Protein AF-A0A813LLU4-F1 (afdb_monomer)

Sequence (404 aa):
MSSPSQPTCCSSHRGSSRLTTRGVAWLICASLPFSVRSWSQNGHERIAQIAEELLVGKHKDQIRKLLDGDLLSLANWEQTTKAKYPETEALHWHRQDPEWTCAGINTKVDAPEVMKALGLEHIGDKAGQIKCDGHAAEGGSIFCALASFFDHFAHDSLLKEYKAPKEPIEVPASLAALGKVPKSEQTPAHYLRWLVTLLGDLHQPLHWLRERDYGREAKLVYQGQEYDLLSFWEEYIPKHLPARPTGEALDRQYKDRRPAWWDKAPTELFRDWAKETAKVVCAEVYGVMENGTGSLQAPFKLEEEVFQRWLKLAQDFTTLGGERMAFVLDDILEHRRHKAAHAHGRGLFTRATHRQNKSRSRPAWATNGPIAVIVVPGLLLALRWHEQVGGGNVFRLAKTHLKV

Organism: Polarella glacialis (NCBI:txid89957)

Structure (mmCIF, N/CA/C/O backbone):
data_AF-A0A813LLU4-F1
#
_entry.id   AF-A0A813LLU4-F1
#
loop_
_atom_site.group_PDB
_atom_site.id
_atom_site.type_symbol
_atom_site.label_atom_id
_atom_site.label_alt_id
_atom_site.label_comp_id
_atom_site.label_asym_id
_atom_site.label_entity_id
_atom_site.label_seq_id
_atom_site.pdbx_PDB_ins_code
_atom_site.Cartn_x
_atom_site.Cartn_y
_atom_site.Cartn_z
_atom_site.occupancy
_atom_site.B_iso_or_equiv
_atom_site.auth_seq_id
_atom_site.auth_comp_id
_atom_site.auth_asym_id
_atom_site.auth_atom_id
_atom_site.pdbx_PDB_model_num
ATOM 1 N N . MET A 1 1 ? -21.829 47.812 95.209 1.00 37.03 1 MET A N 1
ATOM 2 C CA . MET A 1 1 ? -20.477 47.387 95.619 1.00 37.03 1 MET A CA 1
ATOM 3 C C . MET A 1 1 ? -19.590 47.386 94.382 1.00 37.03 1 MET A C 1
ATOM 5 O O . MET A 1 1 ? -19.833 46.601 93.481 1.00 37.03 1 MET A O 1
ATOM 9 N N . SER A 1 2 ? -18.663 48.346 94.354 1.00 35.12 2 SER A N 1
ATOM 10 C CA . SER A 1 2 ? -17.344 48.309 93.697 1.00 35.12 2 SER A CA 1
ATOM 11 C C . SER A 1 2 ? -17.238 48.121 92.168 1.00 35.12 2 SER A C 1
ATOM 13 O O . SER A 1 2 ? -17.116 47.009 91.669 1.00 35.12 2 SER A O 1
ATOM 15 N N . SER A 1 3 ? -17.124 49.246 91.449 1.00 29.78 3 SER A N 1
ATOM 16 C CA . SER A 1 3 ? -16.168 49.430 90.329 1.00 29.78 3 SER A CA 1
ATOM 17 C C . SER A 1 3 ? -14.707 49.327 90.840 1.00 29.78 3 SER A C 1
ATOM 19 O O . SER A 1 3 ? -14.516 49.250 92.055 1.00 29.78 3 SER A O 1
ATOM 21 N N . PRO A 1 4 ? -13.663 49.622 90.039 1.00 51.59 4 PRO A N 1
ATOM 22 C CA . PRO A 1 4 ? -13.243 49.145 88.709 1.00 51.59 4 PRO A CA 1
A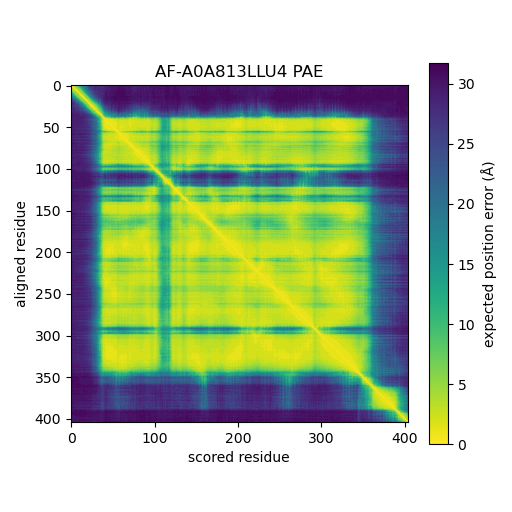TOM 23 C C . PRO A 1 4 ? -11.772 48.633 88.747 1.00 51.59 4 PRO A C 1
ATOM 25 O O . PRO A 1 4 ? -11.103 48.754 89.769 1.00 51.59 4 PRO A O 1
ATOM 28 N N . SER A 1 5 ? -11.214 48.124 87.639 1.00 33.91 5 SER A N 1
ATOM 29 C CA . SER A 1 5 ? -9.772 48.284 87.314 1.00 33.91 5 SER A CA 1
ATOM 30 C C . SER A 1 5 ? -9.389 47.690 85.948 1.00 33.91 5 SER A C 1
ATOM 32 O O . SER A 1 5 ? -9.609 46.516 85.674 1.00 33.91 5 SER A O 1
ATOM 34 N N . GLN A 1 6 ? -8.756 48.512 85.107 1.00 34.28 6 GLN A N 1
ATOM 35 C CA . GLN A 1 6 ? -7.584 48.100 84.316 1.00 34.28 6 GLN A CA 1
ATOM 36 C C . GLN A 1 6 ? -6.325 48.500 85.120 1.00 34.28 6 GLN A C 1
ATOM 38 O O . GLN A 1 6 ? -6.453 49.391 85.969 1.00 34.28 6 GLN A O 1
ATOM 43 N N . PRO A 1 7 ? -5.132 47.895 84.901 1.00 42.06 7 PRO A N 1
ATOM 44 C CA . PRO A 1 7 ? -4.206 48.434 83.887 1.00 42.06 7 PRO A CA 1
ATOM 45 C C . PRO A 1 7 ? -3.250 47.429 83.175 1.00 42.06 7 PRO A C 1
ATOM 47 O O . PRO A 1 7 ? -2.953 46.341 83.653 1.00 42.06 7 PRO A O 1
ATOM 50 N N . THR A 1 8 ? -2.786 47.874 81.998 1.00 34.44 8 THR A N 1
ATOM 51 C CA . THR A 1 8 ? -1.524 47.658 81.232 1.00 34.44 8 THR A CA 1
ATOM 52 C C . THR A 1 8 ? -0.434 46.669 81.717 1.00 34.44 8 THR A C 1
ATOM 54 O O . THR A 1 8 ? 0.015 46.789 82.851 1.00 34.44 8 THR A O 1
ATOM 57 N N . CYS A 1 9 ? 0.192 45.880 80.814 1.00 29.12 9 CYS A N 1
ATOM 58 C CA . CYS A 1 9 ? 1.437 46.227 80.069 1.00 29.12 9 CYS A CA 1
ATOM 59 C C . CYS A 1 9 ? 2.166 45.007 79.409 1.00 29.12 9 CYS A C 1
ATOM 61 O O . CYS A 1 9 ? 2.266 43.945 80.008 1.00 29.12 9 CYS A O 1
ATOM 63 N N . CYS A 1 10 ? 2.700 45.226 78.192 1.00 32.38 10 CYS A N 1
ATOM 64 C CA . CYS A 1 10 ? 3.816 44.595 77.440 1.00 32.38 10 CYS A CA 1
ATOM 65 C C . CYS A 1 10 ? 4.162 43.084 77.530 1.00 32.38 10 CYS A C 1
ATOM 67 O O . CYS A 1 10 ? 4.688 42.614 78.529 1.00 32.38 10 CYS A O 1
ATOM 69 N N . SER A 1 11 ? 4.181 42.389 76.380 1.00 32.25 11 SER A N 1
ATOM 70 C CA . SER A 1 11 ? 5.430 42.106 75.632 1.00 32.25 11 SER A CA 1
ATOM 71 C C . SER A 1 11 ? 5.164 41.370 74.304 1.00 32.25 11 SER A C 1
ATOM 73 O O . SER A 1 11 ? 4.124 40.757 74.085 1.00 32.25 11 SER A O 1
ATOM 75 N N . SER A 1 12 ? 6.107 41.524 73.382 1.00 36.53 12 SER A N 1
ATOM 76 C CA . SER A 1 12 ? 6.089 41.123 71.978 1.00 36.53 12 SER A CA 1
ATOM 77 C C . SER A 1 12 ? 6.255 39.620 71.731 1.00 36.53 12 SER A C 1
ATOM 79 O O . SER A 1 12 ? 7.202 39.036 72.243 1.00 36.53 12 SER A O 1
ATOM 81 N N . HIS A 1 13 ? 5.510 39.060 70.773 1.00 37.47 13 HIS A N 1
ATOM 82 C CA . HIS A 1 13 ? 6.059 38.056 69.852 1.00 37.47 13 HIS A CA 1
ATOM 83 C C . HIS A 1 13 ? 5.336 38.075 68.498 1.00 37.47 13 HIS A C 1
ATOM 85 O O . HIS A 1 13 ? 4.123 37.909 68.405 1.00 37.47 13 HIS A O 1
ATOM 91 N N . ARG A 1 14 ? 6.114 38.287 67.427 1.00 39.00 14 ARG A N 1
ATOM 92 C CA . ARG A 1 14 ? 5.691 38.130 66.030 1.00 39.00 14 ARG A CA 1
ATOM 93 C C . ARG A 1 14 ? 5.474 36.642 65.742 1.00 39.00 14 ARG A C 1
ATOM 95 O O . ARG A 1 14 ? 6.443 35.897 65.641 1.00 39.00 14 ARG A O 1
ATOM 102 N N . GLY A 1 15 ? 4.221 36.231 65.572 1.00 34.28 15 GLY A N 1
ATOM 103 C CA . GLY A 1 15 ? 3.854 34.956 64.958 1.00 34.28 15 GLY A CA 1
ATOM 104 C C . GLY A 1 15 ? 3.583 35.161 63.470 1.00 34.28 15 GLY A C 1
ATOM 105 O O . GLY A 1 15 ? 2.584 35.767 63.103 1.00 34.28 15 GLY A O 1
ATOM 106 N N . SER A 1 16 ? 4.493 34.691 62.617 1.00 39.22 16 SER A N 1
ATOM 107 C CA . SER A 1 16 ? 4.292 34.605 61.167 1.00 39.22 16 SER A CA 1
ATOM 108 C C . SER A 1 16 ? 3.320 33.462 60.861 1.00 39.22 16 SER A C 1
ATOM 110 O O . SER A 1 16 ? 3.621 32.296 61.124 1.00 39.22 16 SER A O 1
ATOM 112 N N . SER A 1 17 ? 2.143 33.794 60.334 1.00 38.66 17 SER A N 1
ATOM 113 C CA . SER A 1 17 ? 1.175 32.842 59.797 1.00 38.66 17 SER A CA 1
ATOM 114 C C . SER A 1 17 ? 1.677 32.307 58.453 1.00 38.66 17 SER A C 1
ATOM 116 O O . SER A 1 17 ? 1.703 33.007 57.443 1.00 38.66 17 SER A O 1
ATOM 118 N N . ARG A 1 18 ? 2.087 31.035 58.423 1.00 39.25 18 ARG A N 1
ATOM 119 C CA . ARG A 1 18 ? 2.345 30.323 57.166 1.00 39.25 18 ARG A CA 1
ATOM 120 C C . ARG A 1 18 ? 1.002 29.976 56.523 1.00 39.25 18 ARG A C 1
ATOM 122 O O . ARG A 1 18 ? 0.301 29.094 57.011 1.00 39.25 18 ARG A O 1
ATOM 129 N N . LEU A 1 19 ? 0.660 30.657 55.428 1.00 42.44 19 LEU A N 1
ATOM 130 C CA . LEU A 1 19 ? -0.357 30.183 54.491 1.00 42.44 19 LEU A CA 1
ATOM 131 C C . LEU A 1 19 ? 0.138 28.874 53.866 1.00 42.44 19 LEU A C 1
ATOM 133 O O . LEU A 1 19 ? 1.121 28.857 53.129 1.00 42.44 19 LEU A O 1
ATOM 137 N N . THR A 1 20 ? -0.540 27.772 54.161 1.00 38.44 20 THR A N 1
ATOM 138 C CA . THR A 1 20 ? -0.366 26.501 53.460 1.00 38.44 20 THR A CA 1
ATOM 139 C C . THR A 1 20 ? -1.195 26.530 52.179 1.00 38.44 20 THR A C 1
ATOM 141 O O . THR A 1 20 ? -2.364 26.153 52.147 1.00 38.44 20 THR A O 1
ATOM 144 N N . THR A 1 21 ? -0.588 26.987 51.086 1.00 40.47 21 THR A N 1
ATOM 145 C CA . THR A 1 21 ? -1.109 26.759 49.737 1.00 40.47 21 THR A CA 1
ATOM 146 C C . THR A 1 21 ? -1.014 25.266 49.425 1.00 40.47 21 THR A C 1
ATOM 148 O O . THR A 1 21 ? 0.048 24.732 49.113 1.00 40.47 21 THR A O 1
ATOM 151 N N . ARG A 1 22 ? -2.145 24.559 49.524 1.00 41.03 22 ARG A N 1
ATOM 152 C CA . ARG A 1 22 ? -2.314 23.228 48.930 1.00 41.03 22 ARG A CA 1
ATOM 153 C C . ARG A 1 22 ? -2.295 23.383 47.408 1.00 41.03 22 ARG A C 1
ATOM 155 O O . ARG A 1 22 ? -3.328 23.614 46.790 1.00 41.03 22 ARG A O 1
ATOM 162 N N . GLY A 1 23 ? -1.106 23.299 46.817 1.00 38.78 23 GLY A N 1
ATOM 163 C CA . GLY A 1 23 ? -0.945 23.137 45.378 1.00 38.78 23 GLY A CA 1
ATOM 164 C C . GLY A 1 23 ? -1.498 21.778 44.964 1.00 38.78 23 GLY A C 1
ATOM 165 O O . GLY A 1 23 ? -0.946 20.743 45.331 1.00 38.78 23 GLY A O 1
ATOM 166 N N . VAL A 1 24 ? -2.610 21.781 44.233 1.00 45.97 24 VAL A N 1
ATOM 167 C CA . VAL A 1 24 ? -3.097 20.611 43.502 1.00 45.97 24 VAL A CA 1
ATOM 168 C C . VAL A 1 24 ? -2.088 20.354 42.387 1.00 45.97 24 VAL A C 1
ATOM 170 O O . VAL A 1 24 ? -2.017 21.107 41.416 1.00 45.97 24 VAL A O 1
ATOM 173 N N . ALA A 1 25 ? -1.253 19.333 42.565 1.00 37.25 25 ALA A N 1
ATOM 174 C CA . ALA A 1 25 ? -0.365 18.853 41.522 1.00 37.25 25 ALA A CA 1
ATOM 175 C C . ALA A 1 25 ? -1.225 18.205 40.431 1.00 37.25 25 ALA A C 1
ATOM 177 O O . ALA A 1 25 ? -1.701 17.081 40.582 1.00 37.25 25 ALA A O 1
ATOM 178 N N . TRP A 1 26 ? -1.452 18.936 39.341 1.00 39.31 26 TRP A N 1
ATOM 179 C CA . TRP A 1 26 ? -1.928 18.350 38.099 1.00 39.31 26 TRP A CA 1
ATOM 180 C C . TRP A 1 26 ? -0.832 17.417 37.588 1.00 39.31 26 TRP A C 1
ATOM 182 O O . TRP A 1 26 ? 0.195 17.864 37.078 1.00 39.31 26 TRP A O 1
ATOM 192 N N . LEU A 1 27 ? -1.035 16.111 37.765 1.00 38.69 27 LEU A N 1
ATOM 193 C CA . LEU A 1 27 ? -0.314 15.092 37.015 1.00 38.69 27 LEU A CA 1
ATOM 194 C C . LEU A 1 27 ? -0.705 15.268 35.547 1.00 38.69 27 LEU A C 1
ATOM 196 O O . LEU A 1 27 ? -1.700 14.721 35.080 1.00 38.69 27 LEU A O 1
ATOM 200 N N . ILE A 1 28 ? 0.069 16.080 34.829 1.00 41.94 28 ILE A N 1
ATOM 201 C CA . ILE A 1 28 ? 0.085 16.071 33.373 1.00 41.94 28 ILE A CA 1
ATOM 202 C C . ILE A 1 28 ? 0.621 14.690 33.003 1.00 41.94 28 ILE A C 1
ATOM 204 O O . ILE A 1 28 ? 1.823 14.433 33.065 1.00 41.94 28 ILE A O 1
ATOM 208 N N . CYS A 1 29 ? -0.294 13.772 32.701 1.00 36.78 29 CYS A N 1
ATOM 209 C CA . CYS A 1 29 ? 0.034 12.521 32.047 1.00 36.78 29 CYS A CA 1
ATOM 210 C C . CYS A 1 29 ? 0.574 12.920 30.673 1.00 36.78 29 CYS A C 1
ATOM 212 O O . CYS A 1 29 ? -0.191 13.255 29.771 1.00 36.78 29 CYS A O 1
ATOM 214 N N . ALA A 1 30 ? 1.898 13.018 30.555 1.00 35.03 30 ALA A N 1
ATOM 215 C CA . ALA A 1 30 ? 2.556 13.231 29.284 1.00 35.03 30 ALA A CA 1
ATOM 216 C C . ALA A 1 30 ? 2.260 11.999 28.426 1.00 35.03 30 ALA A C 1
ATOM 218 O O . ALA A 1 30 ? 2.931 10.974 28.532 1.00 35.03 30 ALA A O 1
ATOM 219 N N . SER A 1 31 ? 1.207 12.086 27.617 1.00 35.97 31 SER A N 1
ATOM 220 C CA . SER A 1 31 ? 0.970 11.176 26.512 1.00 35.97 31 SER A CA 1
ATOM 221 C C . SER A 1 31 ? 2.175 11.308 25.591 1.00 35.97 31 SER A C 1
ATOM 223 O O . SER A 1 31 ? 2.270 12.258 24.810 1.00 35.97 31 SER A O 1
ATOM 225 N N . LEU A 1 32 ? 3.139 10.397 25.734 1.00 33.00 32 LEU A N 1
ATOM 226 C CA . LEU A 1 32 ? 4.148 10.189 24.708 1.00 33.00 32 LEU A CA 1
ATOM 227 C C . LEU A 1 32 ? 3.386 10.050 23.385 1.00 33.00 32 LEU A C 1
ATOM 229 O O . LEU A 1 32 ? 2.411 9.291 23.350 1.00 33.00 32 LEU A O 1
ATOM 233 N N . PRO A 1 33 ? 3.760 10.778 22.321 1.00 33.47 33 PRO A N 1
ATOM 234 C CA . PRO A 1 33 ? 3.191 10.526 21.013 1.00 33.47 33 PRO A CA 1
ATOM 235 C C . PRO A 1 33 ? 3.535 9.081 20.661 1.00 33.47 33 PRO A C 1
ATOM 237 O O . PRO A 1 33 ? 4.671 8.766 20.303 1.00 33.47 33 PRO A O 1
ATOM 240 N N . PHE A 1 34 ? 2.560 8.185 20.820 1.00 38.22 34 PHE A N 1
ATOM 241 C CA . PHE A 1 34 ? 2.624 6.859 20.242 1.00 38.22 34 PHE A CA 1
ATOM 242 C C . PHE A 1 34 ? 2.785 7.097 18.743 1.00 38.22 34 PHE A C 1
ATOM 244 O O . PHE A 1 34 ? 1.877 7.585 18.058 1.00 38.22 34 PHE A O 1
ATOM 251 N N . SER A 1 35 ? 4.007 6.867 18.266 1.00 40.53 35 SER A N 1
ATOM 252 C CA . SER A 1 35 ? 4.298 6.770 16.847 1.00 40.53 35 SER A CA 1
ATOM 253 C C . SER A 1 35 ? 3.618 5.496 16.402 1.00 40.53 35 SER A C 1
ATOM 255 O O . SER A 1 35 ? 4.145 4.408 16.605 1.00 40.53 35 SER A O 1
ATOM 257 N N . VAL A 1 36 ? 2.396 5.653 15.922 1.00 43.50 36 VAL A N 1
ATOM 258 C CA . VAL A 1 36 ? 1.606 4.543 15.419 1.00 43.50 36 VAL A CA 1
ATOM 259 C C . VAL A 1 36 ? 2.189 4.172 14.054 1.00 43.50 36 VAL A C 1
ATOM 261 O O . VAL A 1 36 ? 2.797 5.016 13.381 1.00 43.50 36 VAL A O 1
ATOM 264 N N . ARG A 1 37 ? 2.234 2.866 13.820 1.00 61.44 37 ARG A N 1
ATOM 265 C CA . ARG A 1 37 ? 3.179 2.152 12.969 1.00 61.44 37 ARG A CA 1
ATOM 266 C C . ARG A 1 37 ? 2.405 1.487 11.851 1.00 61.44 37 ARG A C 1
ATOM 268 O O . ARG A 1 37 ? 1.797 0.447 12.083 1.00 61.44 37 ARG A O 1
ATOM 275 N N . SER A 1 38 ? 2.511 1.994 10.644 1.00 55.84 38 SER A N 1
ATOM 276 C CA . SER A 1 38 ? 1.896 1.398 9.469 1.00 55.84 38 SER A CA 1
ATOM 277 C C . SER A 1 38 ? 2.139 -0.119 9.422 1.00 55.84 38 SER A C 1
ATOM 279 O O . SER A 1 38 ? 3.274 -0.580 9.422 1.00 55.84 38 SER A O 1
ATOM 281 N N . TRP A 1 39 ? 1.077 -0.920 9.600 1.00 71.62 39 TRP A N 1
ATOM 282 C CA . TRP A 1 39 ? 1.127 -2.389 9.770 1.00 71.62 39 TRP A CA 1
ATOM 283 C C . TRP A 1 39 ? 2.060 -2.985 10.853 1.00 71.62 39 TRP A C 1
ATOM 285 O O . TRP A 1 39 ? 2.197 -4.210 10.925 1.00 71.62 39 TRP A O 1
ATOM 295 N N . SER A 1 40 ? 2.685 -2.179 11.712 1.00 83.31 40 SER A N 1
ATOM 296 C CA . SER A 1 40 ? 3.918 -2.505 12.443 1.00 83.31 40 SER A CA 1
ATOM 297 C C . SER A 1 40 ? 4.961 -3.259 11.596 1.00 83.31 40 SER A C 1
ATOM 299 O O . SER A 1 40 ? 4.774 -3.602 10.428 1.00 83.31 40 SER A O 1
ATOM 301 N N . GLN A 1 41 ? 6.112 -3.567 12.194 1.00 90.75 41 GLN A N 1
ATOM 302 C CA . GLN A 1 41 ? 7.122 -4.379 11.515 1.00 90.75 41 GLN A CA 1
ATOM 303 C C . GLN A 1 41 ? 6.546 -5.734 11.053 1.00 90.75 41 GLN A C 1
ATOM 305 O O . GLN A 1 41 ? 6.828 -6.180 9.946 1.00 90.75 41 GLN A O 1
ATOM 310 N N . ASN A 1 42 ? 5.675 -6.363 11.849 1.00 93.31 42 ASN A N 1
ATOM 311 C CA . ASN A 1 42 ? 5.154 -7.702 11.553 1.00 93.31 42 ASN A CA 1
ATOM 312 C C . ASN A 1 42 ? 4.273 -7.745 10.295 1.00 93.31 42 ASN A C 1
ATOM 314 O O . ASN A 1 42 ? 4.358 -8.697 9.515 1.00 93.31 42 ASN A O 1
ATOM 318 N N . GLY A 1 43 ? 3.411 -6.745 10.085 1.00 94.75 43 GLY A N 1
ATOM 319 C CA . GLY A 1 43 ? 2.543 -6.711 8.911 1.00 94.75 43 GLY A CA 1
ATOM 320 C C . GLY A 1 43 ? 3.337 -6.433 7.635 1.00 94.75 43 GLY A C 1
ATOM 321 O O . GLY A 1 43 ? 3.154 -7.145 6.644 1.00 94.75 43 GLY A O 1
ATOM 322 N N . HIS A 1 44 ? 4.294 -5.500 7.677 1.00 95.44 44 HIS A N 1
ATOM 323 C CA . HIS A 1 44 ? 5.198 -5.266 6.549 1.00 95.44 44 HIS A CA 1
ATOM 324 C C . HIS A 1 44 ? 6.078 -6.479 6.232 1.00 95.44 44 HIS A C 1
ATOM 326 O O . HIS A 1 44 ? 6.209 -6.833 5.061 1.00 95.44 44 HIS A O 1
ATOM 332 N N . GLU A 1 45 ? 6.639 -7.156 7.242 1.00 95.81 45 GLU A N 1
ATOM 333 C CA . GLU A 1 45 ? 7.411 -8.390 7.040 1.00 95.81 45 GLU A CA 1
ATOM 334 C C . GLU A 1 45 ? 6.563 -9.453 6.347 1.00 95.81 45 GLU A C 1
ATOM 336 O O . GLU A 1 45 ? 7.014 -10.083 5.390 1.00 95.81 45 GLU A O 1
ATOM 341 N N . ARG A 1 46 ? 5.315 -9.631 6.788 1.00 97.12 46 ARG A N 1
ATOM 342 C CA . ARG A 1 46 ? 4.393 -10.599 6.193 1.00 97.12 46 ARG A CA 1
ATOM 343 C C . ARG A 1 46 ? 4.096 -10.278 4.729 1.00 97.12 46 ARG A C 1
ATOM 345 O O . ARG A 1 46 ? 4.170 -11.177 3.893 1.00 97.12 46 ARG A O 1
ATOM 352 N N . ILE A 1 47 ? 3.785 -9.021 4.413 1.00 97.75 47 ILE A N 1
ATOM 353 C CA . ILE A 1 47 ? 3.533 -8.561 3.039 1.00 97.75 47 ILE A CA 1
ATOM 354 C C . ILE A 1 47 ? 4.778 -8.783 2.165 1.00 97.75 47 ILE A C 1
ATOM 356 O O . ILE A 1 47 ? 4.676 -9.359 1.079 1.00 97.75 47 ILE A O 1
ATOM 360 N N . ALA A 1 48 ? 5.958 -8.402 2.663 1.00 97.00 48 ALA A N 1
ATOM 361 C CA . ALA A 1 48 ? 7.234 -8.574 1.973 1.00 97.00 48 ALA A CA 1
ATOM 362 C C . ALA A 1 48 ? 7.559 -10.051 1.705 1.00 97.00 48 ALA A C 1
ATOM 364 O O . ALA A 1 48 ? 7.990 -10.390 0.606 1.00 97.00 48 ALA A O 1
ATOM 365 N N . GLN A 1 49 ? 7.310 -10.944 2.668 1.00 97.19 49 GLN A N 1
ATOM 366 C CA . GLN A 1 49 ? 7.507 -12.386 2.498 1.00 97.19 49 GLN A CA 1
ATOM 367 C C . GLN A 1 49 ? 6.623 -12.971 1.394 1.00 97.19 49 GLN A C 1
ATOM 369 O O . GLN A 1 49 ? 7.095 -13.782 0.601 1.00 97.19 49 GLN A O 1
ATOM 374 N N . ILE A 1 50 ? 5.351 -12.565 1.339 1.00 98.06 50 ILE A N 1
ATOM 375 C CA . ILE A 1 50 ? 4.413 -13.014 0.303 1.00 98.06 50 ILE A CA 1
ATOM 376 C C . ILE A 1 50 ? 4.878 -12.520 -1.069 1.00 98.06 50 ILE A C 1
ATOM 378 O O . ILE A 1 50 ? 4.966 -13.310 -2.008 1.00 98.06 50 ILE A O 1
ATOM 382 N N . ALA A 1 51 ? 5.238 -11.239 -1.175 1.00 97.81 51 ALA A N 1
ATOM 383 C CA . ALA A 1 51 ? 5.731 -10.670 -2.424 1.00 97.81 51 ALA A CA 1
ATOM 384 C C . ALA A 1 51 ? 7.026 -11.352 -2.896 1.00 97.81 51 ALA A C 1
ATOM 386 O O . ALA A 1 51 ? 7.164 -11.701 -4.066 1.00 97.81 51 ALA A O 1
ATOM 387 N N . GLU A 1 52 ? 7.969 -11.585 -1.983 1.00 95.19 52 GLU A N 1
ATOM 388 C CA . GLU A 1 52 ? 9.261 -12.196 -2.287 1.00 95.19 52 GLU A CA 1
ATOM 389 C C . GLU A 1 52 ? 9.152 -13.669 -2.713 1.00 95.19 52 GLU A C 1
ATOM 391 O O . GLU A 1 52 ? 9.977 -14.140 -3.498 1.00 95.19 52 GLU A O 1
ATOM 396 N N . GLU A 1 53 ? 8.152 -14.397 -2.216 1.00 95.94 53 GLU A N 1
ATOM 397 C CA . GLU A 1 53 ? 7.866 -15.773 -2.632 1.00 95.94 53 GLU A CA 1
ATOM 398 C C . GLU A 1 53 ? 7.261 -15.837 -4.042 1.00 95.94 53 GLU A C 1
ATOM 400 O O . GLU A 1 53 ? 7.585 -16.738 -4.814 1.00 95.94 53 GLU A O 1
ATOM 405 N N . LEU A 1 54 ? 6.444 -14.843 -4.404 1.00 96.88 54 LEU A N 1
ATOM 406 C CA . LEU A 1 54 ? 5.832 -14.722 -5.730 1.00 96.88 54 LEU A CA 1
ATOM 407 C C . LEU A 1 54 ? 6.804 -14.216 -6.811 1.00 96.88 54 LEU A C 1
ATOM 409 O O . LEU A 1 54 ? 6.585 -14.455 -8.002 1.00 96.88 54 LEU A O 1
ATOM 413 N N . LEU A 1 55 ? 7.885 -13.534 -6.423 1.00 94.88 55 LEU A N 1
ATOM 414 C CA . LEU A 1 55 ? 8.963 -13.147 -7.333 1.00 94.88 55 LEU A CA 1
ATOM 415 C C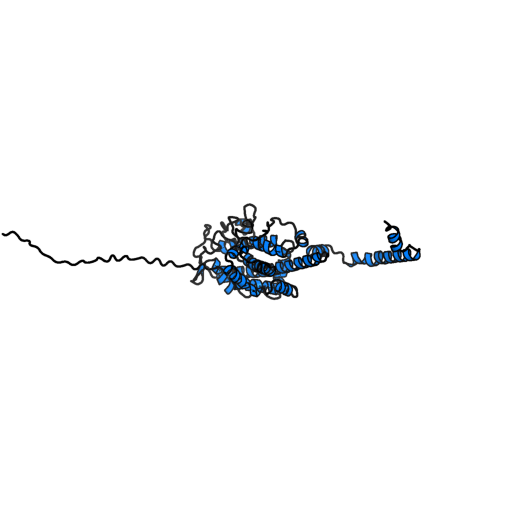 . LEU A 1 55 ? 9.867 -14.356 -7.618 1.00 94.88 55 LEU A C 1
ATOM 417 O O . LEU A 1 55 ? 10.693 -14.757 -6.800 1.00 94.88 55 LEU A O 1
ATOM 421 N N . VAL A 1 56 ? 9.749 -14.932 -8.817 1.00 84.75 56 VAL A N 1
ATOM 422 C CA . VAL A 1 56 ? 10.480 -16.156 -9.183 1.00 84.75 56 VAL A CA 1
ATOM 423 C C . VAL A 1 56 ? 11.767 -15.850 -9.957 1.00 84.75 56 VAL A C 1
ATOM 425 O O . VAL A 1 56 ? 11.796 -15.048 -10.895 1.00 84.75 56 VAL A O 1
ATOM 428 N N . GLY A 1 57 ? 12.848 -16.552 -9.605 1.00 88.88 57 GLY A N 1
ATOM 429 C CA . GLY A 1 57 ? 14.102 -16.573 -10.362 1.00 88.88 57 GLY A CA 1
ATOM 430 C C . GLY A 1 57 ? 14.723 -15.186 -10.544 1.00 88.88 57 GLY A C 1
ATOM 431 O O . GLY A 1 57 ? 14.919 -14.447 -9.585 1.00 88.88 57 GLY A O 1
ATOM 432 N N . LYS A 1 58 ? 15.018 -14.817 -11.798 1.00 92.81 58 LYS A N 1
ATOM 433 C CA . LYS A 1 58 ? 15.736 -13.572 -12.125 1.00 92.81 58 LYS A CA 1
ATOM 434 C C . LYS A 1 58 ? 15.001 -12.303 -11.691 1.00 92.81 58 LYS A C 1
ATOM 436 O O . LYS A 1 58 ? 15.664 -11.297 -11.461 1.00 92.81 58 LYS A O 1
ATOM 441 N N . HIS A 1 59 ? 13.671 -12.329 -11.587 1.00 93.75 59 HIS A N 1
ATOM 442 C CA . HIS A 1 59 ? 12.908 -11.145 -11.187 1.00 93.75 59 HIS A CA 1
ATOM 443 C C . HIS A 1 59 ? 13.239 -10.751 -9.748 1.00 93.75 59 HIS A C 1
ATOM 445 O O . HIS A 1 59 ? 13.542 -9.592 -9.478 1.00 93.75 59 HIS A O 1
ATOM 451 N N . LYS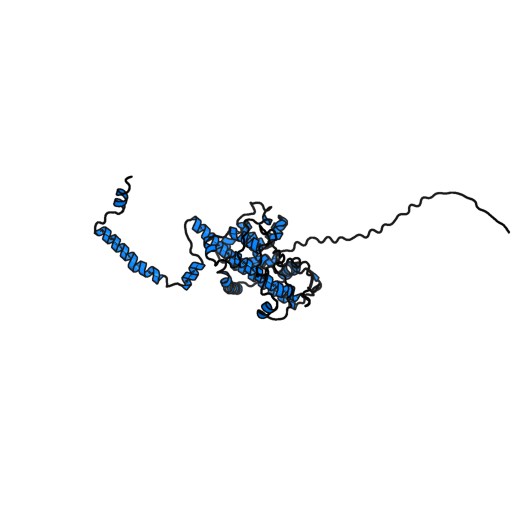 A 1 60 ? 13.304 -11.737 -8.849 1.00 94.81 60 LYS A N 1
ATOM 452 C CA . LYS A 1 60 ? 13.716 -11.539 -7.459 1.00 94.81 60 LYS A CA 1
ATOM 453 C C . LYS A 1 60 ? 15.105 -10.913 -7.358 1.00 94.81 60 LYS A C 1
ATOM 455 O O . LYS A 1 60 ? 15.273 -9.906 -6.675 1.00 94.81 60 LYS A O 1
ATOM 460 N N . ASP A 1 61 ? 16.077 -11.439 -8.099 1.00 94.81 61 ASP A N 1
ATOM 461 C CA . ASP A 1 61 ? 17.445 -10.902 -8.107 1.00 94.81 61 ASP A CA 1
ATOM 462 C C . ASP A 1 61 ? 17.508 -9.470 -8.662 1.00 94.81 61 ASP A C 1
ATOM 464 O O . ASP A 1 61 ? 18.248 -8.622 -8.160 1.00 94.81 61 ASP A O 1
ATOM 468 N N . GLN A 1 62 ? 16.714 -9.172 -9.695 1.00 96.00 62 GLN A N 1
ATOM 469 C CA . GLN A 1 62 ? 16.634 -7.832 -10.276 1.00 96.00 62 GLN A CA 1
ATOM 470 C C . GLN A 1 62 ? 16.004 -6.819 -9.317 1.00 96.00 62 GLN A C 1
ATOM 472 O O . GLN A 1 62 ? 16.478 -5.680 -9.266 1.00 96.00 62 GLN A O 1
ATOM 477 N N . ILE A 1 63 ? 14.976 -7.221 -8.563 1.00 96.88 63 ILE A N 1
ATOM 478 C CA . ILE A 1 63 ? 14.372 -6.393 -7.516 1.00 96.88 63 ILE A CA 1
ATOM 479 C C . ILE A 1 63 ? 15.367 -6.161 -6.386 1.00 96.88 63 ILE A C 1
ATOM 481 O O . ILE A 1 63 ? 15.611 -5.005 -6.056 1.00 96.88 63 ILE A O 1
ATOM 485 N N . ARG A 1 64 ? 16.026 -7.206 -5.873 1.00 95.44 64 ARG A N 1
ATOM 486 C CA . ARG A 1 64 ? 17.051 -7.069 -4.824 1.00 95.44 64 ARG A CA 1
ATOM 487 C C . ARG A 1 64 ? 18.160 -6.098 -5.217 1.00 95.44 64 ARG A C 1
ATOM 489 O O . ARG A 1 64 ? 18.530 -5.204 -4.461 1.00 95.44 64 ARG A O 1
ATOM 496 N N . LYS A 1 65 ? 18.637 -6.211 -6.459 1.00 95.75 65 LYS A N 1
ATOM 497 C CA . LYS A 1 65 ? 19.634 -5.293 -7.017 1.00 95.75 65 LYS A CA 1
ATOM 498 C C . LYS A 1 65 ? 19.114 -3.860 -7.159 1.00 95.75 65 LYS A C 1
ATOM 500 O O . LYS A 1 65 ? 19.889 -2.924 -7.007 1.00 95.75 65 LYS A O 1
ATOM 505 N N . LEU A 1 66 ? 17.842 -3.672 -7.513 1.00 95.50 66 LEU A N 1
ATOM 506 C CA . LEU A 1 66 ? 17.248 -2.337 -7.618 1.00 95.50 66 LEU A CA 1
ATOM 507 C C . LEU A 1 66 ? 17.062 -1.691 -6.244 1.00 95.50 66 LEU A C 1
ATOM 509 O O . LEU A 1 66 ? 17.273 -0.492 -6.113 1.00 95.50 66 LEU A O 1
ATOM 513 N N . LEU A 1 67 ? 16.677 -2.491 -5.255 1.00 94.88 67 LEU A N 1
ATOM 514 C CA . LEU A 1 67 ? 16.421 -2.081 -3.879 1.00 94.88 67 LEU A CA 1
ATOM 515 C C . LEU A 1 67 ? 17.702 -1.817 -3.079 1.00 94.88 67 LEU A C 1
ATOM 517 O O . LEU A 1 67 ? 17.655 -1.152 -2.038 1.00 94.88 67 LEU A O 1
ATOM 521 N N . ASP A 1 68 ? 18.823 -2.352 -3.573 1.00 93.62 68 ASP A N 1
ATOM 522 C CA . ASP A 1 68 ? 20.088 -2.455 -2.848 1.00 93.62 68 ASP A CA 1
ATOM 523 C C . ASP A 1 68 ? 19.877 -3.155 -1.493 1.00 93.62 68 ASP A C 1
ATOM 525 O O . ASP A 1 68 ? 20.202 -2.623 -0.433 1.00 93.62 68 ASP A O 1
ATOM 529 N N . GLY A 1 69 ? 19.196 -4.307 -1.530 1.00 91.31 69 GLY A N 1
ATOM 530 C CA . GLY A 1 69 ? 18.788 -5.057 -0.342 1.00 91.31 69 GLY A CA 1
ATOM 531 C C . GLY A 1 69 ? 17.637 -6.032 -0.600 1.00 91.31 69 GLY A C 1
ATOM 532 O O . GLY A 1 69 ? 17.213 -6.227 -1.737 1.00 91.31 69 GLY A O 1
ATOM 533 N N . ASP A 1 70 ? 17.116 -6.630 0.470 1.00 90.62 70 ASP A N 1
ATOM 534 C CA . ASP A 1 70 ? 15.977 -7.556 0.432 1.00 90.62 70 ASP A CA 1
ATOM 535 C C . ASP A 1 70 ? 14.677 -6.874 0.860 1.00 90.62 70 ASP A C 1
ATOM 537 O O . ASP A 1 70 ? 14.698 -5.966 1.692 1.00 90.62 70 ASP A O 1
ATOM 541 N N . LEU A 1 71 ? 13.531 -7.348 0.355 1.00 92.88 71 LEU A N 1
ATOM 542 C CA . LEU A 1 71 ? 12.224 -6.787 0.720 1.00 92.88 71 LEU A CA 1
ATOM 543 C C . LEU A 1 71 ? 11.975 -6.903 2.229 1.00 92.88 71 LEU A C 1
ATOM 545 O O . LEU A 1 71 ? 11.554 -5.934 2.854 1.00 92.88 71 LEU A O 1
ATOM 549 N N . LEU A 1 72 ? 12.313 -8.050 2.833 1.00 92.31 72 LEU A N 1
ATOM 550 C CA . LEU A 1 72 ? 12.167 -8.250 4.280 1.00 92.31 72 LEU A CA 1
ATOM 551 C C . LEU A 1 72 ? 12.978 -7.243 5.111 1.00 92.31 72 LEU A C 1
ATOM 553 O O . LEU A 1 72 ? 12.529 -6.836 6.179 1.00 92.31 72 LEU A O 1
ATOM 557 N N . SER A 1 73 ? 14.147 -6.810 4.623 1.00 88.00 73 SER A N 1
ATOM 558 C CA . SER A 1 73 ? 15.005 -5.854 5.344 1.00 88.00 73 SER A CA 1
ATOM 559 C C . SER A 1 73 ? 14.361 -4.475 5.510 1.00 88.00 73 SER A C 1
ATOM 561 O O . SER A 1 73 ? 14.786 -3.685 6.353 1.00 88.00 73 SER A O 1
ATOM 563 N N . LEU A 1 74 ? 13.308 -4.195 4.737 1.00 89.12 74 LEU A N 1
ATOM 564 C CA . LEU A 1 74 ? 12.614 -2.914 4.736 1.00 89.12 74 LEU A CA 1
ATOM 565 C C . LEU A 1 74 ? 11.403 -2.864 5.647 1.00 89.12 74 LEU A C 1
ATOM 567 O O . LEU A 1 74 ? 10.807 -1.799 5.787 1.00 89.12 74 LEU A O 1
ATOM 571 N N . ALA A 1 75 ? 11.038 -3.968 6.290 1.00 87.94 75 ALA A N 1
ATOM 572 C CA . ALA A 1 75 ? 9.812 -3.997 7.069 1.00 87.94 75 ALA A CA 1
ATOM 573 C C . ALA A 1 75 ? 9.803 -3.022 8.257 1.00 87.94 75 ALA A C 1
ATOM 575 O O . ALA A 1 75 ? 8.742 -2.632 8.727 1.00 87.94 75 ALA A O 1
ATOM 576 N N . ASN A 1 76 ? 10.984 -2.595 8.716 1.00 88.00 76 ASN A N 1
ATOM 577 C CA . ASN A 1 76 ? 11.137 -1.554 9.731 1.00 88.00 76 ASN A CA 1
ATOM 578 C C . ASN A 1 76 ? 11.726 -0.238 9.177 1.00 88.00 76 ASN A C 1
ATOM 580 O O . ASN A 1 76 ? 12.039 0.678 9.939 1.00 88.00 76 ASN A O 1
ATOM 584 N N . TRP A 1 77 ? 11.933 -0.140 7.859 1.00 90.81 77 TRP A N 1
ATOM 585 C CA . TRP A 1 77 ? 12.623 0.995 7.240 1.00 90.81 77 TRP A CA 1
ATOM 586 C C . TRP A 1 77 ? 11.843 2.301 7.396 1.00 90.81 77 TRP A C 1
ATOM 588 O O . TRP A 1 77 ? 12.452 3.329 7.691 1.00 90.81 77 TRP A O 1
ATOM 598 N N . GLU A 1 78 ? 10.511 2.254 7.306 1.00 86.75 78 GLU A N 1
ATOM 599 C CA . GLU A 1 78 ? 9.626 3.390 7.594 1.00 86.75 78 GLU A CA 1
ATOM 600 C C . GLU A 1 78 ? 10.005 4.077 8.909 1.00 86.75 78 GLU A C 1
ATOM 602 O O . GLU A 1 78 ? 10.253 5.280 8.926 1.00 86.75 78 GLU A O 1
ATOM 607 N N . GLN A 1 79 ? 10.099 3.318 10.005 1.00 85.12 79 GLN A N 1
ATOM 608 C CA . GLN A 1 79 ? 10.356 3.879 11.332 1.00 85.12 79 GLN A CA 1
ATOM 609 C C . GLN A 1 79 ? 11.691 4.619 11.368 1.00 85.12 79 GLN A C 1
ATOM 611 O O . GLN A 1 79 ? 11.785 5.712 11.925 1.00 85.12 79 GLN A O 1
ATOM 616 N N . THR A 1 80 ? 12.719 4.051 10.732 1.00 89.44 80 THR A N 1
ATOM 617 C CA . THR A 1 80 ? 14.035 4.694 10.645 1.00 89.44 80 THR A CA 1
ATOM 618 C C . THR A 1 80 ? 13.989 5.984 9.827 1.00 89.44 80 THR A C 1
ATOM 620 O O . THR A 1 80 ? 14.604 6.981 10.208 1.00 89.44 80 THR A O 1
ATOM 623 N N . THR A 1 81 ? 13.211 5.994 8.745 1.00 91.56 81 THR A N 1
ATOM 624 C CA . THR A 1 81 ? 13.067 7.144 7.852 1.00 91.56 81 THR A CA 1
ATOM 625 C C . THR A 1 81 ? 12.243 8.249 8.496 1.00 91.56 81 THR A C 1
ATOM 627 O O . THR A 1 81 ? 12.699 9.386 8.526 1.00 91.56 81 THR A O 1
ATOM 630 N N . LYS A 1 82 ? 11.100 7.926 9.107 1.00 91.25 82 LYS A N 1
ATOM 631 C CA . LYS A 1 82 ? 10.257 8.864 9.859 1.00 91.25 82 LYS A CA 1
ATOM 632 C C . LYS A 1 82 ? 10.994 9.466 11.055 1.00 91.25 82 LYS A C 1
ATOM 634 O O . LYS A 1 82 ? 10.906 10.668 11.280 1.00 91.25 82 LYS A O 1
ATOM 639 N N . ALA A 1 83 ? 11.767 8.670 11.798 1.00 92.62 83 ALA A N 1
ATOM 640 C CA . ALA A 1 83 ? 12.569 9.185 12.911 1.00 92.62 83 ALA A CA 1
ATOM 641 C C . ALA A 1 83 ? 13.613 10.220 12.451 1.00 92.62 83 ALA A C 1
ATOM 643 O O . ALA A 1 83 ? 13.913 11.165 13.179 1.00 92.62 83 ALA A O 1
ATOM 644 N N . LYS A 1 84 ? 14.154 10.050 11.239 1.00 94.69 84 LYS A N 1
ATOM 645 C CA . LYS A 1 84 ? 15.132 10.962 10.634 1.00 94.69 84 LYS A CA 1
ATOM 646 C C . LYS A 1 84 ? 14.477 12.161 9.933 1.00 94.69 84 LYS A C 1
ATOM 648 O O . LYS A 1 84 ? 15.021 13.262 9.983 1.00 94.69 84 LYS A O 1
ATOM 653 N N . TYR A 1 85 ? 13.317 11.949 9.315 1.00 95.12 85 TYR A N 1
ATOM 654 C CA . TYR A 1 85 ? 12.564 12.907 8.503 1.00 95.12 85 TYR A CA 1
ATOM 655 C C . TYR A 1 85 ? 11.071 12.862 8.871 1.00 95.12 85 TYR A C 1
ATOM 657 O O . TYR A 1 85 ? 10.278 12.240 8.158 1.00 95.12 85 TYR A O 1
ATOM 665 N N . PRO A 1 86 ? 10.651 13.503 9.977 1.00 93.88 86 PRO A N 1
ATOM 666 C CA . PRO A 1 86 ? 9.278 13.392 10.473 1.00 93.88 86 PRO A CA 1
ATOM 667 C C . PRO A 1 86 ? 8.204 13.834 9.473 1.00 93.88 86 PRO A C 1
ATOM 669 O O . PRO A 1 86 ? 7.109 13.286 9.473 1.00 93.88 86 PRO A O 1
ATOM 672 N N . GLU A 1 87 ? 8.506 14.774 8.569 1.00 91.25 87 GLU A N 1
ATOM 673 C CA . GLU A 1 87 ? 7.568 15.198 7.519 1.00 91.25 87 GLU A CA 1
ATOM 674 C C . GLU A 1 87 ? 7.164 14.080 6.543 1.00 91.25 87 GLU A C 1
ATOM 676 O O . GLU A 1 87 ? 6.141 14.197 5.871 1.00 91.25 87 GLU A O 1
ATOM 681 N N . THR A 1 88 ? 7.938 12.993 6.472 1.00 93.00 88 THR A N 1
ATOM 682 C CA . THR A 1 88 ? 7.618 11.841 5.622 1.00 93.00 88 THR A CA 1
ATOM 683 C C . THR A 1 88 ? 6.421 11.042 6.123 1.00 93.00 88 THR A C 1
ATOM 685 O O . THR A 1 88 ? 5.788 10.356 5.326 1.00 93.00 88 THR A O 1
ATOM 688 N N . GLU A 1 89 ? 6.031 11.217 7.392 1.00 91.12 89 GLU A N 1
ATOM 689 C CA . GLU A 1 89 ? 4.837 10.598 7.972 1.00 91.12 89 GLU A CA 1
ATOM 690 C C . GLU A 1 89 ? 3.574 10.895 7.157 1.00 91.12 89 GLU A C 1
ATOM 692 O O . GLU A 1 89 ? 2.729 10.021 7.012 1.00 91.12 89 GLU A O 1
ATOM 697 N N . ALA A 1 90 ? 3.463 12.084 6.558 1.00 89.69 90 ALA A N 1
ATOM 698 C CA . ALA A 1 90 ? 2.299 12.461 5.758 1.00 89.69 90 ALA A CA 1
ATOM 699 C C . ALA A 1 90 ? 2.066 11.549 4.536 1.00 89.69 90 ALA A C 1
ATOM 701 O O . ALA A 1 90 ? 0.935 11.447 4.070 1.00 89.69 90 ALA A O 1
ATOM 702 N N . LEU A 1 91 ? 3.101 10.869 4.023 1.00 92.38 91 LEU A N 1
ATOM 703 C CA . LEU A 1 91 ? 2.981 9.980 2.861 1.00 92.38 91 LEU A CA 1
ATOM 704 C C . LEU A 1 91 ? 2.226 8.681 3.170 1.00 92.38 91 LEU A C 1
ATOM 706 O O . LEU A 1 91 ? 1.709 8.059 2.245 1.00 92.38 91 LEU A O 1
ATOM 710 N N . HIS A 1 92 ? 2.160 8.295 4.446 1.00 91.94 92 HIS A N 1
ATOM 711 C CA . HIS A 1 92 ? 1.555 7.047 4.921 1.00 91.94 92 HIS A CA 1
ATOM 712 C C . HIS A 1 92 ? 0.051 7.151 5.149 1.00 91.94 92 HIS A C 1
ATOM 714 O O . HIS A 1 92 ? -0.569 6.182 5.555 1.00 91.94 92 HIS A O 1
ATOM 720 N N . TRP A 1 93 ? -0.552 8.313 4.906 1.00 90.50 93 TRP A N 1
ATOM 721 C CA . TRP A 1 93 ? -1.966 8.534 5.178 1.00 90.50 93 TRP A CA 1
ATOM 722 C C . TRP A 1 93 ? -2.670 9.086 3.952 1.00 90.50 93 TRP A C 1
ATOM 724 O O . TRP A 1 93 ? -2.056 9.730 3.099 1.00 90.50 93 TRP A O 1
ATOM 734 N N . HIS A 1 94 ? -3.973 8.846 3.867 1.00 88.88 94 HIS A N 1
ATOM 735 C CA . HIS A 1 94 ? -4.840 9.587 2.966 1.00 88.88 94 HIS A CA 1
ATOM 736 C C . HIS A 1 94 ? -5.737 10.522 3.767 1.00 88.88 94 HIS A C 1
ATOM 738 O O . HIS A 1 94 ? -6.544 10.087 4.590 1.00 88.88 94 HIS A O 1
ATOM 744 N N . ARG A 1 95 ? -5.585 11.820 3.531 1.00 85.00 95 ARG A N 1
ATOM 745 C CA . ARG A 1 95 ? -6.342 12.855 4.214 1.00 85.00 95 ARG A CA 1
ATOM 746 C C . ARG A 1 95 ? -7.616 13.151 3.435 1.00 85.00 95 ARG A C 1
ATOM 748 O O . ARG A 1 95 ? -7.655 14.038 2.596 1.00 85.00 95 ARG A O 1
ATOM 755 N N . GLN A 1 96 ? -8.676 12.450 3.805 1.00 76.38 96 GLN A N 1
ATOM 756 C CA . GLN A 1 96 ? -10.042 12.765 3.383 1.00 76.38 96 GLN A CA 1
ATOM 757 C C . GLN A 1 96 ? -10.451 14.159 3.895 1.00 76.38 96 GLN A C 1
ATOM 759 O O . GLN A 1 96 ? -10.320 14.403 5.098 1.00 76.38 96 GLN A O 1
ATOM 764 N N . ASP A 1 97 ? -10.977 15.057 3.052 1.00 67.69 97 ASP A N 1
ATOM 765 C CA . ASP A 1 97 ? -11.498 16.356 3.514 1.00 67.69 97 ASP A CA 1
ATOM 766 C C . ASP A 1 97 ? -12.658 16.962 2.671 1.00 67.69 97 ASP A C 1
ATOM 768 O O . ASP A 1 97 ? -12.460 17.818 1.805 1.00 67.69 97 ASP A O 1
ATOM 772 N N . PRO A 1 98 ? -13.917 16.595 2.987 1.00 65.44 98 PRO A N 1
ATOM 773 C CA . PRO A 1 98 ? -14.351 15.217 3.095 1.00 65.44 98 PRO A CA 1
ATOM 774 C C . PRO A 1 98 ? -14.561 14.646 1.683 1.00 65.44 98 PRO A C 1
ATOM 776 O O . PRO A 1 98 ? -15.486 15.040 0.968 1.00 65.44 98 PRO A O 1
ATOM 779 N N . GLU A 1 99 ? -13.743 13.677 1.284 1.00 75.88 99 GLU A N 1
ATOM 780 C CA . GLU A 1 99 ? -14.003 12.919 0.059 1.00 75.88 99 GLU A CA 1
ATOM 781 C C . GLU A 1 99 ? -15.171 11.950 0.286 1.00 75.88 99 GLU A C 1
ATOM 783 O O . GLU A 1 99 ? -16.078 11.908 -0.528 1.00 75.88 99 GLU A O 1
ATOM 788 N N . TRP A 1 100 ? -15.205 11.218 1.403 1.00 83.56 100 TRP A N 1
ATOM 789 C CA . TRP A 1 100 ? -16.328 10.369 1.824 1.00 83.56 100 TRP A CA 1
ATOM 790 C C . TRP A 1 100 ? -16.326 10.205 3.350 1.00 83.56 100 TRP A C 1
ATOM 792 O O . TRP A 1 100 ? -15.353 10.575 4.004 1.00 83.56 100 TRP A O 1
ATOM 802 N N . THR A 1 101 ? -17.386 9.620 3.910 1.00 79.31 101 THR A N 1
ATOM 803 C CA . THR A 1 101 ? -17.457 9.225 5.327 1.00 79.31 101 THR A CA 1
ATOM 804 C C . THR A 1 101 ? -17.955 7.788 5.446 1.00 79.31 101 THR A C 1
ATOM 806 O O . THR A 1 101 ? -18.565 7.260 4.511 1.00 79.31 101 THR A O 1
ATOM 809 N N . CYS A 1 102 ? -17.723 7.147 6.593 1.00 77.38 102 CYS A N 1
ATOM 810 C CA . CYS A 1 102 ? -18.362 5.859 6.892 1.00 77.38 102 CYS A CA 1
ATOM 811 C C . CYS A 1 102 ? -19.768 6.016 7.516 1.00 77.38 102 CYS A C 1
ATOM 813 O O . CYS A 1 102 ? -20.323 5.047 8.019 1.00 77.38 102 CYS A O 1
ATOM 815 N N . ALA A 1 103 ? -20.364 7.215 7.533 1.00 65.88 103 ALA A N 1
ATOM 816 C CA . ALA A 1 103 ? -21.657 7.433 8.184 1.00 65.88 103 ALA A CA 1
ATOM 817 C C . ALA A 1 103 ? -22.817 6.772 7.410 1.00 65.88 103 ALA A C 1
ATOM 819 O O . ALA A 1 103 ? -22.976 6.998 6.212 1.00 65.88 103 ALA A O 1
ATOM 820 N N . GLY A 1 104 ? -23.671 6.014 8.115 1.00 54.25 104 GLY A N 1
ATOM 821 C CA . GLY A 1 104 ? -24.855 5.349 7.539 1.00 54.25 104 GLY A CA 1
ATOM 822 C C . GLY A 1 104 ? -24.702 3.840 7.305 1.00 54.25 104 GLY A C 1
ATOM 823 O O . GLY A 1 104 ? -25.550 3.231 6.652 1.00 54.25 104 GLY A O 1
ATOM 824 N N . ILE A 1 105 ? -23.655 3.222 7.853 1.00 53.66 105 ILE A N 1
ATOM 825 C CA . ILE A 1 105 ? -23.329 1.808 7.652 1.00 53.66 105 ILE A CA 1
ATOM 826 C C . ILE A 1 105 ? -23.948 0.958 8.767 1.00 53.66 105 ILE A C 1
ATOM 828 O O . ILE A 1 105 ? -23.302 0.573 9.736 1.00 53.66 105 ILE A O 1
ATOM 832 N N . ASN A 1 106 ? -25.225 0.614 8.612 1.00 49.41 106 ASN A N 1
ATOM 833 C CA . ASN A 1 106 ? -25.922 -0.274 9.544 1.00 49.41 106 ASN A CA 1
ATOM 834 C C . ASN A 1 106 ? -25.690 -1.747 9.157 1.00 49.41 106 ASN A C 1
ATOM 836 O O . ASN A 1 106 ? -26.354 -2.281 8.268 1.00 49.41 106 ASN A O 1
ATOM 840 N N . THR A 1 107 ? -24.732 -2.426 9.792 1.00 49.22 107 THR A N 1
ATOM 841 C CA . THR A 1 107 ? -24.391 -3.807 9.417 1.00 49.22 107 THR A CA 1
ATOM 842 C C . THR A 1 107 ? -25.362 -4.835 10.001 1.00 49.22 107 THR A C 1
ATOM 844 O O . THR A 1 107 ? -25.336 -5.137 11.190 1.00 49.22 107 THR A O 1
ATOM 847 N N . LYS A 1 108 ? -26.166 -5.463 9.136 1.00 47.56 108 LYS A N 1
ATOM 848 C CA . LYS A 1 108 ? -26.380 -6.919 9.151 1.00 47.56 108 LYS A CA 1
ATOM 849 C C . LYS A 1 108 ? -26.547 -7.412 7.703 1.00 47.56 108 LYS A C 1
ATOM 851 O O . LYS A 1 108 ? -27.391 -6.887 6.987 1.00 47.56 108 LYS A O 1
ATOM 856 N N . VAL A 1 109 ? -25.836 -8.494 7.367 1.00 44.88 109 VAL A N 1
ATOM 857 C CA . VAL A 1 109 ? -26.062 -9.447 6.249 1.00 44.88 109 VAL A CA 1
ATOM 858 C C . VAL A 1 109 ? -25.207 -9.287 4.970 1.00 44.88 109 VAL A C 1
ATOM 860 O O . VAL A 1 109 ? -24.753 -8.209 4.601 1.00 44.88 109 VAL A O 1
ATOM 863 N N . ASP A 1 110 ? -24.971 -10.452 4.358 1.00 39.56 110 ASP A N 1
ATOM 864 C CA . ASP A 1 110 ? -24.099 -10.834 3.249 1.00 39.56 110 ASP A CA 1
ATOM 865 C C . ASP A 1 110 ? -24.274 -10.049 1.932 1.00 39.56 110 ASP A C 1
ATOM 867 O O . ASP A 1 110 ? -25.304 -10.137 1.271 1.00 39.56 110 ASP A O 1
ATOM 871 N N . ALA A 1 111 ? -23.179 -9.410 1.500 1.00 50.12 111 ALA A N 1
ATOM 872 C CA . ALA A 1 111 ? -22.765 -9.169 0.108 1.00 50.12 111 ALA A CA 1
ATOM 873 C C . ALA A 1 111 ? -23.795 -8.459 -0.841 1.00 50.12 111 ALA A C 1
ATOM 875 O O . ALA A 1 111 ? -24.802 -7.924 -0.403 1.00 50.12 111 ALA A O 1
ATOM 876 N N . PRO A 1 112 ? -23.491 -8.269 -2.140 1.00 46.47 112 PRO A N 1
ATOM 877 C CA . PRO A 1 112 ? -23.582 -7.019 -2.932 1.00 46.47 112 PRO A CA 1
ATOM 878 C C . PRO A 1 112 ? -24.866 -6.161 -2.910 1.00 46.47 112 PRO A C 1
ATOM 880 O O . PRO A 1 112 ? -24.775 -4.961 -3.168 1.00 46.47 112 PRO A O 1
ATOM 883 N N . GLU A 1 113 ? -26.043 -6.701 -2.600 1.00 43.56 113 GLU A N 1
ATOM 884 C CA . GLU A 1 113 ? -27.277 -5.906 -2.467 1.00 43.56 113 GLU A CA 1
ATOM 885 C C . GLU A 1 113 ? -27.238 -4.992 -1.234 1.00 43.56 113 GLU A C 1
ATOM 887 O O . GLU A 1 113 ? -27.782 -3.888 -1.259 1.00 43.56 113 GLU A O 1
ATOM 892 N N . VAL A 1 114 ? -26.503 -5.395 -0.195 1.00 43.12 114 VAL A N 1
ATOM 893 C CA . VAL A 1 114 ? -26.285 -4.600 1.018 1.00 43.12 114 VAL A CA 1
ATOM 894 C C . VAL A 1 114 ? -25.314 -3.446 0.760 1.00 43.12 114 VAL A C 1
ATOM 896 O O . VAL A 1 114 ? -25.564 -2.337 1.209 1.00 43.12 114 VAL A O 1
ATOM 899 N N . MET A 1 115 ? -24.279 -3.627 -0.068 1.00 43.50 115 MET A N 1
ATOM 900 C CA . MET A 1 115 ? -23.398 -2.516 -0.486 1.00 43.50 115 MET A CA 1
ATOM 901 C C . MET A 1 115 ? -24.174 -1.419 -1.231 1.00 43.50 115 MET A C 1
ATOM 903 O O . MET A 1 115 ? -23.870 -0.235 -1.095 1.00 43.50 115 MET A O 1
ATOM 907 N N . LYS A 1 116 ? -25.211 -1.822 -1.973 1.00 41.22 116 LYS A N 1
ATOM 908 C CA . LYS A 1 116 ? -26.166 -0.930 -2.635 1.00 41.22 116 LYS A CA 1
ATOM 909 C C . LYS A 1 116 ? -27.165 -0.296 -1.660 1.00 41.22 116 LYS A C 1
ATOM 911 O O . LYS A 1 116 ? -27.445 0.894 -1.766 1.00 41.22 116 LYS A O 1
ATOM 916 N N . ALA A 1 117 ? -27.673 -1.055 -0.689 1.00 35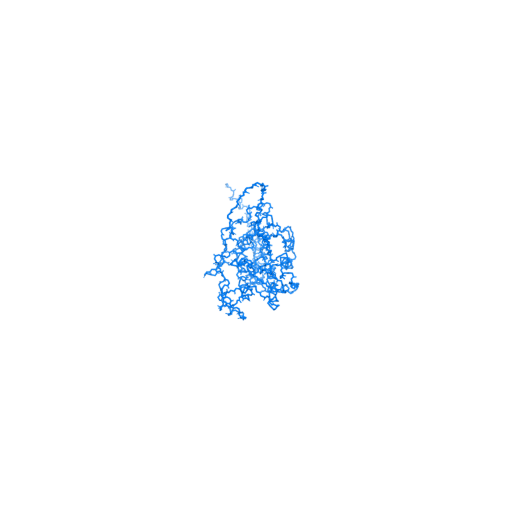.97 117 ALA A N 1
ATOM 917 C CA . ALA A 1 117 ? -28.612 -0.568 0.325 1.00 35.97 117 ALA A CA 1
ATOM 918 C C . ALA A 1 117 ? -27.964 0.339 1.396 1.00 35.97 117 ALA A C 1
ATOM 920 O O . ALA A 1 117 ? -28.648 1.187 1.961 1.00 35.97 117 ALA A O 1
ATOM 921 N N . LEU A 1 118 ? -26.658 0.190 1.647 1.00 43.09 118 LEU A N 1
ATOM 922 C CA . LEU A 1 118 ? -25.866 0.970 2.610 1.00 43.09 118 LEU A CA 1
ATOM 923 C C . LEU A 1 118 ? -25.229 2.236 2.010 1.00 43.09 118 LEU A C 1
ATOM 925 O O . LEU A 1 118 ? -24.429 2.887 2.674 1.00 43.09 118 LEU A O 1
ATOM 929 N N . GLY A 1 119 ? -25.514 2.579 0.747 1.00 46.19 119 GLY A N 1
ATOM 930 C CA . GLY A 1 119 ? -24.921 3.753 0.090 1.00 46.19 119 GLY A CA 1
ATOM 931 C C . GLY A 1 119 ? -23.407 3.651 -0.162 1.00 46.19 119 GLY A C 1
ATOM 932 O O . GLY A 1 119 ? -22.790 4.620 -0.596 1.00 46.19 119 GLY A O 1
ATOM 933 N N . LEU A 1 120 ? -22.805 2.470 0.035 1.00 52.78 120 LEU A N 1
ATOM 934 C CA . LEU A 1 120 ? -21.380 2.185 -0.196 1.00 52.78 120 LEU A CA 1
ATOM 935 C C . LEU A 1 120 ? -21.030 2.016 -1.688 1.00 52.78 120 LEU A C 1
ATOM 937 O O . LEU A 1 120 ? -19.921 1.596 -2.043 1.00 52.78 120 LEU A O 1
ATOM 941 N N . GLU A 1 121 ? -21.959 2.355 -2.586 1.00 53.25 121 GLU A N 1
ATOM 942 C CA . GLU A 1 121 ? -21.696 2.425 -4.023 1.00 53.25 121 GLU A CA 1
ATOM 943 C C . GLU A 1 121 ? -20.654 3.506 -4.362 1.00 53.25 121 GLU A C 1
ATOM 945 O O . GLU A 1 121 ? -19.945 3.364 -5.363 1.00 53.25 121 GLU A O 1
ATOM 950 N N . HIS A 1 122 ? -20.503 4.546 -3.531 1.00 61.81 122 HIS A N 1
ATOM 951 C CA . HIS A 1 122 ? -19.721 5.741 -3.862 1.00 61.81 122 HIS A CA 1
ATOM 952 C C . HIS A 1 122 ? -18.651 6.036 -2.791 1.00 61.81 122 HIS A C 1
ATOM 954 O O . HIS A 1 122 ? -18.825 6.910 -1.951 1.00 61.81 122 HIS A O 1
ATOM 960 N N . ILE A 1 123 ? -17.524 5.308 -2.809 1.00 80.25 123 ILE A N 1
ATOM 961 C CA . ILE A 1 123 ? -16.306 5.814 -2.148 1.00 80.25 123 ILE A CA 1
ATOM 962 C C . ILE A 1 123 ? -15.754 6.962 -2.985 1.00 80.25 123 ILE A C 1
ATOM 964 O O . ILE A 1 123 ? -15.564 6.801 -4.193 1.00 80.25 123 ILE A O 1
ATOM 968 N N . GLY A 1 124 ? -15.444 8.068 -2.319 1.00 81.75 124 GLY A N 1
ATOM 969 C CA . GLY A 1 124 ? -15.050 9.323 -2.941 1.00 81.75 124 GLY A CA 1
ATOM 970 C C . GLY A 1 124 ? -16.187 10.336 -2.940 1.00 81.75 124 GLY A C 1
ATOM 971 O O . GLY A 1 124 ? -17.245 10.092 -2.364 1.00 81.75 124 GLY A O 1
ATOM 972 N N . ASP A 1 125 ? -15.938 11.474 -3.582 1.00 83.00 125 ASP A N 1
ATOM 973 C CA . ASP A 1 125 ? -16.839 12.621 -3.592 1.00 83.00 125 ASP A CA 1
ATOM 974 C C . ASP A 1 125 ? -18.185 12.323 -4.284 1.00 83.00 125 ASP A C 1
ATOM 976 O O . ASP A 1 125 ? -18.510 11.192 -4.642 1.00 83.00 125 ASP A O 1
ATOM 980 N N . LYS A 1 126 ? -19.009 13.349 -4.527 1.00 79.25 126 LYS A N 1
ATOM 981 C CA . LYS A 1 126 ? -20.315 13.172 -5.194 1.00 79.25 126 LYS A CA 1
ATOM 982 C C . LYS A 1 126 ? -20.228 12.517 -6.584 1.00 79.25 126 LYS A C 1
ATOM 984 O O . LYS A 1 126 ? -21.246 12.039 -7.075 1.00 79.25 126 LYS A O 1
ATOM 989 N N . ALA A 1 127 ? -19.057 12.515 -7.223 1.00 79.44 127 ALA A N 1
ATOM 990 C CA . ALA A 1 127 ? -18.798 11.832 -8.489 1.00 79.44 127 ALA A CA 1
ATOM 991 C C . ALA A 1 127 ? -18.151 10.442 -8.302 1.00 79.44 127 ALA A C 1
ATOM 993 O O . ALA A 1 127 ? -17.808 9.789 -9.288 1.00 79.44 127 ALA A O 1
ATOM 994 N N . GLY A 1 128 ? -17.980 9.984 -7.059 1.00 79.06 128 GLY A N 1
ATOM 995 C CA . GLY A 1 128 ? -17.288 8.752 -6.696 1.00 79.06 128 GLY A CA 1
ATOM 996 C C . GLY A 1 128 ? -15.771 8.845 -6.858 1.00 79.06 128 GLY A C 1
ATOM 997 O O . GLY A 1 128 ? -15.121 7.815 -7.041 1.00 79.06 128 GLY A O 1
ATOM 998 N N . GLN A 1 129 ? -15.202 10.056 -6.854 1.00 83.44 129 GLN A N 1
ATOM 999 C CA . GLN A 1 129 ? -13.773 10.279 -7.067 1.00 83.44 129 GLN A CA 1
ATOM 1000 C C . GLN A 1 129 ? -13.043 10.455 -5.737 1.00 83.44 129 GLN A C 1
ATOM 1002 O O . GLN A 1 129 ? -13.449 11.253 -4.897 1.00 83.44 129 GLN A O 1
ATOM 1007 N N . ILE A 1 130 ? -11.928 9.743 -5.561 1.00 84.81 130 ILE A N 1
ATOM 1008 C CA . ILE A 1 130 ? -10.968 10.035 -4.484 1.00 84.81 130 ILE A CA 1
ATOM 1009 C C . ILE A 1 130 ? -9.856 10.902 -5.068 1.00 84.81 130 ILE A C 1
ATOM 1011 O O . ILE A 1 130 ? -9.357 10.607 -6.155 1.00 84.81 130 ILE A O 1
ATOM 1015 N N . LYS A 1 131 ? -9.480 11.993 -4.408 1.00 84.06 131 LYS A N 1
ATOM 1016 C CA . LYS A 1 131 ? -8.545 12.975 -4.974 1.00 84.06 131 LYS A CA 1
ATOM 1017 C C . LYS A 1 131 ? -7.142 12.796 -4.422 1.00 84.06 131 LYS A C 1
ATOM 1019 O O . LYS A 1 131 ? -6.931 12.215 -3.369 1.00 84.06 131 LYS A O 1
ATOM 1024 N N . CYS A 1 132 ? -6.164 13.257 -5.188 1.00 84.50 132 CYS A N 1
ATOM 1025 C CA . CYS A 1 132 ? -4.835 13.462 -4.641 1.00 84.50 132 CYS A CA 1
ATOM 1026 C C . CYS A 1 132 ? -4.882 14.720 -3.772 1.00 84.50 132 CYS A C 1
ATOM 1028 O O . CYS A 1 132 ? -5.198 15.796 -4.278 1.00 84.50 132 CYS A O 1
ATOM 1030 N N . ASP A 1 133 ? -4.606 14.575 -2.479 1.00 75.44 133 ASP A N 1
ATOM 1031 C CA . ASP A 1 133 ? -4.822 15.656 -1.516 1.00 75.44 133 ASP A CA 1
ATOM 1032 C C . ASP A 1 133 ? -3.711 16.711 -1.629 1.00 75.44 133 ASP A C 1
ATOM 1034 O O . ASP A 1 133 ? -2.596 16.544 -1.123 1.00 75.44 133 ASP A O 1
ATOM 1038 N N . GLY A 1 134 ? -4.027 17.812 -2.314 1.00 70.75 134 GLY A N 1
ATOM 1039 C CA . GLY A 1 134 ? -3.153 18.973 -2.488 1.00 70.75 134 GLY A CA 1
ATOM 1040 C C . GLY A 1 134 ? -2.098 18.838 -3.594 1.00 70.75 134 GLY A C 1
ATOM 1041 O O . GLY A 1 134 ? -1.857 17.769 -4.159 1.00 70.75 134 GLY A O 1
ATOM 1042 N N . HIS A 1 135 ? -1.434 19.956 -3.901 1.00 72.56 135 HIS A N 1
ATOM 1043 C CA . HIS A 1 135 ? -0.250 19.950 -4.760 1.00 72.56 135 HIS A CA 1
ATOM 1044 C C . HIS A 1 135 ? 0.873 19.179 -4.049 1.00 72.56 135 HIS A C 1
ATOM 1046 O O . HIS A 1 135 ? 1.010 19.277 -2.834 1.00 72.56 135 HIS A O 1
ATOM 1052 N N . ALA A 1 136 ? 1.668 18.388 -4.775 1.00 71.94 136 ALA A N 1
ATOM 1053 C CA . ALA A 1 136 ? 2.788 17.633 -4.191 1.00 71.94 136 ALA A CA 1
ATOM 1054 C C . ALA A 1 136 ? 2.416 16.655 -3.051 1.00 71.94 136 ALA A C 1
ATOM 1056 O O . ALA A 1 136 ? 3.278 16.313 -2.236 1.00 71.94 136 ALA A O 1
ATOM 1057 N N . ALA A 1 137 ? 1.154 16.200 -3.009 1.00 76.62 137 ALA A N 1
ATOM 1058 C CA . ALA A 1 137 ? 0.595 15.362 -1.943 1.00 76.62 137 ALA A CA 1
ATOM 1059 C C . ALA A 1 137 ? 0.749 15.970 -0.531 1.00 76.62 137 ALA A C 1
ATOM 1061 O O . ALA A 1 137 ? 0.879 15.239 0.449 1.00 76.62 137 ALA A O 1
ATOM 1062 N N . GLU A 1 138 ? 0.749 17.303 -0.417 1.00 75.50 138 GLU A N 1
ATOM 1063 C CA . GLU A 1 138 ? 0.897 18.032 0.854 1.00 75.50 138 GLU A CA 1
ATOM 1064 C C . GLU A 1 138 ? -0.189 17.698 1.883 1.00 75.50 138 GLU A C 1
ATOM 1066 O O . GLU A 1 138 ? 0.061 17.757 3.087 1.00 75.50 138 GLU A O 1
ATOM 1071 N N . GLY A 1 139 ? -1.388 17.326 1.426 1.00 73.88 139 GLY A N 1
ATOM 1072 C CA . GLY A 1 139 ? -2.464 16.866 2.298 1.00 73.88 139 GLY A CA 1
ATOM 1073 C C . GLY A 1 139 ? -2.204 15.485 2.899 1.00 73.88 139 GLY A C 1
ATOM 1074 O O . GLY A 1 139 ? -2.771 15.183 3.942 1.00 73.88 139 GLY A O 1
ATOM 1075 N N . GLY A 1 140 ? -1.307 14.696 2.302 1.00 82.81 140 GLY A N 1
ATOM 1076 C CA . GLY A 1 140 ? -1.104 13.280 2.588 1.00 82.81 140 GLY A CA 1
ATOM 1077 C C . GLY A 1 140 ? -2.057 12.425 1.763 1.00 82.81 140 GLY A C 1
ATOM 1078 O O . GLY A 1 140 ? -3.246 12.379 2.044 1.00 82.81 140 GLY A O 1
ATOM 1079 N N . SER A 1 141 ? -1.541 11.761 0.727 1.00 89.81 141 SER A N 1
ATOM 1080 C CA . SER A 1 141 ? -2.304 10.821 -0.101 1.00 89.81 141 SER A CA 1
ATOM 1081 C C . SER A 1 141 ? -1.408 9.663 -0.533 1.00 89.81 141 SER A C 1
ATOM 1083 O O . SER A 1 141 ? -0.558 9.821 -1.415 1.00 89.81 141 SER A O 1
ATOM 1085 N N . ILE A 1 142 ? -1.615 8.488 0.070 1.00 92.12 142 ILE A N 1
ATOM 1086 C CA . ILE A 1 142 ? -0.806 7.278 -0.177 1.00 92.12 142 ILE A CA 1
ATOM 1087 C C . ILE A 1 142 ? -0.769 6.929 -1.665 1.00 92.12 142 ILE A C 1
ATOM 1089 O O . ILE A 1 142 ? 0.304 6.722 -2.226 1.00 92.12 142 ILE A O 1
ATOM 1093 N N . PHE A 1 143 ? -1.920 6.892 -2.346 1.00 91.12 143 PHE A N 1
ATOM 1094 C CA . PHE A 1 143 ? -1.950 6.532 -3.770 1.00 91.12 143 PHE A CA 1
ATOM 1095 C C . PHE A 1 143 ? -1.340 7.615 -4.672 1.00 91.12 143 PHE A C 1
ATOM 1097 O O . PHE A 1 143 ? -0.826 7.293 -5.742 1.00 91.12 143 PHE A O 1
ATOM 1104 N N . CYS A 1 144 ? -1.346 8.882 -4.244 1.00 91.00 144 CYS A N 1
ATOM 1105 C CA . CYS A 1 144 ? -0.646 9.966 -4.929 1.00 91.00 144 CYS A CA 1
ATOM 1106 C C . CYS A 1 144 ? 0.876 9.806 -4.813 1.00 91.00 144 CYS A C 1
ATOM 1108 O O . CYS A 1 144 ? 1.600 9.865 -5.809 1.00 91.00 144 CYS A O 1
ATOM 1110 N N . ALA A 1 145 ? 1.354 9.527 -3.598 1.00 94.00 145 ALA A N 1
ATOM 1111 C CA . ALA A 1 145 ? 2.755 9.246 -3.328 1.00 94.00 145 ALA A CA 1
ATOM 1112 C C . ALA A 1 145 ? 3.228 8.004 -4.097 1.00 94.00 145 ALA A C 1
ATOM 1114 O O . ALA A 1 145 ? 4.244 8.060 -4.787 1.00 94.00 145 ALA A O 1
ATOM 1115 N N . LEU A 1 146 ? 2.450 6.916 -4.073 1.00 95.69 146 LEU A N 1
ATOM 1116 C CA . LEU A 1 146 ? 2.708 5.711 -4.865 1.00 95.69 146 LEU A CA 1
ATOM 1117 C C . LEU A 1 146 ? 2.804 6.005 -6.362 1.00 95.69 146 LEU A C 1
ATOM 1119 O O . LEU A 1 146 ? 3.718 5.508 -7.017 1.00 95.69 146 LEU A O 1
ATOM 1123 N N . ALA A 1 147 ? 1.898 6.824 -6.903 1.00 94.25 147 ALA A N 1
ATOM 1124 C CA . ALA A 1 147 ? 1.946 7.221 -8.304 1.00 94.25 147 ALA A CA 1
ATOM 1125 C C . ALA A 1 147 ? 3.233 7.998 -8.632 1.00 94.25 147 ALA A C 1
ATOM 1127 O O . ALA A 1 147 ? 3.886 7.687 -9.625 1.00 94.25 147 ALA A O 1
ATOM 1128 N N . SER A 1 148 ? 3.638 8.938 -7.770 1.00 94.62 148 SER A N 1
ATOM 1129 C CA . SER A 1 148 ? 4.886 9.701 -7.921 1.00 94.62 148 SER A CA 1
ATOM 1130 C C . SER A 1 148 ? 6.125 8.797 -7.861 1.00 94.62 148 SER A C 1
ATOM 1132 O O . SER A 1 148 ? 7.004 8.876 -8.719 1.00 94.62 148 SER A O 1
ATOM 1134 N N . PHE A 1 149 ? 6.178 7.853 -6.914 1.00 96.00 149 PHE A N 1
ATOM 1135 C CA . PHE A 1 149 ? 7.295 6.908 -6.823 1.00 96.00 149 PHE A CA 1
ATOM 1136 C C . PHE A 1 149 ? 7.346 5.928 -7.995 1.00 96.00 149 PHE A C 1
ATOM 1138 O O . PHE A 1 149 ? 8.434 5.616 -8.484 1.00 96.00 149 PHE A O 1
ATOM 1145 N N . PHE A 1 150 ? 6.192 5.453 -8.466 1.00 95.75 150 PHE A N 1
ATOM 1146 C CA . PHE A 1 150 ? 6.113 4.567 -9.624 1.00 95.75 150 PHE A CA 1
ATOM 1147 C C . PHE A 1 150 ? 6.595 5.262 -10.905 1.00 95.75 150 PHE A C 1
ATOM 1149 O O . PHE A 1 150 ? 7.292 4.641 -11.711 1.00 95.75 150 PHE A O 1
ATOM 1156 N N . ASP A 1 151 ? 6.295 6.552 -11.070 1.00 94.06 151 ASP A N 1
ATOM 1157 C CA . ASP A 1 151 ? 6.662 7.338 -12.253 1.00 94.06 151 ASP A CA 1
ATOM 1158 C C . ASP A 1 151 ? 8.180 7.350 -12.524 1.00 94.06 151 ASP A C 1
ATOM 1160 O O . ASP A 1 151 ? 8.620 7.272 -13.671 1.00 94.06 151 ASP A O 1
ATOM 1164 N N . HIS A 1 152 ? 9.014 7.276 -11.479 1.00 94.12 152 HIS A N 1
ATOM 1165 C CA . HIS A 1 152 ? 10.472 7.146 -11.624 1.00 94.12 152 HIS A CA 1
ATOM 1166 C C . HIS A 1 152 ? 10.926 5.877 -12.367 1.00 94.12 152 HIS A C 1
ATOM 1168 O O . HIS A 1 152 ? 12.037 5.832 -12.920 1.00 94.12 152 HIS A O 1
ATOM 1174 N N . PHE A 1 153 ? 10.092 4.839 -12.375 1.00 94.75 153 PHE A N 1
ATOM 1175 C CA . PHE A 1 153 ? 10.348 3.581 -13.067 1.00 94.75 153 PHE A CA 1
ATOM 1176 C C . PHE A 1 153 ? 9.590 3.467 -14.381 1.00 94.75 153 PHE A C 1
ATOM 1178 O O . PHE A 1 153 ? 10.010 2.680 -15.232 1.00 94.75 153 PHE A O 1
ATOM 1185 N N . ALA A 1 154 ? 8.521 4.245 -14.549 1.00 92.56 154 ALA A N 1
ATOM 1186 C CA . ALA A 1 154 ? 7.628 4.166 -15.683 1.00 92.56 154 ALA A CA 1
ATOM 1187 C C . ALA A 1 154 ? 8.318 4.520 -17.012 1.00 92.56 154 ALA A C 1
ATOM 1189 O O . ALA A 1 154 ? 9.410 5.091 -17.094 1.00 92.56 154 ALA A O 1
ATOM 1190 N N . HIS A 1 155 ? 7.675 4.103 -18.097 1.00 91.12 155 HIS A N 1
ATOM 1191 C CA . HIS A 1 155 ? 8.165 4.287 -19.452 1.00 91.12 155 HIS A CA 1
ATOM 1192 C C . HIS A 1 155 ? 6.973 4.489 -20.388 1.00 91.12 155 HIS A C 1
ATOM 1194 O O . HIS A 1 155 ? 6.115 3.610 -20.488 1.00 91.12 155 HIS A O 1
ATOM 1200 N N . ASP A 1 156 ? 6.950 5.614 -21.103 1.00 86.44 156 ASP A N 1
ATOM 1201 C CA . ASP A 1 156 ? 5.802 6.079 -21.895 1.00 86.44 156 ASP A CA 1
ATOM 1202 C C . ASP A 1 156 ? 5.255 5.049 -22.879 1.00 86.44 156 ASP A C 1
ATOM 1204 O O . ASP A 1 156 ? 4.051 4.993 -23.113 1.00 86.44 156 ASP A O 1
ATOM 1208 N N . SER A 1 157 ? 6.128 4.239 -23.489 1.00 83.31 157 SER A N 1
ATOM 1209 C CA . SER A 1 157 ? 5.679 3.245 -24.469 1.00 83.31 157 SER A CA 1
ATOM 1210 C C . SER A 1 157 ? 4.794 2.162 -23.868 1.00 83.31 157 SER A C 1
ATOM 1212 O O . SER A 1 157 ? 3.945 1.664 -24.588 1.00 83.31 157 SER A O 1
ATOM 1214 N N . LEU A 1 158 ? 4.961 1.838 -22.583 1.00 83.62 158 LEU A N 1
ATOM 1215 C CA . LEU A 1 158 ? 4.085 0.910 -21.868 1.00 83.62 158 LEU A CA 1
ATOM 1216 C C . LEU A 1 158 ? 2.843 1.625 -21.341 1.00 83.62 158 LEU A C 1
ATOM 1218 O O . LEU A 1 158 ? 1.740 1.107 -21.478 1.00 83.62 158 LEU A O 1
ATOM 1222 N N . LEU A 1 159 ? 2.994 2.849 -20.820 1.00 85.38 159 LEU A N 1
ATOM 1223 C CA . LEU A 1 159 ? 1.851 3.619 -20.317 1.00 85.38 159 LEU A CA 1
ATOM 1224 C C . LEU A 1 159 ? 0.789 3.866 -21.401 1.00 85.38 159 LEU A C 1
ATOM 1226 O O . LEU A 1 159 ? -0.402 3.811 -21.117 1.00 85.38 159 LEU A O 1
ATOM 1230 N N . LYS A 1 160 ? 1.215 4.076 -22.653 1.00 85.25 160 LYS A N 1
ATOM 1231 C CA . LYS A 1 160 ? 0.330 4.278 -23.815 1.00 85.25 160 LYS A CA 1
ATOM 1232 C C . LYS A 1 160 ? -0.486 3.046 -24.215 1.00 85.25 160 LYS A C 1
ATOM 1234 O O . LYS A 1 160 ? -1.366 3.167 -25.064 1.00 85.25 160 LYS A O 1
ATOM 1239 N N . GLU A 1 161 ? -0.184 1.873 -23.671 1.00 80.31 161 GLU A N 1
ATOM 1240 C CA . GLU A 1 161 ? -0.888 0.637 -24.020 1.00 80.31 161 GLU A CA 1
ATOM 1241 C C . GLU A 1 161 ? -2.063 0.331 -23.116 1.00 80.31 161 GLU A C 1
ATOM 1243 O O . GLU A 1 161 ? -2.995 -0.365 -23.530 1.00 80.31 161 GLU A O 1
ATOM 1248 N N . TYR A 1 162 ? -2.019 0.836 -21.886 1.00 82.94 162 TYR A N 1
ATOM 1249 C CA . TYR A 1 162 ? -3.172 0.770 -21.016 1.00 82.94 162 TYR A CA 1
ATOM 1250 C C . TYR A 1 162 ? -4.284 1.628 -21.606 1.00 82.94 162 TYR A C 1
ATOM 1252 O O . TYR A 1 162 ? -4.061 2.632 -22.291 1.00 82.94 162 TYR A O 1
ATOM 1260 N N . LYS A 1 163 ? -5.522 1.221 -21.334 1.00 84.00 163 LYS A N 1
ATOM 1261 C CA . LYS A 1 163 ? -6.664 2.079 -21.630 1.00 84.00 163 LYS A CA 1
ATOM 1262 C C . LYS A 1 163 ? -6.497 3.369 -20.834 1.00 84.00 163 LYS A C 1
ATOM 1264 O O . LYS A 1 163 ? -6.022 3.335 -19.703 1.00 84.00 163 LYS A O 1
ATOM 1269 N N . ALA A 1 164 ? -6.902 4.492 -21.424 1.00 83.19 164 ALA A N 1
ATOM 1270 C CA . ALA A 1 164 ? -6.918 5.749 -20.693 1.00 83.19 164 ALA A CA 1
ATOM 1271 C C . ALA A 1 164 ? -7.758 5.571 -19.410 1.00 83.19 164 ALA A C 1
ATOM 1273 O O . ALA A 1 164 ? -8.892 5.079 -19.510 1.00 83.19 164 ALA A O 1
ATOM 1274 N N . PRO A 1 165 ? -7.217 5.922 -18.229 1.00 82.75 165 PRO A N 1
ATOM 1275 C CA . PRO A 1 165 ? -7.929 5.740 -16.975 1.00 82.75 165 PRO A CA 1
ATOM 1276 C C . PRO A 1 165 ? -9.172 6.627 -16.965 1.00 82.75 165 PRO A C 1
ATOM 1278 O O . PRO A 1 165 ? -9.149 7.760 -17.451 1.00 82.75 165 PRO A O 1
ATOM 1281 N N . LYS A 1 166 ? -10.263 6.124 -16.383 1.00 81.12 166 LYS A N 1
ATOM 1282 C CA . LYS A 1 166 ? -11.495 6.915 -16.215 1.00 81.12 166 LYS A CA 1
ATOM 1283 C C . LYS A 1 166 ? -11.291 8.101 -15.270 1.00 81.1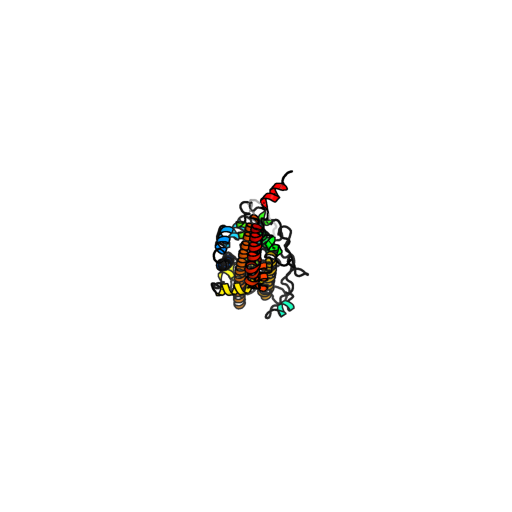2 166 LYS A C 1
ATOM 1285 O O . LYS A 1 166 ? -11.921 9.137 -15.442 1.00 81.12 166 LYS A O 1
ATOM 1290 N N . GLU A 1 167 ? -10.411 7.924 -14.287 1.00 81.88 167 GLU A N 1
ATOM 1291 C CA . GLU A 1 167 ? -10.086 8.894 -13.241 1.00 81.88 167 GLU A CA 1
ATOM 1292 C C . GLU A 1 167 ? -8.555 9.045 -13.146 1.00 81.88 167 GLU A C 1
ATOM 1294 O O . GLU A 1 167 ? -7.926 8.425 -12.276 1.00 81.88 167 GLU A O 1
ATOM 1299 N N . PRO A 1 168 ? -7.918 9.809 -14.056 1.00 81.50 168 PRO A N 1
ATOM 1300 C CA . PRO A 1 168 ? -6.468 9.981 -14.045 1.00 81.50 168 PRO A CA 1
ATOM 1301 C C . PRO A 1 168 ? -5.987 10.568 -12.712 1.00 81.50 168 PRO A C 1
ATOM 1303 O O . PRO A 1 168 ? -6.674 11.367 -12.077 1.00 81.50 168 PRO A O 1
ATOM 1306 N N . ILE A 1 169 ? -4.809 10.138 -12.264 1.00 83.69 169 ILE A N 1
ATOM 1307 C CA . ILE A 1 169 ? -4.085 10.790 -11.170 1.00 83.69 169 ILE A CA 1
ATOM 1308 C C . ILE A 1 169 ? -3.233 11.896 -11.787 1.00 83.69 169 ILE A C 1
ATOM 1310 O O . ILE A 1 169 ? -2.432 11.626 -12.682 1.00 83.69 169 ILE A O 1
ATOM 1314 N N . GLU A 1 170 ? -3.376 13.122 -11.290 1.00 83.44 170 GLU A N 1
ATOM 1315 C CA . GLU A 1 170 ? -2.390 14.174 -11.529 1.00 83.44 170 GLU A CA 1
ATOM 1316 C C . GLU A 1 170 ? -1.143 13.845 -10.710 1.00 83.44 170 GLU A C 1
ATOM 1318 O O . GLU A 1 170 ? -1.049 14.171 -9.528 1.00 83.44 170 GLU A O 1
ATOM 1323 N N . VAL A 1 171 ? -0.217 13.103 -11.323 1.00 87.81 171 VAL A N 1
ATOM 1324 C CA . VAL A 1 171 ? 1.005 12.653 -10.653 1.00 87.81 171 VAL A CA 1
ATOM 1325 C C . VAL A 1 171 ? 1.838 13.877 -10.277 1.00 87.81 171 VAL A C 1
ATOM 1327 O O . VAL A 1 171 ? 2.245 14.628 -11.169 1.00 87.81 171 VAL A O 1
ATOM 1330 N N . PRO A 1 172 ? 2.130 14.103 -8.985 1.00 86.12 172 PRO A N 1
ATOM 1331 C CA . PRO A 1 172 ? 2.934 15.245 -8.608 1.00 86.12 172 PRO A CA 1
ATOM 1332 C C . PRO A 1 172 ? 4.370 15.090 -9.095 1.00 86.12 172 PRO A C 1
ATOM 1334 O O . PRO A 1 172 ? 5.005 14.054 -8.885 1.00 86.12 172 PRO A O 1
ATOM 1337 N N . ALA A 1 173 ? 4.902 16.165 -9.678 1.00 84.25 173 ALA A N 1
ATOM 1338 C CA . ALA A 1 173 ? 6.291 16.225 -10.134 1.00 84.25 173 ALA A CA 1
ATOM 1339 C C . ALA A 1 173 ? 7.307 16.129 -8.980 1.00 84.25 173 ALA A C 1
ATOM 1341 O O . ALA A 1 173 ? 8.466 15.769 -9.187 1.00 84.25 173 ALA A O 1
ATOM 1342 N N . SER A 1 174 ? 6.889 16.475 -7.762 1.00 87.62 174 SER A N 1
ATOM 1343 C CA . SER A 1 174 ? 7.662 16.309 -6.536 1.00 87.62 174 SER A CA 1
ATOM 1344 C C . SER A 1 174 ? 6.729 16.070 -5.353 1.00 87.62 174 SER A C 1
ATOM 1346 O O . SER A 1 174 ? 5.558 16.443 -5.390 1.00 87.62 174 SER A O 1
ATOM 1348 N N . LEU A 1 175 ? 7.262 15.458 -4.296 1.00 92.69 175 LEU A N 1
ATOM 1349 C CA . LEU A 1 175 ? 6.566 15.268 -3.026 1.00 92.69 175 LEU A CA 1
ATOM 1350 C C . LEU A 1 175 ? 7.155 16.224 -1.990 1.00 92.69 175 LEU A C 1
ATOM 1352 O O . LEU A 1 175 ? 8.359 16.175 -1.721 1.00 92.69 175 LEU A O 1
ATOM 1356 N N . ALA A 1 176 ? 6.319 17.074 -1.390 1.00 91.19 176 ALA A N 1
ATOM 1357 C CA . ALA A 1 176 ? 6.765 18.069 -0.410 1.00 91.19 176 ALA A CA 1
ATOM 1358 C C . ALA A 1 176 ? 7.452 17.413 0.802 1.00 91.19 176 ALA A C 1
ATOM 1360 O O . ALA A 1 176 ? 8.464 17.907 1.303 1.00 91.19 176 ALA A O 1
ATOM 1361 N N . ALA A 1 177 ? 6.964 16.235 1.196 1.00 91.38 177 ALA A N 1
ATOM 1362 C CA . ALA A 1 177 ? 7.512 15.411 2.269 1.00 91.38 177 ALA A CA 1
ATOM 1363 C C . ALA A 1 177 ? 8.971 14.963 2.043 1.00 91.38 177 ALA A C 1
ATOM 1365 O O . ALA A 1 177 ? 9.668 14.627 2.994 1.00 91.38 177 ALA A O 1
ATOM 1366 N N . LEU A 1 178 ? 9.474 14.987 0.803 1.00 93.38 178 LEU A N 1
ATOM 1367 C CA . LEU A 1 178 ? 10.875 14.670 0.502 1.00 93.38 178 LEU A CA 1
ATOM 1368 C C . LEU A 1 178 ? 11.790 15.902 0.536 1.00 93.38 178 LEU A C 1
ATOM 1370 O O . LEU A 1 178 ? 12.978 15.788 0.232 1.00 93.38 178 LEU A O 1
ATOM 1374 N N . GLY A 1 179 ? 11.272 17.079 0.898 1.00 92.56 179 GLY A N 1
ATOM 1375 C CA . GLY A 1 179 ? 12.005 18.344 0.848 1.00 92.56 179 GLY A CA 1
ATOM 1376 C C . GLY A 1 179 ? 13.294 18.364 1.677 1.00 92.56 179 GLY A C 1
ATOM 1377 O O . GLY A 1 179 ? 14.283 18.942 1.228 1.00 92.56 179 GLY A O 1
ATOM 1378 N N . LYS A 1 180 ? 13.320 17.709 2.850 1.00 93.44 180 LYS A N 1
ATOM 1379 C CA . LYS A 1 180 ? 14.532 17.617 3.693 1.00 93.44 180 LYS A CA 1
ATOM 1380 C C . LYS A 1 180 ? 15.288 16.297 3.550 1.00 93.44 180 LYS A C 1
ATOM 1382 O O . LYS A 1 180 ? 16.369 16.151 4.122 1.00 93.44 180 LYS A O 1
ATOM 1387 N N . VAL A 1 181 ? 14.763 15.351 2.772 1.00 95.81 181 VAL A N 1
ATOM 1388 C CA . VAL A 1 181 ? 15.486 14.123 2.435 1.00 95.81 181 VAL A CA 1
ATOM 1389 C C . VAL A 1 181 ? 16.607 14.505 1.460 1.00 95.81 181 VAL A C 1
ATOM 1391 O O . VAL A 1 181 ? 16.326 15.089 0.413 1.00 95.81 181 VAL A O 1
ATOM 1394 N N . PRO A 1 182 ? 17.887 14.224 1.747 1.00 96.44 182 PRO A N 1
ATOM 1395 C CA . PRO A 1 182 ? 18.987 14.625 0.882 1.00 96.44 182 PRO A CA 1
ATOM 1396 C C . PRO A 1 182 ? 18.916 13.887 -0.456 1.00 96.44 182 PRO A C 1
ATOM 1398 O O . PRO A 1 182 ? 18.447 12.755 -0.537 1.00 96.44 182 PRO A O 1
ATOM 1401 N N . LYS A 1 183 ? 19.449 14.490 -1.524 1.00 95.06 183 LYS A N 1
ATOM 1402 C CA . LYS A 1 183 ? 19.434 13.874 -2.864 1.00 95.06 183 LYS A CA 1
ATOM 1403 C C . LYS A 1 183 ? 20.182 12.537 -2.937 1.00 95.06 183 LYS A C 1
ATOM 1405 O O . LYS A 1 183 ? 19.823 11.695 -3.754 1.00 95.06 183 LYS A O 1
ATOM 1410 N N . SER A 1 184 ? 21.154 12.302 -2.053 1.00 95.50 184 SER A N 1
ATOM 1411 C CA . SER A 1 184 ? 21.809 10.995 -1.884 1.00 95.50 184 SER A CA 1
ATOM 1412 C C . SER A 1 184 ? 20.856 9.888 -1.411 1.00 95.50 184 SER A C 1
ATOM 1414 O O . SER A 1 184 ? 21.133 8.715 -1.637 1.00 95.50 184 SER A O 1
ATOM 1416 N N . GLU A 1 185 ? 19.731 10.257 -0.796 1.00 94.62 185 GLU A N 1
ATOM 1417 C CA . GLU A 1 185 ? 18.657 9.373 -0.321 1.00 94.62 185 GLU A CA 1
ATOM 1418 C C . GLU A 1 185 ? 17.392 9.480 -1.198 1.00 94.62 185 GLU A C 1
ATOM 1420 O O . GLU A 1 185 ? 16.314 9.033 -0.823 1.00 94.62 185 GLU A O 1
ATOM 1425 N N . GLN A 1 186 ? 17.521 10.052 -2.400 1.00 94.75 186 GLN A N 1
ATOM 1426 C CA . GLN A 1 186 ? 16.470 10.142 -3.422 1.00 94.75 186 GLN A CA 1
ATOM 1427 C C . GLN A 1 186 ? 16.930 9.449 -4.715 1.00 94.75 186 GLN A C 1
ATOM 1429 O O . GLN A 1 186 ? 16.965 10.026 -5.803 1.00 94.75 186 GLN A O 1
ATOM 1434 N N . THR A 1 187 ? 17.371 8.198 -4.575 1.00 95.94 187 THR A N 1
ATOM 1435 C CA . THR A 1 187 ? 17.842 7.355 -5.686 1.00 95.94 187 THR A CA 1
ATOM 1436 C C . THR A 1 187 ? 16.759 6.355 -6.104 1.00 95.94 187 THR A C 1
ATOM 1438 O O . THR A 1 187 ? 15.821 6.129 -5.340 1.00 95.94 187 THR A O 1
ATOM 1441 N N . PRO A 1 188 ? 16.890 5.671 -7.260 1.00 95.69 188 PRO A N 1
ATOM 1442 C CA . PRO A 1 188 ? 15.955 4.611 -7.643 1.00 95.69 188 PRO A CA 1
ATOM 1443 C C . PRO A 1 188 ? 15.766 3.526 -6.574 1.00 95.69 188 PRO A C 1
ATOM 1445 O O . PRO A 1 188 ? 14.667 3.006 -6.435 1.00 95.69 188 PRO A O 1
ATOM 1448 N N . ALA A 1 189 ? 16.798 3.216 -5.782 1.00 96.56 189 ALA A N 1
ATOM 1449 C CA . ALA A 1 189 ? 16.659 2.296 -4.656 1.00 96.56 189 ALA A CA 1
ATOM 1450 C C . ALA A 1 189 ? 15.725 2.863 -3.577 1.00 96.56 189 ALA A C 1
ATOM 1452 O O . ALA A 1 189 ? 14.801 2.182 -3.148 1.00 96.56 189 ALA A O 1
ATOM 1453 N N . HIS A 1 190 ? 15.902 4.130 -3.192 1.00 96.06 190 HIS A N 1
ATOM 1454 C CA . HIS A 1 190 ? 15.057 4.791 -2.194 1.00 96.06 190 HIS A CA 1
ATOM 1455 C C . HIS A 1 190 ? 13.610 4.968 -2.667 1.00 96.06 190 HIS A C 1
ATOM 1457 O O . HIS A 1 190 ? 12.691 4.746 -1.888 1.00 96.06 190 HIS A O 1
ATOM 1463 N N . TYR A 1 191 ? 13.387 5.296 -3.942 1.00 96.62 191 TYR A N 1
ATOM 1464 C CA . TYR A 1 191 ? 12.033 5.359 -4.502 1.00 96.62 191 TYR A CA 1
ATOM 1465 C C . TYR A 1 191 ? 11.349 3.993 -4.504 1.00 96.62 191 TYR A C 1
ATOM 1467 O O . TYR A 1 191 ? 10.154 3.910 -4.234 1.00 96.62 191 TYR A O 1
ATOM 1475 N N . LEU A 1 192 ? 12.100 2.911 -4.744 1.00 97.38 192 LEU A N 1
ATOM 1476 C CA . LEU A 1 192 ? 11.545 1.566 -4.637 1.00 97.38 192 LEU A CA 1
ATOM 1477 C C . LEU A 1 192 ? 11.218 1.207 -3.182 1.00 97.38 192 LEU A C 1
ATOM 1479 O O . LEU A 1 192 ? 10.172 0.612 -2.948 1.00 97.38 192 LEU A O 1
ATOM 1483 N N . ARG A 1 193 ? 12.065 1.598 -2.216 1.00 96.81 193 ARG A N 1
ATOM 1484 C CA . ARG A 1 193 ? 11.802 1.423 -0.773 1.00 96.81 193 ARG A CA 1
ATOM 1485 C C . ARG A 1 193 ? 10.501 2.109 -0.365 1.00 96.81 193 ARG A C 1
ATOM 1487 O O . ARG A 1 193 ? 9.636 1.466 0.215 1.00 96.81 193 ARG A O 1
ATOM 1494 N N . TRP A 1 194 ? 10.327 3.369 -0.763 1.00 96.38 194 TRP A N 1
ATOM 1495 C CA . TRP A 1 194 ? 9.074 4.094 -0.561 1.00 96.38 194 TRP A CA 1
ATOM 1496 C C . TRP A 1 194 ? 7.877 3.379 -1.180 1.00 96.38 194 TRP A C 1
ATOM 1498 O O . TRP A 1 194 ? 6.869 3.179 -0.510 1.00 96.38 194 TRP A O 1
ATOM 1508 N N . LEU A 1 195 ? 7.995 2.953 -2.438 1.00 97.25 195 LEU A N 1
ATOM 1509 C CA . LEU A 1 195 ? 6.907 2.290 -3.146 1.00 97.25 195 LEU A CA 1
ATOM 1510 C C . LEU A 1 195 ? 6.472 0.987 -2.460 1.00 97.25 195 LEU A C 1
ATOM 1512 O O . LEU A 1 195 ? 5.276 0.758 -2.306 1.00 97.25 195 LEU A O 1
ATOM 1516 N N . VAL A 1 196 ? 7.409 0.138 -2.024 1.00 97.12 196 VAL A N 1
ATOM 1517 C CA . VAL A 1 196 ? 7.052 -1.126 -1.353 1.00 97.12 196 VAL A CA 1
ATOM 1518 C C . VAL A 1 196 ? 6.481 -0.900 0.044 1.00 97.12 196 VAL A C 1
ATOM 1520 O O . VAL A 1 196 ? 5.534 -1.585 0.419 1.00 97.12 196 VAL A O 1
ATOM 1523 N N . THR A 1 197 ? 6.990 0.080 0.794 1.00 95.94 197 THR A N 1
ATOM 1524 C CA . THR A 1 197 ? 6.424 0.446 2.098 1.00 95.94 197 THR A CA 1
ATOM 1525 C C . THR A 1 197 ? 4.986 0.935 1.932 1.00 95.94 197 THR A C 1
ATOM 1527 O O . THR A 1 197 ? 4.071 0.328 2.482 1.00 95.94 197 THR A O 1
ATOM 1530 N N . LEU A 1 198 ? 4.762 1.923 1.064 1.00 96.38 198 LEU A N 1
ATOM 1531 C CA . LEU A 1 198 ? 3.440 2.514 0.863 1.00 96.38 198 LEU A CA 1
ATOM 1532 C C . LEU A 1 198 ? 2.431 1.551 0.221 1.00 96.38 198 LEU A C 1
ATOM 1534 O O . LEU A 1 198 ? 1.231 1.694 0.426 1.00 96.38 198 LEU A O 1
ATOM 1538 N N . LEU A 1 199 ? 2.878 0.543 -0.539 1.00 97.19 199 LEU A N 1
ATOM 1539 C CA . LEU A 1 199 ? 1.992 -0.529 -1.005 1.00 97.19 199 LEU A CA 1
ATOM 1540 C C . LEU A 1 199 ? 1.490 -1.398 0.149 1.00 97.19 199 LEU A C 1
ATOM 1542 O O . LEU A 1 199 ? 0.369 -1.899 0.072 1.00 97.19 199 LEU A O 1
ATOM 1546 N N . GLY A 1 200 ? 2.288 -1.578 1.202 1.00 95.75 200 GLY A N 1
ATOM 1547 C CA . GLY A 1 200 ? 1.819 -2.194 2.440 1.00 95.75 200 GLY A CA 1
ATOM 1548 C C . GLY A 1 200 ? 0.743 -1.341 3.110 1.00 95.75 200 GLY A C 1
ATOM 1549 O O . GLY A 1 200 ? -0.339 -1.838 3.420 1.00 95.75 200 GLY A O 1
ATOM 1550 N N . ASP A 1 201 ? 1.009 -0.045 3.227 1.00 95.38 201 ASP A N 1
ATOM 1551 C CA . ASP A 1 201 ? 0.153 0.943 3.903 1.00 95.38 201 ASP A CA 1
ATOM 1552 C C . ASP A 1 201 ? -1.175 1.155 3.188 1.00 95.38 201 ASP A C 1
ATOM 1554 O O . ASP A 1 201 ? -2.229 1.244 3.808 1.00 95.38 201 ASP A O 1
ATOM 1558 N N . LEU A 1 202 ? -1.159 1.078 1.856 1.00 94.62 202 LEU A N 1
ATOM 1559 C CA . LEU A 1 202 ? -2.362 1.079 1.028 1.00 94.62 202 LEU A CA 1
ATOM 1560 C C . LEU A 1 202 ? -3.371 -0.009 1.457 1.00 94.62 202 LEU A C 1
ATOM 1562 O O . LEU A 1 202 ? -4.584 0.143 1.297 1.00 94.62 202 LEU A O 1
ATOM 1566 N N . HIS A 1 203 ? -2.864 -1.121 1.994 1.00 94.50 203 HIS A N 1
ATOM 1567 C CA . HIS A 1 203 ? -3.654 -2.253 2.472 1.00 94.50 203 HIS A CA 1
ATOM 1568 C C . HIS A 1 203 ? -3.867 -2.228 3.986 1.00 94.50 203 HIS A C 1
ATOM 1570 O O . HIS A 1 203 ? -4.461 -3.162 4.520 1.00 94.50 203 HIS A O 1
ATOM 1576 N N . GLN A 1 204 ? -3.383 -1.204 4.692 1.00 94.19 204 GLN A N 1
ATOM 1577 C CA . GLN A 1 204 ? -3.673 -0.993 6.103 1.00 94.19 204 GLN A CA 1
ATOM 1578 C C . GLN A 1 204 ? -5.088 -0.391 6.224 1.00 94.19 204 GLN A C 1
ATOM 1580 O O . GLN A 1 204 ? -5.377 0.639 5.612 1.00 94.19 204 GLN A O 1
ATOM 1585 N N . PRO A 1 205 ? -6.003 -1.034 6.973 1.00 89.50 205 PRO A N 1
ATOM 1586 C CA . PRO A 1 205 ? -7.414 -0.642 7.050 1.00 89.50 205 PRO A CA 1
ATOM 1587 C C . PRO A 1 205 ? -7.677 0.829 7.419 1.00 89.50 205 PRO A C 1
ATOM 1589 O O . PRO A 1 205 ? -8.503 1.513 6.825 1.00 89.50 205 PRO A O 1
ATOM 1592 N N . LEU A 1 206 ? -6.980 1.336 8.418 1.00 91.81 206 LEU A N 1
ATOM 1593 C CA . LEU A 1 206 ? -7.257 2.601 9.082 1.00 91.81 206 LEU A CA 1
ATOM 1594 C C . LEU A 1 206 ? -6.455 3.784 8.536 1.00 91.81 206 LEU A C 1
ATOM 1596 O O . LEU A 1 206 ? -6.715 4.917 8.922 1.00 91.81 206 LEU A O 1
ATOM 1600 N N . HIS A 1 207 ? -5.565 3.556 7.574 1.00 91.56 207 HIS A N 1
ATOM 1601 C CA . HIS A 1 207 ? -4.767 4.585 6.891 1.00 91.56 207 HIS A CA 1
ATOM 1602 C C . HIS A 1 207 ? -5.554 5.554 6.009 1.00 91.56 207 HIS A C 1
ATOM 1604 O O . HIS A 1 207 ? -5.019 6.530 5.477 1.00 91.56 207 HIS A O 1
ATOM 1610 N N . TRP A 1 208 ? -6.844 5.283 5.864 1.00 82.62 208 TRP A N 1
ATOM 1611 C CA . TRP A 1 208 ? -7.728 5.995 4.966 1.00 82.62 208 TRP A CA 1
ATOM 1612 C C . TRP A 1 208 ? -8.629 6.989 5.687 1.00 82.62 208 TRP A C 1
ATOM 1614 O O . TRP A 1 208 ? -8.970 7.978 5.068 1.00 82.62 208 TRP A O 1
ATOM 1624 N N . LEU A 1 209 ? -8.997 6.767 6.960 1.00 78.56 209 LEU A N 1
ATOM 1625 C CA . LEU A 1 209 ? -10.141 7.423 7.620 1.00 78.56 209 LEU A CA 1
ATOM 1626 C C . LEU A 1 209 ? -9.777 8.564 8.590 1.00 78.56 209 LEU A C 1
ATOM 1628 O O . LEU A 1 209 ? -9.835 8.406 9.814 1.00 78.56 209 LEU A O 1
ATOM 1632 N N . ARG A 1 210 ? -9.431 9.742 8.050 1.00 83.00 210 ARG A N 1
ATOM 1633 C CA . ARG A 1 210 ? -8.985 10.906 8.843 1.00 83.00 210 ARG A CA 1
ATOM 1634 C C . ARG A 1 210 ? -10.045 11.434 9.806 1.00 83.00 210 ARG A C 1
ATOM 1636 O O . ARG A 1 210 ? -9.686 11.905 10.882 1.00 83.00 210 ARG A O 1
ATOM 1643 N N . GLU A 1 211 ? -11.326 11.350 9.450 1.00 79.56 211 GLU A N 1
ATOM 1644 C CA . GLU A 1 211 ? -12.435 11.885 10.259 1.00 79.56 211 GLU A CA 1
ATOM 1645 C C . GLU A 1 211 ? -12.525 11.284 11.677 1.00 79.56 211 GLU A C 1
ATOM 1647 O O . GLU A 1 211 ? -13.163 11.867 12.548 1.00 79.56 211 GLU A O 1
ATOM 1652 N N . ARG A 1 212 ? -11.878 10.131 11.913 1.00 80.44 212 ARG A N 1
ATOM 1653 C CA . ARG A 1 212 ? -11.758 9.464 13.224 1.00 80.44 212 ARG A CA 1
ATOM 1654 C C . ARG A 1 212 ? -10.318 9.409 13.736 1.00 80.44 212 ARG A C 1
ATOM 1656 O O . ARG A 1 212 ? -9.954 8.462 14.437 1.00 80.44 212 ARG A O 1
ATOM 1663 N N . ASP A 1 213 ? -9.481 10.348 13.301 1.00 89.19 213 ASP A N 1
ATOM 1664 C CA . ASP A 1 213 ? -8.029 10.353 13.518 1.00 89.19 213 ASP A CA 1
ATOM 1665 C C . ASP A 1 213 ? -7.398 8.989 13.191 1.00 89.19 213 ASP A C 1
ATOM 1667 O O . ASP A 1 213 ? -6.661 8.404 13.989 1.00 89.19 213 ASP A O 1
ATOM 1671 N N . TYR A 1 214 ? -7.794 8.419 12.046 1.00 90.31 214 TYR A N 1
ATOM 1672 C CA . TYR A 1 214 ? -7.347 7.102 11.590 1.00 90.31 214 TYR A CA 1
ATOM 1673 C C . TYR A 1 214 ? -7.600 5.989 12.623 1.00 90.31 214 TYR A C 1
ATOM 1675 O O . TYR A 1 214 ? -6.852 5.030 12.714 1.00 90.31 214 TYR A O 1
ATOM 1683 N N . GLY A 1 215 ? -8.642 6.114 13.451 1.00 91.19 215 GLY A N 1
ATOM 1684 C CA . GLY A 1 215 ? -9.000 5.141 14.487 1.00 91.19 215 GLY A CA 1
ATOM 1685 C C . GLY A 1 215 ? -8.419 5.418 15.877 1.00 91.19 215 GLY A C 1
ATOM 1686 O O . GLY A 1 215 ? -8.808 4.740 16.825 1.00 91.19 215 GLY A O 1
ATOM 1687 N N . ARG A 1 216 ? -7.562 6.428 16.066 1.00 92.00 216 ARG A N 1
ATOM 1688 C CA . ARG A 1 216 ? -6.988 6.751 17.392 1.00 92.00 216 ARG A CA 1
ATOM 1689 C C . ARG A 1 216 ? -8.029 7.236 18.403 1.00 92.00 216 ARG A C 1
ATOM 1691 O O . ARG A 1 216 ? -7.886 7.017 19.614 1.00 92.00 216 ARG A O 1
ATOM 1698 N N . GLU A 1 217 ? -9.083 7.882 17.909 1.00 90.19 217 GLU A N 1
ATOM 1699 C CA . GLU A 1 217 ? -10.221 8.335 18.715 1.00 90.19 217 GLU A CA 1
ATOM 1700 C C . GLU A 1 217 ? -11.154 7.184 19.116 1.00 90.19 217 GLU A C 1
ATOM 1702 O O . GLU A 1 217 ? -11.831 7.265 20.142 1.00 90.19 217 GLU A O 1
ATOM 1707 N N . ALA A 1 218 ? -11.178 6.091 18.349 1.00 90.31 218 ALA A N 1
ATOM 1708 C CA . ALA A 1 218 ? -12.016 4.936 18.640 1.00 90.31 218 ALA A CA 1
ATOM 1709 C C . ALA A 1 218 ? -11.333 4.036 19.680 1.00 90.31 218 ALA A C 1
ATOM 1711 O O . ALA A 1 218 ? -10.268 3.474 19.427 1.00 90.31 218 ALA A O 1
ATOM 1712 N N . LYS A 1 219 ? -11.944 3.894 20.862 1.00 93.69 219 LYS A N 1
ATOM 1713 C CA . LYS A 1 219 ? -11.445 3.031 21.944 1.00 93.69 219 LYS A CA 1
ATOM 1714 C C . LYS A 1 219 ? -12.154 1.686 21.947 1.00 93.69 219 LYS A C 1
ATOM 1716 O O . LYS A 1 219 ? -13.367 1.624 21.748 1.00 93.69 219 LYS A O 1
ATOM 1721 N N . LEU A 1 220 ? -11.410 0.622 22.227 1.00 95.44 220 LEU A N 1
ATOM 1722 C CA . LEU A 1 220 ? -11.943 -0.726 22.385 1.00 95.44 220 LEU A CA 1
ATOM 1723 C C . LEU A 1 220 ? -11.324 -1.430 23.589 1.00 95.44 220 LEU A C 1
ATOM 1725 O O . LEU A 1 220 ? -10.199 -1.136 23.986 1.00 95.44 220 LEU A O 1
ATOM 1729 N N . VAL A 1 221 ? -12.061 -2.382 24.153 1.00 97.00 221 VAL A N 1
ATOM 1730 C CA . VAL A 1 221 ? -11.584 -3.269 25.216 1.00 97.00 221 VAL A CA 1
ATOM 1731 C C . VAL A 1 221 ? -11.603 -4.702 24.706 1.00 97.00 221 VAL A C 1
ATOM 1733 O O . VAL A 1 221 ? -12.639 -5.183 24.248 1.00 97.00 221 VAL A O 1
ATOM 1736 N N . TYR A 1 222 ? -10.471 -5.392 24.826 1.00 97.75 222 TYR A N 1
ATOM 1737 C CA . TYR A 1 222 ? -10.320 -6.798 24.464 1.00 97.75 222 TYR A CA 1
ATOM 1738 C C . TYR A 1 222 ? -9.541 -7.538 25.550 1.00 97.75 222 TYR A C 1
ATOM 1740 O O . TYR A 1 222 ? -8.504 -7.064 26.005 1.00 97.75 222 TYR A O 1
ATOM 1748 N N . GLN A 1 223 ? -10.066 -8.678 26.014 1.00 95.88 223 GLN A N 1
ATOM 1749 C CA . GLN A 1 223 ? -9.454 -9.492 27.081 1.00 95.88 223 GLN A CA 1
ATOM 1750 C C . GLN A 1 223 ? -9.065 -8.686 28.344 1.00 95.88 223 GLN A C 1
ATOM 1752 O O . GLN A 1 223 ? -8.060 -8.953 28.999 1.00 95.88 223 GLN A O 1
ATOM 1757 N N . GLY A 1 224 ? -9.872 -7.676 28.692 1.00 95.12 224 GLY A N 1
ATOM 1758 C CA . GLY A 1 224 ? -9.653 -6.816 29.860 1.00 95.12 224 GLY A CA 1
ATOM 1759 C C . GLY A 1 224 ? -8.583 -5.731 29.684 1.00 95.12 224 GLY A C 1
ATOM 1760 O O . GLY A 1 224 ? -8.267 -5.053 30.657 1.00 95.12 224 GLY A O 1
ATOM 1761 N N . GLN A 1 225 ? -8.037 -5.555 28.478 1.00 96.69 225 GLN A N 1
ATOM 1762 C CA . GLN A 1 225 ? -7.093 -4.490 28.131 1.00 96.69 225 GLN A CA 1
ATOM 1763 C C . GLN A 1 225 ? -7.755 -3.463 27.207 1.00 96.69 225 GLN A C 1
ATOM 1765 O O . GLN A 1 225 ? -8.549 -3.831 26.340 1.00 96.69 225 GLN A O 1
ATOM 1770 N N . GLU A 1 226 ? -7.434 -2.183 27.395 1.00 96.31 226 GLU A N 1
ATOM 1771 C CA . GLU A 1 226 ? -7.923 -1.082 26.559 1.00 96.31 226 GLU A CA 1
ATOM 1772 C C . GLU A 1 226 ? -6.915 -0.745 25.452 1.00 96.31 226 GLU A C 1
ATOM 1774 O O . GLU A 1 226 ? -5.708 -0.690 25.694 1.00 96.31 226 GLU A O 1
ATOM 1779 N N . TYR A 1 227 ? -7.422 -0.491 24.247 1.00 96.12 227 TYR A N 1
ATOM 1780 C CA . TYR A 1 227 ? -6.651 -0.102 23.069 1.00 96.12 227 TYR A CA 1
ATOM 1781 C C . TYR A 1 227 ? -7.350 1.046 22.332 1.00 96.12 227 TYR A C 1
ATOM 1783 O O . TYR A 1 227 ? -8.578 1.160 22.359 1.00 96.12 227 TYR A O 1
ATOM 1791 N N . ASP A 1 228 ? -6.588 1.870 21.612 1.00 95.19 228 ASP A N 1
ATOM 1792 C CA . ASP A 1 228 ? -7.150 2.578 20.463 1.00 95.19 228 ASP A CA 1
ATOM 1793 C C . ASP A 1 228 ? -7.198 1.651 19.238 1.00 95.19 228 ASP A C 1
ATOM 1795 O O . ASP A 1 228 ? -6.388 0.727 19.106 1.00 95.19 228 ASP A O 1
ATOM 1799 N N . LEU A 1 229 ? -8.170 1.879 18.355 1.00 95.31 229 LEU A N 1
ATOM 1800 C CA . LEU A 1 229 ? -8.437 1.010 17.212 1.00 95.31 229 LEU A CA 1
ATOM 1801 C C . LEU A 1 229 ? -7.234 0.939 16.265 1.00 95.31 229 LEU A C 1
ATOM 1803 O O . LEU A 1 229 ? -6.933 -0.139 15.754 1.00 95.31 229 LEU A O 1
ATOM 1807 N N . LEU A 1 230 ? -6.516 2.050 16.077 1.00 94.88 230 LEU A N 1
ATOM 1808 C CA . LEU A 1 230 ? -5.348 2.086 15.204 1.00 94.88 230 LEU A CA 1
ATOM 1809 C C . LEU A 1 230 ? -4.223 1.191 15.726 1.00 94.88 230 LEU A C 1
ATOM 1811 O O . LEU A 1 230 ? -3.798 0.275 15.023 1.00 94.88 230 LEU A O 1
ATOM 1815 N N . SER A 1 231 ? -3.819 1.371 16.983 1.00 93.94 231 SER A N 1
ATOM 1816 C CA . SER A 1 231 ? -2.803 0.527 17.623 1.00 93.94 231 SER A CA 1
ATOM 1817 C C . SER A 1 231 ? -3.221 -0.949 17.675 1.00 93.94 231 SER A C 1
ATOM 1819 O O . SER A 1 231 ? -2.377 -1.840 17.558 1.00 93.94 231 SER A O 1
ATOM 1821 N N . PHE A 1 232 ? -4.518 -1.245 17.813 1.00 96.38 232 PHE A N 1
ATOM 1822 C CA . PHE A 1 232 ? -5.012 -2.624 17.784 1.00 96.38 232 PHE A CA 1
ATOM 1823 C C . PHE A 1 232 ? -4.808 -3.285 16.410 1.00 96.38 232 PHE A C 1
ATOM 1825 O O . PHE A 1 232 ? -4.304 -4.409 16.331 1.00 96.38 232 PHE A O 1
ATOM 1832 N N . TRP A 1 233 ? -5.140 -2.581 15.326 1.00 96.19 233 TRP A N 1
ATOM 1833 C CA . TRP A 1 233 ? -4.961 -3.076 13.957 1.00 96.19 233 TRP A CA 1
ATOM 1834 C C . TRP A 1 233 ? -3.505 -3.127 13.507 1.00 96.19 233 TRP A C 1
ATOM 1836 O O . TRP A 1 233 ? -3.129 -4.027 12.758 1.00 96.19 233 TRP A O 1
ATOM 1846 N N . GLU A 1 234 ? -2.677 -2.196 13.966 1.00 92.81 234 GLU A N 1
ATOM 1847 C CA . GLU A 1 234 ? -1.277 -2.124 13.559 1.00 92.81 234 GLU A CA 1
ATOM 1848 C C . GLU A 1 234 ? -0.348 -2.997 14.394 1.00 92.81 234 GLU A C 1
ATOM 1850 O O . GLU A 1 234 ? 0.603 -3.561 13.858 1.00 92.81 234 GLU A O 1
ATOM 1855 N N . GLU A 1 235 ? -0.607 -3.155 15.694 1.00 92.44 235 GLU A N 1
ATOM 1856 C CA . GLU A 1 235 ? 0.322 -3.845 16.590 1.00 92.44 235 GLU A CA 1
ATOM 1857 C C . GLU A 1 235 ? -0.221 -5.145 17.168 1.00 92.44 235 GLU A C 1
ATOM 1859 O O . GLU A 1 235 ? 0.532 -6.118 17.273 1.00 92.44 235 GLU A O 1
ATOM 1864 N N . TYR A 1 236 ? -1.489 -5.167 17.587 1.00 96.50 236 TYR A N 1
ATOM 1865 C CA . TYR A 1 236 ? -2.062 -6.341 18.242 1.00 96.50 236 TYR A CA 1
ATOM 1866 C C . TYR A 1 236 ? -2.386 -7.422 17.211 1.00 96.50 236 TYR A C 1
ATOM 1868 O O . TYR A 1 236 ? -1.846 -8.524 17.290 1.00 96.50 236 TYR A O 1
ATOM 1876 N N . ILE A 1 237 ? -3.203 -7.104 16.207 1.00 97.12 237 ILE A N 1
ATOM 1877 C CA . ILE A 1 237 ? -3.646 -8.060 15.185 1.00 97.12 237 ILE A CA 1
ATOM 1878 C C . ILE A 1 237 ? -2.467 -8.734 14.454 1.00 97.12 237 ILE A C 1
ATOM 1880 O O . ILE A 1 237 ? -2.450 -9.966 14.407 1.00 97.12 237 ILE A O 1
ATOM 1884 N N . PRO A 1 238 ? -1.435 -8.017 13.957 1.00 95.38 238 PRO A N 1
ATOM 1885 C CA . PRO A 1 238 ? -0.349 -8.647 13.200 1.00 95.38 238 PRO A CA 1
ATOM 1886 C C . PRO A 1 238 ? 0.457 -9.683 13.989 1.00 95.38 238 PRO A C 1
ATOM 1888 O O . PRO A 1 238 ? 0.947 -10.643 13.400 1.00 95.38 238 PRO A O 1
ATOM 1891 N N . LYS A 1 239 ? 0.551 -9.537 15.318 1.00 95.44 239 LYS A N 1
ATOM 1892 C CA . LYS A 1 239 ? 1.218 -10.508 16.209 1.00 95.44 239 LYS A CA 1
ATOM 1893 C C . LYS A 1 239 ? 0.421 -11.802 16.402 1.00 95.44 239 LYS A C 1
ATOM 1895 O O . LYS A 1 239 ? 0.991 -12.795 16.843 1.00 95.44 239 LYS A O 1
ATOM 1900 N N . HIS A 1 240 ? -0.871 -11.788 16.083 1.00 96.62 240 HIS A N 1
ATOM 1901 C CA . HIS A 1 240 ? -1.795 -12.909 16.269 1.00 96.62 240 HIS A CA 1
ATOM 1902 C C . HIS A 1 240 ? -2.281 -13.501 14.939 1.00 96.62 240 HIS A C 1
ATOM 1904 O O . HIS A 1 240 ? -3.141 -14.381 14.931 1.00 96.62 240 HIS A O 1
ATOM 1910 N N . LEU A 1 241 ? -1.743 -13.038 13.804 1.00 95.31 241 LEU A N 1
ATOM 1911 C CA . LEU A 1 241 ? -2.090 -13.589 12.500 1.00 95.31 241 LEU A CA 1
ATOM 1912 C C . LEU A 1 241 ? -1.678 -15.067 12.403 1.00 95.31 241 LEU A C 1
ATOM 1914 O O . LEU A 1 241 ? -0.555 -15.420 12.774 1.00 95.31 241 LEU A O 1
ATOM 1918 N N . PRO A 1 242 ? -2.529 -15.932 11.825 1.00 94.38 242 PRO A N 1
ATOM 1919 C CA . PRO A 1 242 ? -2.151 -17.310 11.548 1.00 94.38 24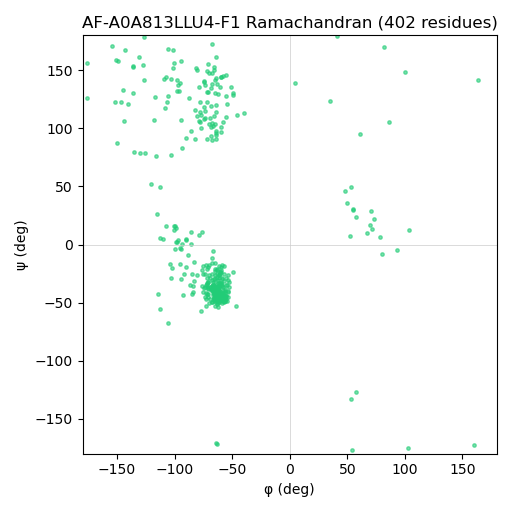2 PRO A CA 1
ATOM 1920 C C . PRO A 1 242 ? -1.063 -17.375 10.464 1.00 94.38 242 PRO A C 1
ATOM 1922 O O . PRO A 1 242 ? -0.725 -16.379 9.805 1.00 94.38 242 PRO A O 1
ATOM 1925 N N . ALA A 1 243 ? -0.532 -18.576 10.230 1.00 94.88 243 ALA A N 1
ATOM 1926 C CA . ALA A 1 243 ? 0.414 -18.819 9.145 1.00 94.88 243 ALA A CA 1
ATOM 1927 C C . ALA A 1 243 ? -0.125 -18.281 7.805 1.00 94.88 243 ALA A C 1
ATOM 1929 O O . ALA A 1 243 ? -1.303 -18.427 7.474 1.00 94.88 243 ALA A O 1
ATOM 1930 N N . ARG A 1 244 ? 0.741 -17.603 7.048 1.00 94.62 244 ARG A N 1
ATOM 1931 C CA . ARG A 1 244 ? 0.407 -17.095 5.711 1.00 94.62 244 ARG A CA 1
ATOM 1932 C C . ARG A 1 244 ? 0.276 -18.239 4.702 1.00 94.62 244 ARG A C 1
ATOM 1934 O O . ARG A 1 244 ? 0.905 -19.279 4.904 1.00 94.62 244 ARG A O 1
ATOM 1941 N N . PRO A 1 245 ? -0.480 -18.053 3.605 1.00 93.88 245 PRO A N 1
ATOM 1942 C CA . PRO A 1 245 ? -0.397 -18.972 2.478 1.00 93.88 245 PRO A CA 1
ATOM 1943 C C . PRO A 1 245 ? 1.036 -19.011 1.918 1.00 93.88 245 PRO A C 1
ATOM 1945 O O . PRO A 1 245 ? 1.742 -17.998 1.904 1.00 93.88 245 PRO A O 1
ATOM 1948 N N . THR A 1 246 ? 1.451 -20.195 1.470 1.00 96.25 246 THR A N 1
ATOM 1949 C CA . THR A 1 246 ? 2.765 -20.483 0.875 1.00 96.25 246 THR A CA 1
ATOM 1950 C C . THR A 1 246 ? 2.619 -21.493 -0.267 1.00 96.25 246 THR A C 1
ATOM 1952 O O . THR A 1 246 ? 1.570 -22.130 -0.430 1.00 96.25 246 THR A O 1
ATOM 1955 N N . GLY A 1 247 ? 3.676 -21.646 -1.060 1.00 95.44 247 GLY A N 1
ATOM 1956 C CA . GLY A 1 247 ? 3.819 -22.641 -2.113 1.00 95.44 247 GLY A CA 1
ATOM 1957 C C . GLY A 1 247 ? 2.662 -22.619 -3.107 1.00 95.44 247 GLY A C 1
ATOM 1958 O O . GLY A 1 247 ? 2.230 -21.568 -3.577 1.00 95.44 247 GLY A O 1
ATOM 1959 N N . GLU A 1 248 ? 2.128 -23.802 -3.410 1.00 95.94 248 GLU A N 1
ATOM 1960 C CA . GLU A 1 248 ? 1.080 -23.962 -4.421 1.00 95.94 248 GLU A CA 1
ATOM 1961 C C . GLU A 1 248 ? -0.208 -23.189 -4.088 1.00 95.94 248 GLU A C 1
ATOM 1963 O O . GLU A 1 248 ? -0.874 -22.680 -4.991 1.00 95.94 248 GLU A O 1
ATOM 1968 N N . ALA A 1 249 ? -0.562 -23.081 -2.803 1.00 95.88 249 ALA A N 1
ATOM 1969 C CA . ALA A 1 249 ? -1.770 -22.374 -2.388 1.00 95.88 249 ALA A CA 1
ATOM 1970 C C . ALA A 1 249 ? -1.669 -20.875 -2.701 1.00 95.88 249 ALA A C 1
ATOM 1972 O O . ALA A 1 249 ? -2.597 -20.311 -3.284 1.00 95.88 249 ALA A O 1
ATOM 1973 N N . LEU A 1 250 ? -0.531 -20.259 -2.366 1.00 96.81 250 LEU A N 1
ATOM 1974 C CA . LEU A 1 250 ? -0.254 -18.859 -2.679 1.00 96.81 250 LEU A CA 1
ATOM 1975 C C . LEU A 1 250 ? -0.175 -18.635 -4.197 1.00 96.81 250 LEU A C 1
ATOM 1977 O O . LEU A 1 250 ? -0.825 -17.737 -4.730 1.00 96.81 250 LEU A O 1
ATOM 1981 N N . ASP A 1 251 ? 0.540 -19.503 -4.913 1.00 96.12 251 ASP A N 1
ATOM 1982 C CA . ASP A 1 251 ? 0.653 -19.442 -6.372 1.00 96.12 251 ASP A CA 1
ATOM 1983 C C . ASP A 1 251 ? -0.706 -19.483 -7.075 1.00 96.12 251 ASP A C 1
ATOM 1985 O O . ASP A 1 251 ? -0.908 -18.805 -8.086 1.00 96.12 251 ASP A O 1
ATOM 1989 N N . ARG A 1 252 ? -1.629 -20.317 -6.581 1.00 95.62 252 ARG A N 1
ATOM 1990 C CA . ARG A 1 252 ? -2.978 -20.448 -7.138 1.00 95.62 252 ARG A CA 1
ATOM 1991 C C . ARG A 1 252 ? -3.783 -19.171 -6.916 1.00 95.62 252 ARG A C 1
ATOM 1993 O O . ARG A 1 252 ? -4.294 -18.623 -7.887 1.00 95.62 252 ARG A O 1
ATOM 2000 N N . GLN A 1 253 ? -3.807 -18.658 -5.683 1.00 91.12 253 GLN A N 1
ATOM 2001 C CA . GLN A 1 253 ? -4.488 -17.398 -5.350 1.00 91.12 253 GLN A CA 1
ATOM 2002 C C . GLN A 1 253 ? -3.985 -16.241 -6.225 1.00 91.12 253 GLN A C 1
ATOM 2004 O O . GLN A 1 253 ? -4.784 -15.545 -6.862 1.00 91.12 253 GLN A O 1
ATOM 2009 N N . TYR A 1 254 ? -2.663 -16.115 -6.365 1.00 94.50 254 TYR A N 1
ATOM 2010 C CA . TYR A 1 254 ? -2.057 -15.076 -7.187 1.00 94.50 254 TYR A CA 1
ATOM 2011 C C . TYR A 1 254 ? -2.403 -15.228 -8.674 1.00 94.50 254 TYR A C 1
ATOM 2013 O O . TYR A 1 254 ? -2.747 -14.247 -9.339 1.00 94.50 254 TYR A O 1
ATOM 2021 N N . LYS A 1 255 ? -2.343 -16.453 -9.220 1.00 92.94 255 LYS A N 1
ATOM 2022 C CA . LYS A 1 255 ? -2.699 -16.735 -10.623 1.00 92.94 255 LYS A CA 1
ATOM 2023 C C . LYS A 1 255 ? -4.156 -16.410 -10.932 1.00 92.94 255 LYS A C 1
ATOM 2025 O O . LYS A 1 255 ? -4.412 -15.932 -12.038 1.00 92.94 255 LYS A O 1
ATOM 2030 N N . ASP A 1 256 ? -5.056 -16.635 -9.981 1.00 88.06 256 ASP A N 1
ATOM 2031 C CA . ASP A 1 256 ? -6.488 -16.383 -10.136 1.00 88.06 256 ASP A CA 1
ATOM 2032 C C . ASP A 1 256 ? -6.815 -14.882 -10.081 1.00 88.06 256 ASP A C 1
ATOM 2034 O O . ASP A 1 256 ? -7.658 -14.404 -10.841 1.00 88.06 256 ASP A O 1
ATOM 2038 N N . ARG A 1 257 ? -6.119 -14.111 -9.231 1.00 88.88 257 ARG A N 1
ATOM 2039 C CA . ARG A 1 257 ? -6.386 -12.675 -9.014 1.00 88.88 257 ARG A CA 1
ATOM 2040 C C . ARG A 1 257 ? -5.698 -11.751 -10.012 1.00 88.88 257 ARG A C 1
ATOM 2042 O O . ARG A 1 257 ? -6.321 -10.813 -10.511 1.00 88.88 257 ARG A O 1
ATOM 2049 N N . ARG A 1 258 ? -4.429 -12.016 -10.346 1.00 90.88 258 ARG A N 1
ATOM 2050 C CA . ARG A 1 258 ? -3.615 -11.121 -11.189 1.00 90.88 258 ARG A CA 1
ATOM 2051 C C . ARG A 1 258 ? -4.208 -10.760 -12.565 1.00 90.88 258 ARG A C 1
ATOM 2053 O O . ARG A 1 258 ? -3.896 -9.667 -13.040 1.00 90.88 258 ARG A O 1
ATOM 2060 N N . PRO A 1 259 ? -5.050 -11.584 -13.238 1.00 89.12 259 PRO A N 1
ATOM 2061 C CA . PRO A 1 259 ? -5.643 -11.196 -14.515 1.00 89.12 259 PRO A CA 1
ATOM 2062 C C . PRO A 1 259 ? -6.522 -9.948 -14.435 1.00 89.12 259 PRO A C 1
ATOM 2064 O O . PRO A 1 259 ? -6.638 -9.237 -15.431 1.00 89.12 259 PRO A O 1
ATOM 2067 N N . ALA A 1 260 ? -7.105 -9.658 -13.266 1.00 87.75 260 ALA A N 1
ATOM 2068 C CA . ALA A 1 260 ? -7.926 -8.470 -13.045 1.00 87.75 260 ALA A CA 1
ATOM 2069 C C . ALA A 1 260 ? -7.124 -7.156 -13.099 1.00 87.75 260 ALA A C 1
ATOM 2071 O O . ALA A 1 260 ? -7.715 -6.084 -13.224 1.00 87.75 260 ALA A O 1
ATOM 2072 N N . TRP A 1 261 ? -5.791 -7.226 -13.016 1.00 89.88 261 TRP A N 1
ATOM 2073 C CA . TRP A 1 261 ? -4.913 -6.056 -12.938 1.00 89.88 261 TRP A CA 1
ATOM 2074 C C . TRP A 1 261 ? -4.183 -5.752 -14.254 1.00 89.88 261 TRP A C 1
ATOM 2076 O O . TRP A 1 261 ? -3.693 -4.646 -14.434 1.00 89.88 261 TRP A O 1
ATOM 2086 N N . TRP A 1 262 ? -4.124 -6.697 -15.201 1.00 86.12 262 TRP A N 1
ATOM 2087 C CA . TRP A 1 262 ? -3.290 -6.570 -16.410 1.00 86.12 262 TRP A CA 1
ATOM 2088 C C . TRP A 1 262 ? -3.645 -5.413 -17.340 1.00 86.12 262 TRP A C 1
ATOM 2090 O O . TRP A 1 262 ? -2.767 -4.917 -18.038 1.00 86.12 262 TRP A O 1
ATOM 2100 N N . ASP A 1 263 ? -4.915 -5.025 -17.396 1.00 84.31 263 ASP A N 1
ATOM 2101 C CA . ASP A 1 263 ? -5.407 -4.070 -18.393 1.00 84.31 263 ASP A CA 1
ATOM 2102 C C . ASP A 1 263 ? -5.518 -2.635 -17.833 1.00 84.31 263 ASP A C 1
ATOM 2104 O O . ASP A 1 263 ? -6.159 -1.785 -18.456 1.00 84.31 263 ASP A O 1
ATOM 2108 N N . LYS A 1 264 ? -4.898 -2.370 -16.672 1.00 87.81 264 LYS A N 1
ATOM 2109 C CA . LYS A 1 264 ? -4.905 -1.082 -15.964 1.00 87.81 264 LYS A CA 1
ATOM 2110 C C . LYS A 1 264 ? -3.486 -0.620 -15.654 1.00 87.81 264 LYS A C 1
ATOM 2112 O O . LYS A 1 264 ? -2.639 -1.429 -15.280 1.00 87.81 264 LYS A O 1
ATOM 2117 N N . ALA A 1 265 ? -3.246 0.683 -15.773 1.00 88.62 265 ALA A N 1
ATOM 2118 C CA . ALA A 1 265 ? -1.976 1.264 -15.356 1.00 88.62 265 ALA A CA 1
ATOM 2119 C C . ALA A 1 265 ? -1.831 1.171 -13.823 1.00 88.62 265 ALA A C 1
ATOM 2121 O O . ALA A 1 265 ? -2.834 1.306 -13.116 1.00 88.62 265 ALA A O 1
ATOM 2122 N N . PRO A 1 266 ? -0.614 1.016 -13.271 1.00 90.56 266 PRO A N 1
ATOM 2123 C CA . PRO A 1 266 ? -0.423 0.951 -11.819 1.00 90.56 266 PRO A CA 1
ATOM 2124 C C . PRO A 1 266 ? -0.989 2.148 -11.051 1.00 90.56 266 PRO A C 1
ATOM 2126 O O . PRO A 1 266 ? -1.559 1.969 -9.982 1.00 90.56 266 PRO A O 1
ATOM 2129 N N . THR A 1 267 ? -0.942 3.352 -11.625 1.00 88.69 267 THR A N 1
ATOM 2130 C CA . THR A 1 267 ? -1.556 4.546 -11.024 1.00 88.69 267 THR A CA 1
ATOM 2131 C C . THR A 1 267 ? -3.079 4.419 -10.881 1.00 88.69 267 THR A C 1
ATOM 2133 O O . THR A 1 267 ? -3.627 4.785 -9.845 1.00 88.69 267 THR A O 1
ATOM 2136 N N . GLU A 1 268 ? -3.772 3.835 -11.864 1.00 90.25 268 GLU A N 1
ATOM 2137 C CA . GLU A 1 268 ? -5.204 3.507 -11.760 1.00 90.25 268 GLU A CA 1
ATOM 2138 C C . GLU A 1 268 ? -5.447 2.429 -10.694 1.00 90.25 268 GLU A C 1
ATOM 2140 O O . GLU A 1 268 ? -6.352 2.562 -9.872 1.00 90.25 268 GLU A O 1
ATOM 2145 N N . LEU A 1 269 ? -4.599 1.397 -10.651 1.00 92.38 269 LEU A N 1
ATOM 2146 C CA . LEU A 1 269 ? -4.707 0.314 -9.671 1.00 92.38 269 LEU A CA 1
ATOM 2147 C C . LEU A 1 269 ? -4.557 0.803 -8.227 1.00 92.38 269 LEU A C 1
ATOM 2149 O O . LEU A 1 269 ? -5.325 0.376 -7.371 1.00 92.38 269 LEU A O 1
ATOM 2153 N N . PHE A 1 270 ? -3.626 1.719 -7.943 1.00 93.88 270 PHE A N 1
ATOM 2154 C CA . PHE A 1 270 ? -3.459 2.268 -6.590 1.00 93.88 270 PHE A CA 1
ATOM 2155 C C . PHE A 1 270 ? -4.733 2.964 -6.103 1.00 93.88 270 PHE A C 1
ATOM 2157 O O . PHE A 1 270 ? -5.132 2.787 -4.952 1.00 93.88 270 PHE A O 1
ATOM 2164 N N . ARG A 1 271 ? -5.403 3.707 -6.992 1.00 90.56 271 ARG A N 1
ATOM 2165 C CA . ARG A 1 271 ? -6.691 4.347 -6.707 1.00 90.56 271 ARG A CA 1
ATOM 2166 C C . ARG A 1 271 ? -7.797 3.315 -6.482 1.00 90.56 271 ARG A C 1
ATOM 2168 O O . ARG A 1 271 ? -8.570 3.443 -5.537 1.00 90.56 271 ARG A O 1
ATOM 2175 N N . ASP A 1 272 ? -7.887 2.299 -7.331 1.00 89.25 272 ASP A N 1
ATOM 2176 C CA . ASP A 1 272 ? -8.911 1.260 -7.197 1.00 89.25 272 ASP A CA 1
ATOM 2177 C C . ASP A 1 272 ? -8.762 0.484 -5.887 1.00 89.25 272 ASP A C 1
ATOM 2179 O O . ASP A 1 272 ? -9.733 0.305 -5.153 1.00 89.25 272 ASP A O 1
ATOM 2183 N N . TRP A 1 273 ? -7.537 0.084 -5.549 1.00 92.00 273 TRP A N 1
ATOM 2184 C CA . TRP A 1 273 ? -7.246 -0.638 -4.313 1.00 92.00 273 TRP A CA 1
ATOM 2185 C C . TRP A 1 273 ? -7.501 0.218 -3.073 1.00 92.00 273 TRP A C 1
ATOM 2187 O O . TRP A 1 273 ? -8.025 -0.302 -2.093 1.00 92.00 273 TRP A O 1
ATOM 2197 N N . ALA A 1 274 ? -7.234 1.526 -3.134 1.00 88.62 274 ALA A N 1
ATOM 2198 C CA . ALA A 1 274 ? -7.638 2.466 -2.090 1.00 88.62 274 ALA A CA 1
ATOM 2199 C C . ALA A 1 274 ? -9.159 2.451 -1.861 1.00 88.62 274 ALA A C 1
ATOM 2201 O O . ALA A 1 274 ? -9.619 2.307 -0.727 1.00 88.62 274 ALA A O 1
ATOM 2202 N N . LYS A 1 275 ? -9.955 2.539 -2.941 1.00 86.56 275 LYS A N 1
ATOM 2203 C CA . LYS A 1 275 ? -11.425 2.481 -2.854 1.00 86.56 275 LYS A CA 1
ATOM 2204 C C . LYS A 1 275 ? -11.902 1.142 -2.297 1.00 86.56 275 LYS A C 1
ATOM 2206 O O . LYS A 1 275 ? -12.832 1.111 -1.497 1.00 86.56 275 LYS A O 1
ATOM 2211 N N . GLU A 1 276 ? -11.293 0.039 -2.720 1.00 87.00 276 GLU A N 1
ATOM 2212 C CA . GLU A 1 276 ? -11.612 -1.297 -2.214 1.00 87.00 276 GLU A CA 1
ATOM 2213 C C . GLU A 1 276 ? -11.333 -1.419 -0.711 1.00 87.00 276 GLU A C 1
ATOM 2215 O O . GLU A 1 276 ? -12.216 -1.856 0.026 1.00 87.00 276 GLU A O 1
ATOM 2220 N N . THR A 1 277 ? -10.159 -0.978 -0.245 1.00 86.75 277 THR A N 1
ATOM 2221 C CA . THR A 1 277 ? -9.817 -0.970 1.185 1.00 86.75 277 THR A CA 1
ATOM 2222 C C . THR A 1 277 ? -10.820 -0.125 1.966 1.00 86.75 277 THR A C 1
ATOM 2224 O O . THR A 1 277 ? -11.425 -0.625 2.911 1.00 86.75 277 THR A O 1
ATOM 2227 N N . ALA A 1 278 ? -11.091 1.106 1.526 1.00 85.44 278 ALA A N 1
ATOM 2228 C CA . ALA A 1 278 ? -12.044 1.999 2.181 1.00 85.44 278 ALA A CA 1
ATOM 2229 C C . ALA A 1 278 ? -13.445 1.379 2.334 1.00 85.44 278 ALA A C 1
ATOM 2231 O O . ALA A 1 278 ? -14.027 1.448 3.416 1.00 85.44 278 ALA A O 1
ATOM 2232 N N . LYS A 1 279 ? -13.967 0.719 1.287 1.00 83.25 279 LYS A N 1
ATOM 2233 C CA . LYS A 1 279 ? -15.263 0.011 1.333 1.00 83.25 279 LYS A CA 1
ATOM 2234 C C . LYS A 1 279 ? -15.295 -1.041 2.429 1.00 83.25 279 LYS A C 1
ATOM 2236 O O . LYS A 1 279 ? -16.239 -1.091 3.215 1.00 83.25 279 LYS A O 1
ATOM 2241 N N . VAL A 1 280 ? -14.267 -1.882 2.461 1.00 84.75 280 VAL A N 1
ATOM 2242 C CA . VAL A 1 280 ? -14.185 -2.995 3.406 1.00 84.75 280 VAL A CA 1
ATOM 2243 C C . VAL A 1 280 ? -14.037 -2.481 4.834 1.00 84.75 280 VAL A C 1
ATOM 2245 O O . VAL A 1 280 ? -14.683 -3.000 5.732 1.00 84.75 280 VAL A O 1
ATOM 2248 N N . VAL A 1 281 ? -13.252 -1.429 5.055 1.00 86.56 281 VAL A N 1
ATOM 2249 C CA . VAL A 1 281 ? -13.032 -0.846 6.388 1.00 86.56 281 VAL A CA 1
ATOM 2250 C C . VAL A 1 281 ? -14.310 -0.238 6.948 1.00 86.56 281 VAL A C 1
ATOM 2252 O O . VAL A 1 281 ? -14.680 -0.485 8.096 1.00 86.56 281 VAL A O 1
ATOM 2255 N N . CYS A 1 282 ? -15.002 0.532 6.115 1.00 84.75 282 CYS A N 1
ATOM 2256 C CA . CYS A 1 282 ? -16.288 1.112 6.442 1.00 84.75 282 CYS A CA 1
ATOM 2257 C C . CYS A 1 282 ? -17.295 0.020 6.857 1.00 84.75 282 CYS A C 1
ATOM 2259 O O . CYS A 1 282 ? -17.893 0.124 7.925 1.00 84.75 282 CYS A O 1
ATOM 2261 N N . ALA A 1 283 ? -17.419 -1.063 6.081 1.00 80.44 283 ALA A N 1
ATOM 2262 C CA . ALA A 1 283 ? -18.355 -2.151 6.369 1.00 80.44 283 ALA A CA 1
ATOM 2263 C C . ALA A 1 283 ? -17.935 -3.043 7.555 1.00 80.44 283 ALA A C 1
ATOM 2265 O O . ALA A 1 283 ? -18.707 -3.252 8.484 1.00 80.44 283 ALA A O 1
ATOM 2266 N N . GLU A 1 284 ? -16.716 -3.577 7.540 1.00 84.75 284 GLU A N 1
ATOM 2267 C CA . GLU A 1 284 ? -16.304 -4.684 8.414 1.00 84.75 284 GLU A CA 1
ATOM 2268 C C . GLU A 1 284 ? -15.591 -4.232 9.695 1.00 84.75 284 GLU A C 1
ATOM 2270 O O . GLU A 1 284 ? -15.472 -5.011 10.646 1.00 84.75 284 GLU A O 1
ATOM 2275 N N . VAL A 1 285 ? -15.106 -2.987 9.744 1.00 89.56 285 VAL A N 1
ATOM 2276 C CA . VAL A 1 285 ? -14.427 -2.433 10.924 1.00 89.56 285 VAL A CA 1
ATOM 2277 C C . VAL A 1 285 ? -15.346 -1.454 11.639 1.00 89.56 285 VAL A C 1
ATOM 2279 O O . VAL A 1 285 ? -15.828 -1.758 12.729 1.00 89.56 285 VAL A O 1
ATOM 2282 N N . TYR A 1 286 ? -15.652 -0.312 11.019 1.00 87.06 286 TYR A N 1
ATOM 2283 C CA . TYR A 1 286 ? -16.477 0.713 11.664 1.00 87.06 286 TYR A CA 1
ATOM 2284 C C . TYR A 1 286 ? -17.942 0.295 11.773 1.00 87.06 286 TYR A C 1
ATOM 2286 O O . TYR A 1 286 ? -18.517 0.423 12.851 1.00 87.06 286 TYR A O 1
ATOM 2294 N N . GLY A 1 287 ? -18.515 -0.299 10.724 1.00 84.12 287 GLY A N 1
ATOM 2295 C CA . GLY A 1 287 ? -19.907 -0.753 10.722 1.00 84.12 287 GLY A CA 1
ATOM 2296 C C . GLY A 1 287 ? -20.232 -1.797 11.797 1.00 84.12 287 GLY A C 1
ATOM 2297 O O . GLY A 1 287 ? -21.381 -1.900 12.222 1.00 84.12 287 GLY A O 1
ATOM 2298 N N . VAL A 1 288 ? -19.235 -2.546 12.285 1.00 85.25 288 VAL A N 1
ATOM 2299 C CA . VAL A 1 288 ? -19.389 -3.494 13.407 1.00 85.25 288 VAL A CA 1
ATOM 2300 C C . VAL A 1 288 ? -19.359 -2.787 14.768 1.00 85.25 288 VAL A C 1
ATOM 2302 O O . VAL A 1 288 ? -19.935 -3.280 15.737 1.00 85.25 288 VAL A O 1
ATOM 2305 N N . MET A 1 289 ? -18.700 -1.632 14.847 1.00 87.56 289 MET A N 1
ATOM 2306 C CA . MET A 1 289 ? -18.567 -0.831 16.065 1.00 87.56 289 MET A CA 1
ATOM 2307 C C . MET A 1 289 ? -19.710 0.176 16.252 1.00 87.56 289 MET A C 1
ATOM 2309 O O . MET A 1 289 ? -19.804 0.793 17.314 1.00 87.56 289 MET A O 1
ATOM 2313 N N . GLU A 1 290 ? -20.575 0.373 15.257 1.00 81.69 290 GLU A N 1
ATOM 2314 C CA . GLU A 1 290 ? -21.707 1.298 15.350 1.00 81.69 290 GLU A CA 1
ATOM 2315 C C . GLU A 1 290 ? -22.822 0.786 16.284 1.00 81.69 290 GLU A C 1
ATOM 2317 O O . GLU A 1 290 ? -23.050 -0.412 16.457 1.00 81.69 290 GLU A O 1
ATOM 2322 N N . ASN A 1 291 ? -23.539 1.712 16.922 1.00 71.50 291 ASN A N 1
ATOM 2323 C CA . ASN A 1 291 ? -24.664 1.431 17.827 1.00 71.50 291 ASN A CA 1
ATOM 2324 C C . ASN A 1 291 ? -26.050 1.602 17.164 1.00 71.50 291 ASN A C 1
ATOM 2326 O O . ASN A 1 291 ? -27.056 1.737 17.859 1.00 71.50 291 ASN A O 1
ATOM 2330 N N . GLY A 1 292 ? -26.110 1.652 15.830 1.00 65.56 292 GLY A N 1
ATOM 2331 C CA . GLY A 1 292 ? -27.344 1.856 15.064 1.00 65.56 292 GLY A CA 1
ATOM 2332 C C . GLY A 1 292 ? -27.827 3.309 14.961 1.00 65.56 292 GLY A C 1
ATOM 2333 O O . GLY A 1 292 ? -28.724 3.583 14.166 1.00 65.56 292 GLY A O 1
ATOM 2334 N N . THR A 1 293 ? -27.220 4.253 15.697 1.00 64.00 293 THR A N 1
ATOM 2335 C CA . THR A 1 293 ? -27.460 5.706 15.557 1.00 64.00 293 THR A CA 1
ATOM 2336 C C . THR A 1 293 ? -26.363 6.412 14.753 1.00 64.00 293 THR A C 1
ATOM 2338 O O . THR A 1 293 ? -26.265 7.638 14.797 1.00 64.00 293 THR A O 1
ATOM 2341 N N . GLY A 1 294 ? -25.491 5.656 14.075 1.00 63.97 294 GLY A N 1
ATOM 2342 C CA . GLY A 1 294 ? -24.314 6.180 13.368 1.00 63.97 294 GLY A CA 1
ATOM 2343 C C . GLY A 1 294 ? -23.189 6.661 14.293 1.00 63.97 294 GLY A C 1
ATOM 2344 O O . GLY A 1 294 ? -22.293 7.383 13.863 1.00 63.97 294 GLY A O 1
ATOM 2345 N N . SER A 1 295 ? -23.242 6.315 15.584 1.00 73.56 295 SER A N 1
ATOM 2346 C CA . SER A 1 295 ? -22.174 6.594 16.548 1.00 73.56 295 SER A CA 1
ATOM 2347 C C . SER A 1 295 ? -21.442 5.309 16.917 1.00 73.56 295 SER A C 1
ATOM 2349 O O . SER A 1 295 ? -22.051 4.244 17.025 1.00 73.56 295 SER A O 1
ATOM 2351 N N . LEU A 1 296 ? -20.129 5.407 17.127 1.00 80.81 296 LEU A N 1
ATOM 2352 C CA . LEU A 1 296 ? -19.329 4.273 17.580 1.00 80.81 296 LEU A CA 1
ATOM 2353 C C . LEU A 1 296 ? -19.615 3.992 19.055 1.00 80.81 296 LEU A C 1
ATOM 2355 O O . LEU A 1 296 ? -19.691 4.908 19.875 1.00 80.81 296 LEU A O 1
ATOM 2359 N N . GLN A 1 297 ? -19.748 2.716 19.397 1.00 79.25 297 GLN A N 1
ATOM 2360 C CA . GLN A 1 297 ? -19.735 2.266 20.782 1.00 79.25 297 GLN A CA 1
ATOM 2361 C C . GLN A 1 297 ? -18.350 2.554 21.374 1.00 79.25 297 GLN A C 1
ATOM 2363 O O . GLN A 1 297 ? -17.333 2.212 20.771 1.00 79.25 297 GLN A O 1
ATOM 2368 N N . ALA A 1 298 ? -18.300 3.192 22.544 1.00 82.50 298 ALA A N 1
ATOM 2369 C CA . ALA A 1 298 ? -17.049 3.604 23.172 1.00 82.50 298 ALA A CA 1
ATOM 2370 C C . ALA A 1 298 ? -17.086 3.379 24.704 1.00 82.50 298 ALA A C 1
ATOM 2372 O O . ALA A 1 298 ? -17.938 3.969 25.369 1.00 82.50 298 ALA A O 1
ATOM 2373 N N . PRO A 1 299 ? -16.173 2.564 25.276 1.00 86.81 299 PRO A N 1
ATOM 2374 C CA . PRO A 1 299 ? -15.279 1.665 24.552 1.00 86.81 299 PRO A CA 1
ATOM 2375 C C . PRO A 1 299 ? -16.073 0.533 23.885 1.00 86.81 299 PRO A C 1
ATOM 2377 O O . PRO A 1 299 ? -16.982 -0.044 24.484 1.00 86.81 299 PRO A O 1
ATOM 2380 N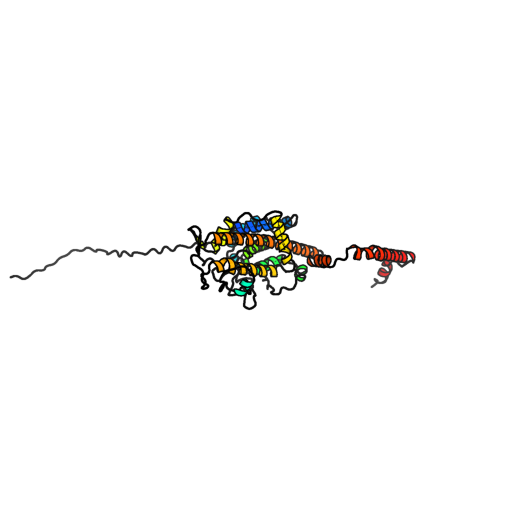 N . PHE A 1 300 ? -15.721 0.191 22.649 1.00 93.25 300 PHE A N 1
ATOM 2381 C CA . PHE A 1 300 ? -16.270 -0.987 21.988 1.00 93.25 300 PHE A CA 1
ATOM 2382 C C . PHE A 1 300 ? -15.741 -2.245 22.680 1.00 93.25 300 PHE A C 1
ATOM 2384 O O . PHE A 1 300 ? -14.531 -2.475 22.728 1.00 93.25 300 PHE A O 1
ATOM 2391 N N . LYS A 1 301 ? -16.630 -3.069 23.233 1.00 95.31 301 LYS A N 1
ATOM 2392 C CA . LYS A 1 301 ? -16.234 -4.358 23.798 1.00 95.31 301 LYS A CA 1
ATOM 2393 C C . LYS A 1 301 ? -16.051 -5.350 22.652 1.00 95.31 301 LYS A C 1
ATOM 2395 O O . LYS A 1 301 ? -17.025 -5.790 22.049 1.00 95.31 301 LYS A O 1
ATOM 2400 N N . LEU A 1 302 ? -14.799 -5.677 22.345 1.00 95.81 302 LEU A N 1
ATOM 2401 C CA . LEU A 1 302 ? -14.475 -6.604 21.273 1.00 95.81 302 LEU A CA 1
ATOM 2402 C C . LEU A 1 302 ? -14.742 -8.037 21.745 1.00 95.81 302 LEU A C 1
ATOM 2404 O O . LEU A 1 302 ? -14.050 -8.550 22.623 1.00 95.81 302 LEU A O 1
ATOM 2408 N N . GLU A 1 303 ? -15.752 -8.675 21.163 1.00 95.75 303 GLU A N 1
ATOM 2409 C CA . GLU A 1 303 ? -16.038 -10.093 21.392 1.00 95.75 303 GLU A CA 1
ATOM 2410 C C . GLU A 1 303 ? -15.133 -10.977 20.518 1.00 95.75 303 GLU A C 1
ATOM 2412 O O . GLU A 1 303 ? -14.725 -10.580 19.421 1.00 95.75 303 GLU A O 1
ATOM 2417 N N . GLU A 1 304 ? -14.846 -12.197 20.981 1.00 96.62 304 GLU A N 1
ATOM 2418 C CA . GLU A 1 304 ? -13.943 -13.147 20.305 1.00 96.62 304 GLU A CA 1
ATOM 2419 C C . GLU A 1 304 ? -14.348 -13.397 18.843 1.00 96.62 304 GLU A C 1
ATOM 2421 O O . GLU A 1 304 ? -13.515 -13.433 17.943 1.00 96.62 304 GLU A O 1
ATOM 2426 N N . GLU A 1 305 ? -15.648 -13.498 18.578 1.00 94.69 305 GLU A N 1
ATOM 2427 C CA . GLU A 1 305 ? -16.196 -13.717 17.237 1.00 94.69 305 GLU A CA 1
ATOM 2428 C C . GLU A 1 305 ? -15.851 -12.571 16.274 1.00 94.69 305 GLU A C 1
ATOM 2430 O O . GLU A 1 305 ? -15.548 -12.796 15.101 1.00 94.69 305 GLU A O 1
ATOM 2435 N N . VAL A 1 306 ? -15.875 -11.327 16.760 1.00 94.62 306 VAL A N 1
ATOM 2436 C CA . VAL A 1 306 ? -15.486 -10.149 15.974 1.00 94.62 306 VAL A CA 1
ATOM 2437 C C . VAL A 1 306 ? -13.972 -10.127 15.785 1.00 94.62 306 VAL A C 1
ATOM 2439 O O . VAL A 1 306 ? -13.506 -9.882 14.674 1.00 94.62 306 VAL A O 1
ATOM 2442 N N . PHE A 1 307 ? -13.207 -10.452 16.830 1.00 97.00 307 PHE A N 1
ATOM 2443 C CA . PHE A 1 307 ? -11.752 -10.542 16.742 1.00 97.00 307 PHE A CA 1
ATOM 2444 C C . PHE A 1 307 ? -11.299 -11.563 15.689 1.00 97.00 307 PHE A C 1
ATOM 2446 O O . PHE A 1 307 ? -10.468 -11.234 14.847 1.00 97.00 307 PHE A O 1
ATOM 2453 N N . GLN A 1 308 ? -11.891 -12.761 15.653 1.00 96.06 308 GLN A N 1
ATOM 2454 C CA . GLN A 1 308 ? -11.576 -13.775 14.639 1.00 96.06 308 GLN A CA 1
ATOM 2455 C C . GLN A 1 308 ? -11.923 -13.311 13.215 1.00 96.06 308 GLN A C 1
ATOM 2457 O O . GLN A 1 308 ? -11.169 -13.574 12.272 1.00 96.06 308 GLN A O 1
ATOM 2462 N N . ARG A 1 309 ? -13.021 -12.560 13.038 1.00 93.75 309 ARG A N 1
ATOM 2463 C CA . ARG A 1 309 ? -13.341 -11.928 11.745 1.00 93.75 309 ARG A CA 1
ATOM 2464 C C . ARG A 1 309 ? -12.294 -10.889 11.346 1.00 93.75 309 ARG A C 1
ATOM 2466 O O . ARG A 1 309 ? -11.851 -10.896 10.199 1.00 93.75 309 ARG A O 1
ATOM 2473 N N . TRP A 1 310 ? -11.851 -10.044 12.275 1.00 95.50 310 TRP A N 1
ATOM 2474 C CA . TRP A 1 310 ? -10.798 -9.056 12.024 1.00 95.50 310 TRP A CA 1
ATOM 2475 C C . TRP A 1 310 ? -9.427 -9.695 11.766 1.00 95.50 310 TRP A C 1
ATOM 2477 O O . TRP A 1 310 ? -8.705 -9.229 10.887 1.00 95.50 310 TRP A O 1
ATOM 2487 N N . LEU A 1 311 ? -9.090 -10.806 12.432 1.00 95.88 311 LEU A N 1
ATOM 2488 C CA . LEU A 1 311 ? -7.893 -11.598 12.125 1.00 95.88 311 LEU A CA 1
ATOM 2489 C C . LEU A 1 311 ? -7.924 -12.132 10.692 1.00 95.88 311 LEU A C 1
ATOM 2491 O O . LEU A 1 311 ? -6.942 -11.987 9.961 1.00 95.88 311 LEU A O 1
ATOM 2495 N N . LYS A 1 312 ? -9.055 -12.710 10.268 1.00 92.50 312 LYS A N 1
ATOM 2496 C CA . LYS A 1 312 ? -9.231 -13.160 8.882 1.00 92.50 312 LYS A CA 1
ATOM 2497 C C . LYS A 1 312 ? -9.100 -11.989 7.908 1.00 92.50 312 LYS A C 1
ATOM 2499 O O . LYS A 1 312 ? -8.411 -12.108 6.898 1.00 92.50 312 LYS A O 1
ATOM 2504 N N . LEU A 1 313 ? -9.717 -10.853 8.222 1.00 92.75 313 LEU A N 1
ATOM 2505 C CA . LEU A 1 313 ? -9.657 -9.664 7.382 1.00 92.75 313 LEU A CA 1
ATOM 2506 C C . LEU A 1 313 ? -8.220 -9.132 7.239 1.00 92.75 313 LEU A C 1
ATOM 2508 O O . LEU A 1 313 ? -7.774 -8.837 6.133 1.00 92.75 313 LEU A O 1
ATOM 2512 N N . ALA A 1 314 ? -7.452 -9.082 8.326 1.00 95.81 314 ALA A N 1
ATOM 2513 C CA . ALA A 1 314 ? -6.042 -8.705 8.287 1.00 95.81 314 ALA A 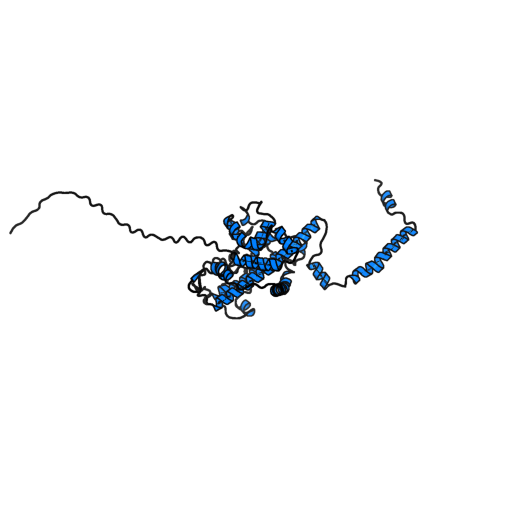CA 1
ATOM 2514 C C . ALA A 1 314 ? -5.175 -9.713 7.514 1.00 95.81 314 ALA A C 1
ATOM 2516 O O . ALA A 1 314 ? -4.249 -9.323 6.796 1.00 95.81 314 ALA A O 1
ATOM 2517 N N . GLN A 1 315 ? -5.478 -11.011 7.601 1.00 94.19 315 GLN A N 1
ATOM 2518 C CA . GLN A 1 315 ? -4.843 -12.019 6.753 1.00 94.19 315 GLN A CA 1
ATOM 2519 C C . GLN A 1 315 ? -5.140 -11.768 5.268 1.00 94.19 315 GLN A C 1
ATOM 2521 O O . GLN A 1 315 ? -4.223 -11.854 4.447 1.00 94.19 315 GLN A O 1
ATOM 2526 N N . ASP A 1 316 ? -6.385 -11.443 4.925 1.00 92.25 316 ASP A N 1
ATOM 2527 C CA . ASP A 1 316 ? -6.793 -11.150 3.551 1.00 92.25 316 ASP A CA 1
ATOM 2528 C C . ASP A 1 316 ? -6.094 -9.882 3.025 1.00 92.25 316 ASP A C 1
ATOM 2530 O O . ASP A 1 316 ? -5.524 -9.916 1.933 1.00 92.25 316 ASP A O 1
ATOM 2534 N N . PHE A 1 317 ? -6.035 -8.805 3.821 1.00 95.25 317 PHE A N 1
ATOM 2535 C CA . PHE A 1 317 ? -5.332 -7.566 3.465 1.00 95.25 317 PHE A CA 1
ATOM 2536 C C . PHE A 1 317 ? -3.826 -7.759 3.280 1.00 95.25 317 PHE A C 1
ATOM 2538 O O . PHE A 1 317 ? -3.274 -7.316 2.276 1.00 95.25 317 PHE A O 1
ATOM 2545 N N . THR A 1 318 ? -3.156 -8.458 4.201 1.00 96.44 318 THR A N 1
ATOM 2546 C CA . THR A 1 318 ? -1.710 -8.720 4.083 1.00 96.44 318 THR A CA 1
ATOM 2547 C C . THR A 1 318 ? -1.388 -9.646 2.907 1.00 96.44 318 THR A C 1
ATOM 2549 O O . THR A 1 318 ? -0.380 -9.455 2.227 1.00 96.44 318 THR A O 1
ATOM 2552 N N . THR A 1 319 ? -2.262 -10.612 2.603 1.00 95.81 319 THR A N 1
ATOM 2553 C CA . THR A 1 319 ? -2.107 -11.481 1.425 1.00 95.81 319 THR A CA 1
ATOM 2554 C C . THR A 1 319 ? -2.286 -10.696 0.128 1.00 95.81 319 THR A C 1
ATOM 2556 O O . THR A 1 319 ? -1.417 -10.752 -0.741 1.00 95.81 319 THR A O 1
ATOM 2559 N N . LEU A 1 320 ? -3.362 -9.908 0.018 1.00 95.50 320 LEU A N 1
ATOM 2560 C CA . LEU A 1 320 ? -3.603 -9.036 -1.136 1.00 95.50 320 LEU A CA 1
ATOM 2561 C C . LEU A 1 320 ? -2.475 -8.022 -1.334 1.00 95.50 320 LEU A C 1
ATOM 2563 O O . LEU A 1 320 ? -2.028 -7.832 -2.464 1.00 95.50 320 LEU A O 1
ATOM 2567 N N . GLY A 1 321 ? -1.987 -7.409 -0.252 1.00 96.56 321 GLY A N 1
ATOM 2568 C CA . GLY A 1 321 ? -0.869 -6.471 -0.295 1.00 96.56 321 GLY A CA 1
ATOM 2569 C C . GLY A 1 321 ? 0.393 -7.105 -0.877 1.00 96.56 321 GLY A C 1
ATOM 2570 O O . GLY A 1 321 ? 1.020 -6.521 -1.758 1.00 96.56 321 GLY A O 1
ATOM 2571 N N . GLY A 1 322 ? 0.730 -8.331 -0.461 1.00 97.81 322 GLY A N 1
ATOM 2572 C CA . GLY A 1 322 ? 1.883 -9.063 -0.993 1.00 97.81 322 GLY A CA 1
ATOM 2573 C C . GLY A 1 322 ? 1.727 -9.455 -2.467 1.00 97.81 322 GLY A C 1
ATOM 2574 O O . GLY A 1 322 ? 2.646 -9.262 -3.263 1.00 97.81 322 GLY A O 1
ATOM 2575 N N . GLU A 1 323 ? 0.548 -9.944 -2.862 1.00 97.75 323 GLU A N 1
ATOM 2576 C CA . GLU A 1 323 ? 0.236 -10.286 -4.258 1.00 97.75 323 GLU A CA 1
ATOM 2577 C C . GLU A 1 323 ? 0.304 -9.065 -5.187 1.00 97.75 323 GLU A C 1
ATOM 2579 O O . GLU A 1 323 ? 0.897 -9.120 -6.268 1.00 97.75 323 GLU A O 1
ATOM 2584 N N . ARG A 1 324 ? -0.283 -7.943 -4.764 1.00 97.88 324 ARG A N 1
ATOM 2585 C CA . ARG A 1 324 ? -0.284 -6.682 -5.516 1.00 97.88 324 ARG A CA 1
ATOM 2586 C C . ARG A 1 324 ? 1.102 -6.059 -5.575 1.00 97.88 324 ARG A C 1
ATOM 2588 O O . ARG A 1 324 ? 1.489 -5.541 -6.619 1.00 97.88 324 ARG A O 1
ATOM 2595 N N . MET A 1 325 ? 1.881 -6.169 -4.502 1.00 98.25 325 MET A N 1
ATOM 2596 C CA . MET A 1 325 ? 3.283 -5.765 -4.503 1.00 98.25 325 MET A CA 1
ATOM 2597 C C . MET A 1 325 ? 4.097 -6.574 -5.509 1.00 98.25 325 MET A C 1
ATOM 2599 O O . MET A 1 325 ? 4.773 -5.975 -6.342 1.00 98.25 325 MET A O 1
ATOM 2603 N N . ALA A 1 326 ? 3.996 -7.907 -5.506 1.00 97.88 326 ALA A N 1
ATOM 2604 C CA . ALA A 1 326 ? 4.675 -8.741 -6.499 1.00 97.88 326 ALA A CA 1
ATOM 2605 C C . ALA A 1 326 ? 4.289 -8.348 -7.934 1.00 97.88 326 ALA A C 1
ATOM 2607 O O . ALA A 1 326 ? 5.156 -8.233 -8.800 1.00 97.88 326 ALA A O 1
ATOM 2608 N N . PHE A 1 327 ? 3.003 -8.075 -8.167 1.00 96.75 327 PHE A N 1
ATOM 2609 C CA . PHE A 1 327 ? 2.506 -7.620 -9.461 1.00 96.75 327 PHE A CA 1
ATOM 2610 C C . PHE A 1 327 ? 3.138 -6.298 -9.916 1.00 96.75 327 PHE A C 1
ATOM 2612 O O . PHE A 1 327 ? 3.619 -6.205 -11.045 1.00 96.75 327 PHE A O 1
ATOM 2619 N N . VAL A 1 328 ? 3.168 -5.285 -9.045 1.00 97.44 328 VAL A N 1
ATOM 2620 C CA . VAL A 1 328 ? 3.748 -3.967 -9.356 1.00 97.44 328 VAL A CA 1
ATOM 2621 C C . VAL A 1 328 ? 5.261 -4.063 -9.553 1.00 97.44 328 VAL A C 1
ATOM 2623 O O . VAL A 1 328 ? 5.809 -3.423 -10.447 1.00 97.44 328 VAL A O 1
ATOM 2626 N N . LEU A 1 329 ? 5.951 -4.886 -8.760 1.00 97.44 329 LEU A N 1
ATOM 2627 C CA . LEU A 1 329 ? 7.391 -5.109 -8.899 1.00 97.44 329 LEU A CA 1
ATOM 2628 C C . LEU A 1 329 ? 7.736 -5.789 -10.231 1.00 97.44 329 LEU A C 1
ATOM 2630 O O . LEU A 1 329 ? 8.669 -5.357 -10.910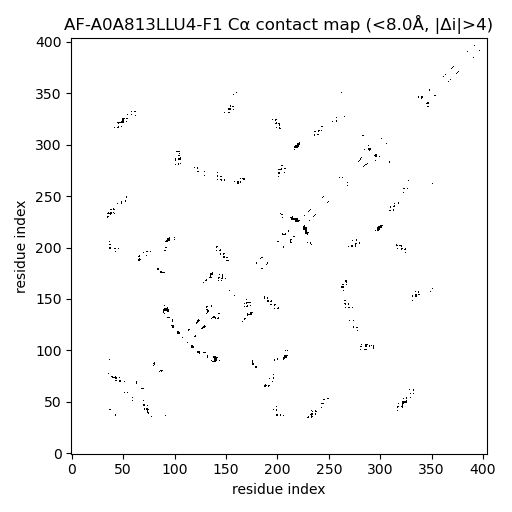 1.00 97.44 329 LEU A O 1
ATOM 2634 N N . ASP A 1 330 ? 6.963 -6.796 -10.645 1.00 95.00 330 ASP A N 1
ATOM 2635 C CA . ASP A 1 330 ? 7.077 -7.396 -11.979 1.00 95.00 330 ASP A CA 1
ATOM 2636 C C . ASP A 1 330 ? 6.871 -6.347 -13.085 1.00 95.00 330 ASP A C 1
ATOM 2638 O O . ASP A 1 330 ? 7.619 -6.320 -14.064 1.00 95.00 330 ASP A O 1
ATOM 2642 N N . ASP A 1 331 ? 5.884 -5.463 -12.931 1.00 93.44 331 ASP A N 1
ATOM 2643 C CA . ASP A 1 331 ? 5.587 -4.406 -13.900 1.00 93.44 331 ASP A CA 1
ATOM 2644 C C . ASP A 1 331 ? 6.726 -3.370 -14.002 1.00 93.44 331 ASP A C 1
ATOM 2646 O O . ASP A 1 331 ? 7.169 -3.020 -15.099 1.00 93.44 331 ASP A O 1
ATOM 2650 N N . ILE A 1 332 ? 7.328 -2.981 -12.872 1.00 95.69 332 ILE A N 1
ATOM 2651 C CA . ILE A 1 332 ? 8.532 -2.133 -12.828 1.00 95.69 332 ILE A CA 1
ATOM 2652 C C . ILE A 1 332 ? 9.688 -2.761 -13.622 1.00 95.69 332 ILE A C 1
ATOM 2654 O O . ILE A 1 332 ? 10.410 -2.060 -14.341 1.00 95.69 332 ILE A O 1
ATOM 2658 N N . LEU A 1 333 ? 9.891 -4.078 -13.525 1.00 94.50 333 LEU A N 1
ATOM 2659 C CA . LEU A 1 333 ? 10.931 -4.763 -14.298 1.00 94.50 333 LEU A CA 1
ATOM 2660 C C . LEU A 1 333 ? 10.659 -4.707 -15.805 1.00 94.50 333 LEU A C 1
ATOM 2662 O O . LEU A 1 333 ? 11.593 -4.488 -16.587 1.00 94.50 333 LEU A O 1
ATOM 2666 N N . GLU A 1 334 ? 9.399 -4.849 -16.217 1.00 91.38 334 GLU A N 1
ATOM 2667 C CA . GLU A 1 334 ? 8.986 -4.697 -17.614 1.00 91.38 334 GLU A CA 1
ATOM 2668 C C . GLU A 1 334 ? 9.271 -3.269 -18.106 1.00 91.38 334 GLU A C 1
ATOM 2670 O O . GLU A 1 334 ? 9.942 -3.093 -19.129 1.00 91.38 334 GLU A O 1
ATOM 2675 N N . HIS A 1 335 ? 8.892 -2.247 -17.335 1.00 92.56 335 HIS A N 1
ATOM 2676 C CA . HIS A 1 335 ? 9.197 -0.850 -17.645 1.00 92.56 335 HIS A CA 1
ATOM 2677 C C . HIS A 1 335 ? 10.692 -0.582 -17.824 1.00 92.56 335 HIS A C 1
ATOM 2679 O O . HIS A 1 335 ? 11.119 0.020 -18.818 1.00 92.56 335 HIS A O 1
ATOM 2685 N N . ARG A 1 336 ? 11.525 -1.111 -16.927 1.00 92.00 336 ARG A N 1
ATOM 2686 C CA . ARG A 1 336 ? 12.984 -0.986 -17.032 1.00 92.00 336 ARG A CA 1
ATOM 2687 C C . ARG A 1 336 ? 13.546 -1.687 -18.262 1.00 92.00 336 ARG A C 1
ATOM 2689 O O . ARG A 1 336 ? 14.460 -1.159 -18.898 1.00 92.00 336 ARG A O 1
ATOM 2696 N N . ARG A 1 337 ? 13.006 -2.853 -18.622 1.00 90.81 337 ARG A N 1
ATOM 2697 C CA . ARG A 1 337 ? 13.410 -3.582 -19.830 1.00 90.81 337 ARG A CA 1
ATOM 2698 C C . ARG A 1 337 ? 13.107 -2.772 -21.092 1.00 90.81 337 ARG A C 1
ATOM 2700 O O . ARG A 1 337 ? 13.961 -2.693 -21.974 1.00 90.81 337 ARG A O 1
ATOM 2707 N N . HIS A 1 338 ? 11.934 -2.140 -21.160 1.00 89.12 338 HIS A N 1
ATOM 2708 C CA . HIS A 1 338 ? 11.560 -1.253 -22.267 1.00 89.12 338 HIS A CA 1
ATOM 2709 C C . HIS A 1 338 ? 12.459 -0.021 -22.342 1.00 89.12 338 HIS A C 1
ATOM 2711 O O . HIS A 1 338 ? 13.002 0.262 -23.410 1.00 89.12 338 HIS A O 1
ATOM 2717 N N . LYS A 1 339 ? 12.715 0.636 -21.206 1.00 88.31 339 LYS A N 1
ATOM 2718 C CA . LYS A 1 339 ? 13.636 1.777 -21.120 1.00 88.31 339 LYS A CA 1
ATOM 2719 C C . LYS A 1 339 ? 15.038 1.428 -21.623 1.00 88.31 339 LYS A C 1
ATOM 2721 O O . LYS A 1 339 ? 15.608 2.161 -22.428 1.00 88.31 339 LYS A O 1
ATOM 2726 N N . ALA A 1 340 ? 15.576 0.280 -21.205 1.00 87.38 340 ALA A N 1
ATOM 2727 C CA . ALA A 1 340 ? 16.879 -0.195 -21.662 1.00 87.38 340 ALA A CA 1
ATOM 2728 C C . ALA A 1 340 ? 16.890 -0.497 -23.169 1.00 87.38 340 ALA A C 1
ATOM 2730 O O . ALA A 1 340 ? 17.823 -0.118 -23.870 1.00 87.38 340 ALA A O 1
ATOM 2731 N N . ALA A 1 341 ? 15.856 -1.154 -23.698 1.00 86.56 341 ALA A N 1
ATOM 2732 C CA . ALA A 1 341 ? 15.775 -1.439 -25.128 1.00 86.56 341 ALA A CA 1
ATOM 2733 C C . ALA A 1 341 ? 15.677 -0.163 -25.977 1.00 86.56 341 ALA A C 1
ATOM 2735 O O . ALA A 1 341 ? 16.401 -0.044 -26.967 1.00 86.56 341 ALA A O 1
ATOM 2736 N N . HIS A 1 342 ? 14.860 0.803 -25.550 1.00 85.38 342 HIS A N 1
ATOM 2737 C CA . HIS A 1 342 ? 14.697 2.092 -26.219 1.00 85.38 342 HIS A CA 1
ATOM 2738 C C . HIS A 1 342 ? 15.997 2.903 -26.237 1.00 85.38 342 HIS A C 1
ATOM 2740 O O . HIS A 1 342 ? 16.337 3.469 -27.274 1.00 85.38 342 HIS A O 1
ATOM 2746 N N . ALA A 1 343 ? 16.776 2.887 -25.150 1.00 85.12 343 ALA A N 1
ATOM 2747 C CA . ALA A 1 343 ? 18.104 3.508 -25.112 1.00 85.12 343 ALA A CA 1
ATOM 2748 C C . ALA A 1 343 ? 19.082 2.913 -26.150 1.00 85.12 343 ALA A C 1
ATOM 2750 O O . ALA A 1 343 ? 20.033 3.573 -26.557 1.00 85.12 343 ALA A O 1
ATOM 2751 N N . HIS A 1 344 ? 18.827 1.687 -26.616 1.00 84.62 344 HIS A N 1
ATOM 2752 C CA . HIS A 1 344 ? 19.576 1.020 -27.685 1.00 84.62 344 HIS A CA 1
ATOM 2753 C C . HIS A 1 344 ? 18.870 1.071 -29.054 1.00 84.62 344 HIS A C 1
ATOM 2755 O O . HIS A 1 344 ? 19.197 0.279 -29.936 1.00 84.62 344 HIS A O 1
ATOM 2761 N N . GLY A 1 345 ? 17.875 1.947 -29.236 1.00 81.62 345 GLY A N 1
ATOM 2762 C CA . GLY A 1 345 ? 17.132 2.091 -30.494 1.00 81.62 345 GLY A CA 1
ATOM 2763 C C . GLY A 1 345 ? 16.220 0.905 -30.834 1.00 81.62 345 GLY A C 1
ATOM 2764 O O . GLY A 1 345 ? 15.814 0.755 -31.984 1.00 81.62 345 GLY A O 1
ATOM 2765 N N . ARG A 1 346 ? 15.903 0.040 -29.860 1.00 76.75 346 ARG A N 1
ATOM 2766 C CA . ARG A 1 346 ? 15.038 -1.133 -30.051 1.00 76.75 346 ARG A CA 1
ATOM 2767 C C . ARG A 1 346 ? 13.662 -0.899 -29.434 1.00 76.75 346 ARG A C 1
ATOM 2769 O O . ARG A 1 346 ? 13.561 -0.618 -28.243 1.00 76.75 346 ARG A O 1
ATOM 2776 N N . GLY A 1 347 ? 12.607 -1.110 -30.218 1.00 73.12 347 GLY A N 1
ATOM 2777 C CA . GLY A 1 347 ? 11.258 -1.305 -29.688 1.00 73.12 347 GLY A CA 1
ATOM 2778 C C . GLY A 1 347 ? 11.097 -2.733 -29.168 1.00 73.12 347 GLY A C 1
ATOM 2779 O O . GLY A 1 347 ? 11.530 -3.682 -29.824 1.00 73.12 347 GLY A O 1
ATOM 2780 N N . LEU A 1 348 ? 10.494 -2.899 -27.993 1.00 72.88 348 LEU A N 1
ATOM 2781 C CA . LEU A 1 348 ? 10.079 -4.211 -27.497 1.00 72.88 348 LEU A CA 1
ATOM 2782 C C . LEU A 1 348 ? 8.572 -4.370 -27.658 1.00 72.88 348 LEU A C 1
ATOM 2784 O O . LEU A 1 348 ? 7.818 -3.424 -27.445 1.00 72.88 348 LEU A O 1
ATOM 2788 N N . PHE A 1 349 ? 8.150 -5.586 -28.000 1.00 63.06 349 PHE A N 1
ATOM 2789 C CA . PHE A 1 349 ? 6.754 -5.982 -27.874 1.00 63.06 349 PHE A CA 1
ATOM 2790 C C . PHE A 1 349 ? 6.388 -6.105 -26.399 1.00 63.06 349 PHE A C 1
ATOM 2792 O O . PHE A 1 349 ? 7.204 -6.495 -25.563 1.00 63.06 349 PHE A O 1
ATOM 2799 N N . THR A 1 350 ? 5.143 -5.799 -26.100 1.00 64.50 350 THR A N 1
ATOM 2800 C CA . THR A 1 350 ? 4.598 -5.726 -24.751 1.00 64.50 350 THR A CA 1
ATOM 2801 C C . THR A 1 350 ? 3.706 -6.910 -24.424 1.00 64.50 350 THR A C 1
ATOM 2803 O O . THR A 1 350 ? 3.302 -7.684 -25.298 1.00 64.50 350 THR A O 1
ATOM 2806 N N . ARG A 1 351 ? 3.361 -7.065 -23.140 1.00 61.75 351 ARG A N 1
ATOM 2807 C CA . ARG A 1 351 ? 2.403 -8.088 -22.688 1.00 61.75 351 ARG A CA 1
ATOM 2808 C C . ARG A 1 351 ? 1.042 -7.941 -23.374 1.00 61.75 351 ARG A C 1
ATOM 2810 O O . ARG A 1 351 ? 0.462 -8.957 -23.763 1.00 61.75 351 ARG A O 1
ATOM 2817 N N . ALA A 1 352 ? 0.567 -6.711 -23.583 1.00 55.38 352 ALA A N 1
ATOM 2818 C CA . ALA A 1 352 ? -0.691 -6.433 -24.270 1.00 55.38 352 ALA A CA 1
ATOM 2819 C C . ALA A 1 352 ? -0.641 -6.852 -25.750 1.00 55.38 352 ALA A C 1
ATOM 2821 O O . ALA A 1 352 ? -1.521 -7.590 -26.205 1.00 55.38 352 ALA A O 1
ATOM 2822 N N . THR A 1 353 ? 0.427 -6.500 -26.483 1.00 53.06 353 THR A N 1
ATOM 2823 C CA . THR A 1 353 ? 0.601 -6.960 -27.876 1.00 53.06 353 THR A CA 1
ATOM 2824 C C . THR A 1 353 ? 0.779 -8.473 -27.970 1.00 53.06 353 THR A C 1
ATOM 2826 O O . THR A 1 353 ? 0.211 -9.088 -28.870 1.00 53.06 353 THR A O 1
ATOM 2829 N N . HIS A 1 354 ? 1.481 -9.116 -27.033 1.00 51.78 354 HIS A N 1
ATOM 2830 C CA . HIS A 1 354 ? 1.611 -10.577 -27.010 1.00 51.78 354 HIS A CA 1
ATOM 2831 C C . HIS A 1 354 ? 0.270 -11.278 -26.714 1.00 51.78 354 HIS A C 1
ATOM 2833 O O . HIS A 1 354 ? -0.034 -12.305 -27.319 1.00 51.78 354 HIS A O 1
ATOM 2839 N N . ARG A 1 355 ? -0.573 -10.726 -25.829 1.00 54.94 355 ARG A N 1
ATOM 2840 C CA . ARG A 1 355 ? -1.914 -11.258 -25.509 1.00 54.94 355 ARG A CA 1
ATOM 2841 C C . ARG A 1 355 ? -2.895 -11.063 -26.664 1.00 54.94 355 ARG A C 1
ATOM 2843 O O . ARG A 1 355 ? -3.585 -12.013 -27.032 1.00 54.94 355 ARG A O 1
ATOM 2850 N N . GLN A 1 356 ? -2.917 -9.877 -27.274 1.00 51.03 356 GLN A N 1
ATOM 2851 C CA . GLN A 1 356 ? -3.730 -9.600 -28.458 1.00 51.03 356 GLN A CA 1
ATOM 2852 C C . GLN A 1 356 ? -3.286 -10.468 -29.642 1.00 51.03 356 GLN A C 1
ATOM 2854 O O . GLN A 1 356 ? -4.136 -11.034 -30.325 1.00 51.03 356 GLN A O 1
ATOM 2859 N N . ASN A 1 357 ? -1.976 -10.670 -29.829 1.00 47.59 357 ASN A N 1
ATOM 2860 C CA . ASN A 1 357 ? -1.452 -11.598 -30.831 1.00 47.59 357 ASN A CA 1
ATOM 2861 C C . ASN A 1 357 ? -1.765 -13.058 -30.507 1.00 47.59 357 ASN A C 1
ATOM 2863 O O . ASN A 1 357 ? -2.043 -13.789 -31.439 1.00 47.59 357 ASN A O 1
ATOM 2867 N N . LYS A 1 358 ? -1.780 -13.499 -29.243 1.00 47.56 358 LYS A N 1
ATOM 2868 C CA . LYS A 1 358 ? -2.162 -14.876 -28.865 1.00 47.56 358 LYS A CA 1
ATOM 2869 C C . LYS A 1 358 ? -3.667 -15.140 -29.034 1.00 47.56 358 LYS A C 1
ATOM 2871 O O . LYS A 1 358 ? -4.062 -16.243 -29.382 1.00 47.56 358 LYS A O 1
ATOM 2876 N N . SER A 1 359 ? -4.503 -14.121 -28.827 1.00 47.03 359 SER A N 1
ATOM 2877 C CA . SER A 1 359 ? -5.945 -14.142 -29.130 1.00 47.03 359 SER A CA 1
ATOM 2878 C C . SER A 1 359 ? -6.226 -14.101 -30.642 1.00 47.03 359 SER A C 1
ATOM 2880 O O . SER A 1 359 ? -7.158 -14.747 -31.113 1.00 47.03 359 SER A O 1
ATOM 2882 N N . ARG A 1 360 ? -5.383 -13.408 -31.423 1.00 47.19 360 ARG A N 1
ATOM 2883 C CA . ARG A 1 360 ? -5.446 -13.348 -32.896 1.00 47.19 360 ARG A CA 1
ATOM 2884 C C . ARG A 1 360 ? -4.567 -14.370 -33.622 1.00 47.19 360 ARG A C 1
ATOM 2886 O O . ARG A 1 360 ? -4.536 -14.346 -34.854 1.00 47.19 360 ARG A O 1
ATOM 2893 N N . SER A 1 361 ? -3.823 -15.230 -32.923 1.00 38.47 361 SER A N 1
ATOM 2894 C CA . SER A 1 361 ? -2.728 -15.967 -33.560 1.00 38.47 361 SER A CA 1
ATOM 2895 C C . SER A 1 361 ? -3.275 -17.007 -34.524 1.00 38.47 361 SER A C 1
ATOM 2897 O O . SER A 1 361 ? -3.662 -18.105 -34.124 1.00 38.47 361 SER A O 1
ATOM 2899 N N . ARG A 1 362 ? -3.187 -16.696 -35.820 1.00 54.00 362 ARG A N 1
ATOM 2900 C CA . ARG A 1 362 ? -2.854 -17.720 -36.806 1.00 54.00 362 ARG A CA 1
ATOM 2901 C C . ARG A 1 362 ? -1.464 -18.245 -36.419 1.00 54.00 362 ARG A C 1
ATOM 2903 O O . ARG A 1 362 ? -0.602 -17.445 -36.048 1.00 54.00 362 ARG A O 1
ATOM 2910 N N . PRO A 1 363 ? -1.248 -19.565 -36.429 1.00 57.25 363 PRO A N 1
ATOM 2911 C CA . PRO A 1 363 ? 0.020 -20.152 -36.011 1.00 57.25 363 PRO A CA 1
ATOM 2912 C C . PRO A 1 363 ? 1.183 -19.548 -36.809 1.00 57.25 363 PRO A C 1
ATOM 2914 O O . PRO A 1 363 ? 1.013 -19.219 -37.978 1.00 57.25 363 PRO A O 1
ATOM 2917 N N . ALA A 1 364 ? 2.361 -19.396 -36.195 1.00 55.75 364 ALA A N 1
ATOM 2918 C CA . ALA A 1 364 ? 3.496 -18.670 -36.783 1.00 55.75 364 ALA A CA 1
ATOM 2919 C C . ALA A 1 364 ? 3.900 -19.162 -38.192 1.00 55.75 364 ALA A C 1
ATOM 2921 O O . ALA A 1 364 ? 4.402 -18.381 -38.999 1.00 55.75 364 ALA A O 1
ATOM 2922 N N . TRP A 1 365 ? 3.622 -20.430 -38.524 1.00 63.69 365 TRP A N 1
ATOM 2923 C CA . TRP A 1 365 ? 3.818 -20.981 -39.869 1.00 63.69 365 TRP A CA 1
ATOM 2924 C C . TRP A 1 365 ? 2.920 -20.332 -40.935 1.00 63.69 365 TRP A C 1
ATOM 2926 O O . TRP A 1 365 ? 3.301 -20.290 -42.096 1.00 63.69 365 TRP A O 1
ATOM 2936 N N . ALA A 1 366 ? 1.757 -19.793 -40.573 1.00 63.47 366 ALA A N 1
ATOM 2937 C CA . ALA A 1 366 ? 0.833 -19.165 -41.513 1.00 63.47 366 ALA A CA 1
ATOM 2938 C C . ALA A 1 366 ? 1.351 -17.810 -42.025 1.00 63.47 366 ALA A C 1
ATOM 2940 O O . ALA A 1 366 ? 1.040 -17.428 -43.149 1.00 63.47 366 ALA A O 1
ATOM 2941 N N . THR A 1 367 ? 2.159 -17.106 -41.226 1.00 65.69 367 THR A N 1
ATOM 2942 C CA . THR A 1 367 ? 2.820 -15.856 -41.635 1.00 65.69 367 THR A CA 1
ATOM 2943 C C . THR A 1 367 ? 4.215 -16.133 -42.195 1.00 65.69 367 THR A C 1
ATOM 2945 O O . THR A 1 367 ? 4.577 -15.609 -43.244 1.00 65.69 367 THR A O 1
ATOM 2948 N N . ASN A 1 368 ? 4.990 -17.004 -41.540 1.00 67.62 368 ASN A N 1
ATOM 2949 C CA . ASN A 1 368 ? 6.387 -17.252 -41.912 1.00 67.62 368 ASN A CA 1
ATOM 2950 C C . ASN A 1 368 ? 6.547 -18.290 -43.034 1.00 67.62 368 ASN A C 1
ATOM 2952 O O . ASN A 1 368 ? 7.530 -18.243 -43.766 1.00 67.62 368 ASN A O 1
ATOM 2956 N N . GLY A 1 369 ? 5.591 -19.205 -43.205 1.00 77.31 369 GLY A N 1
ATOM 2957 C CA . GLY A 1 369 ? 5.614 -20.240 -44.241 1.00 77.31 369 GLY A CA 1
ATOM 2958 C C . GLY A 1 369 ? 5.576 -19.666 -45.659 1.00 77.31 369 GLY A C 1
ATOM 2959 O O . GLY A 1 369 ? 6.471 -19.973 -46.443 1.00 77.31 369 GLY A O 1
ATOM 2960 N N . PRO A 1 370 ? 4.626 -18.773 -45.999 1.00 77.94 370 PRO A N 1
ATOM 2961 C CA . PRO A 1 370 ? 4.602 -18.124 -47.310 1.00 77.94 370 PRO A CA 1
ATOM 2962 C C . PRO A 1 370 ? 5.858 -17.285 -47.577 1.00 77.94 370 PRO A C 1
ATOM 2964 O O . PRO A 1 370 ? 6.380 -17.292 -48.689 1.00 77.94 370 PRO A O 1
ATOM 2967 N N . ILE A 1 371 ? 6.393 -16.605 -46.556 1.00 79.06 371 ILE A N 1
ATOM 2968 C CA . ILE A 1 371 ? 7.637 -15.834 -46.686 1.00 79.06 371 ILE A CA 1
ATOM 2969 C C . ILE A 1 371 ? 8.810 -16.766 -47.014 1.00 79.06 371 ILE A C 1
ATOM 2971 O O . ILE A 1 371 ? 9.547 -16.512 -47.963 1.00 79.06 371 ILE A O 1
ATOM 2975 N N . ALA A 1 372 ? 8.960 -17.868 -46.279 1.00 79.69 372 ALA A N 1
ATOM 2976 C CA . ALA A 1 372 ? 10.064 -18.806 -46.463 1.00 79.69 372 ALA A CA 1
ATOM 2977 C C . ALA A 1 372 ? 9.972 -19.624 -47.763 1.00 79.69 372 ALA A C 1
ATOM 2979 O O . ALA A 1 372 ? 11.004 -19.968 -48.329 1.00 79.69 372 ALA A O 1
ATOM 2980 N N . VAL A 1 373 ? 8.763 -19.938 -48.239 1.00 86.00 373 VAL A N 1
ATOM 2981 C CA . VAL A 1 373 ? 8.554 -20.811 -49.411 1.00 86.00 373 VAL A CA 1
ATOM 2982 C C . VAL A 1 373 ? 8.392 -20.023 -50.711 1.00 86.00 373 VAL A C 1
ATOM 2984 O O . VAL A 1 373 ? 8.763 -20.516 -51.771 1.00 86.00 373 VAL A O 1
ATOM 2987 N N . ILE A 1 374 ? 7.858 -18.802 -50.653 1.00 85.94 374 ILE A N 1
ATOM 2988 C CA . ILE A 1 374 ? 7.524 -18.023 -51.854 1.00 85.94 374 ILE A CA 1
ATOM 2989 C C . ILE A 1 374 ? 8.422 -16.797 -51.957 1.00 85.94 374 ILE A C 1
ATOM 2991 O O . ILE A 1 374 ? 9.110 -16.617 -52.960 1.00 85.94 374 ILE A O 1
ATOM 2995 N N . VAL A 1 375 ? 8.445 -15.962 -50.916 1.00 86.50 375 VAL A N 1
ATOM 2996 C CA . VAL A 1 375 ? 9.125 -14.662 -50.980 1.00 86.50 375 VAL A CA 1
ATOM 2997 C C . VAL A 1 375 ? 10.637 -14.838 -51.028 1.00 86.50 375 VAL A C 1
ATOM 2999 O O . VAL A 1 375 ? 11.270 -14.290 -51.920 1.00 86.50 375 VAL A O 1
ATOM 3002 N N . VAL A 1 376 ? 11.218 -15.624 -50.117 1.00 88.56 376 VAL A N 1
ATOM 3003 C CA . VAL A 1 376 ? 12.673 -15.831 -50.054 1.00 88.56 376 VAL A CA 1
ATOM 3004 C C . VAL A 1 376 ? 13.198 -16.531 -51.316 1.00 88.56 376 VAL A C 1
ATOM 3006 O O . VAL A 1 376 ? 14.118 -15.990 -51.930 1.00 88.56 376 VAL A O 1
ATOM 3009 N N . PRO A 1 377 ? 12.620 -17.654 -51.789 1.00 91.56 377 PRO A N 1
ATOM 3010 C CA . PRO A 1 377 ? 13.070 -18.282 -53.028 1.00 91.56 377 PRO A CA 1
ATOM 3011 C C . PRO A 1 377 ? 12.829 -17.397 -54.251 1.00 91.56 377 PRO A C 1
ATOM 3013 O O . PRO A 1 377 ? 13.687 -17.338 -55.125 1.00 91.56 377 PRO A O 1
ATOM 3016 N N . GLY A 1 378 ? 11.717 -16.654 -54.294 1.00 90.94 378 GLY A N 1
ATOM 3017 C CA . GLY A 1 378 ? 11.434 -15.686 -55.354 1.00 90.94 378 GLY A CA 1
ATOM 3018 C C . GLY A 1 378 ? 12.459 -14.551 -55.411 1.00 90.94 378 GLY A C 1
ATOM 3019 O O . GLY A 1 378 ? 12.949 -14.226 -56.488 1.00 90.94 378 GLY A O 1
ATOM 3020 N N . LEU A 1 379 ? 12.852 -13.997 -54.260 1.00 89.75 379 LEU A N 1
ATOM 3021 C CA . LEU A 1 379 ? 13.901 -12.977 -54.165 1.00 89.75 379 LEU A CA 1
ATOM 3022 C C . LEU A 1 379 ? 15.263 -13.529 -54.584 1.00 89.75 379 LEU A C 1
ATOM 3024 O O . LEU A 1 379 ? 15.981 -12.875 -55.332 1.00 89.75 379 LEU A O 1
ATOM 3028 N N . LEU A 1 380 ? 15.610 -14.741 -54.146 1.00 88.62 380 LEU A N 1
ATOM 3029 C CA . LEU A 1 380 ? 16.859 -15.395 -54.539 1.00 88.62 380 LEU A CA 1
ATOM 3030 C C . LEU A 1 380 ? 16.894 -15.699 -56.041 1.00 88.62 380 LEU A C 1
ATOM 3032 O O . LEU A 1 380 ? 17.925 -15.496 -56.677 1.00 88.62 380 LEU A O 1
ATOM 3036 N N . LEU A 1 381 ? 15.774 -16.128 -56.628 1.00 88.50 381 LEU A N 1
ATOM 3037 C CA . LEU A 1 381 ? 15.643 -16.326 -58.072 1.00 88.50 381 LEU A CA 1
ATOM 3038 C C . LEU A 1 381 ? 15.728 -15.005 -58.834 1.00 88.50 381 LEU A C 1
ATOM 3040 O O . LEU A 1 381 ? 16.409 -14.953 -59.851 1.00 88.50 381 LEU A O 1
ATOM 3044 N N . ALA A 1 382 ? 15.101 -13.937 -58.340 1.00 83.62 382 ALA A N 1
ATOM 3045 C CA . ALA A 1 382 ? 15.176 -12.613 -58.952 1.00 83.62 382 ALA A CA 1
ATOM 3046 C C . ALA A 1 382 ? 16.599 -12.037 -58.900 1.00 83.62 382 ALA A C 1
ATOM 3048 O O . ALA A 1 382 ? 17.082 -11.512 -59.900 1.00 83.62 382 ALA A O 1
ATOM 3049 N N . LEU A 1 383 ? 17.295 -12.184 -57.769 1.00 84.44 383 LEU A N 1
ATOM 3050 C CA . LEU A 1 383 ? 18.691 -11.767 -57.614 1.00 84.44 383 LEU A CA 1
ATOM 3051 C C . LEU A 1 383 ? 19.624 -12.582 -58.517 1.00 84.44 383 LEU A C 1
ATOM 3053 O O . LEU A 1 383 ? 20.479 -12.010 -59.188 1.00 84.44 383 LEU A O 1
ATOM 3057 N N . ARG A 1 384 ? 19.421 -13.901 -58.597 1.00 81.44 384 ARG A N 1
ATOM 3058 C CA . ARG A 1 384 ? 20.194 -14.788 -59.476 1.00 81.44 384 ARG A CA 1
ATOM 3059 C C . ARG A 1 384 ? 19.915 -14.524 -60.954 1.00 81.44 384 ARG A C 1
ATOM 3061 O O . ARG A 1 384 ? 20.835 -14.556 -61.763 1.00 81.44 384 ARG A O 1
ATOM 3068 N N . TRP A 1 385 ? 18.664 -14.243 -61.312 1.00 78.56 385 TRP A N 1
ATOM 3069 C CA . TRP A 1 385 ? 18.298 -13.830 -62.662 1.00 78.56 385 TRP A CA 1
ATOM 3070 C C . TRP A 1 385 ? 18.981 -12.509 -63.003 1.00 78.56 385 TRP A C 1
ATOM 3072 O O . TRP A 1 385 ? 19.693 -12.456 -63.996 1.00 78.56 385 TRP A O 1
ATOM 3082 N N . HIS A 1 386 ? 18.877 -11.494 -62.142 1.00 76.19 386 HIS A N 1
ATOM 3083 C CA . HIS A 1 386 ? 19.557 -10.207 -62.308 1.00 76.19 386 HIS A CA 1
ATOM 3084 C C . HIS A 1 386 ? 21.076 -10.363 -62.507 1.00 76.19 386 HIS A C 1
ATOM 3086 O O . HIS A 1 386 ? 21.652 -9.696 -63.364 1.00 76.19 386 HIS A O 1
ATOM 3092 N N . GLU A 1 387 ? 21.725 -11.271 -61.776 1.00 74.19 387 GLU A N 1
ATOM 3093 C CA . GLU A 1 387 ? 23.144 -11.602 -61.961 1.00 74.19 387 GLU A CA 1
ATOM 3094 C C . GLU A 1 387 ? 23.428 -12.253 -63.333 1.00 74.19 387 GLU A C 1
ATOM 3096 O O . GLU A 1 387 ? 24.411 -11.911 -63.988 1.00 74.19 387 GLU A O 1
ATOM 3101 N N . GLN A 1 388 ? 22.544 -13.132 -63.816 1.00 74.44 388 GLN A N 1
ATOM 3102 C CA . GLN A 1 388 ? 22.692 -13.846 -65.094 1.00 74.44 388 GLN A CA 1
ATOM 3103 C C . GLN A 1 388 ? 22.401 -12.996 -66.339 1.00 74.44 388 GLN A C 1
ATOM 3105 O O . GLN A 1 388 ? 23.076 -13.171 -67.351 1.00 74.44 388 GLN A O 1
ATOM 3110 N N . VAL A 1 389 ? 21.435 -12.069 -66.293 1.00 74.06 389 VAL A N 1
ATOM 3111 C CA . VAL A 1 389 ? 21.158 -11.136 -67.412 1.00 74.06 389 VAL A CA 1
ATOM 3112 C C . VAL A 1 389 ? 22.146 -9.963 -67.473 1.00 74.06 389 VAL A C 1
ATOM 3114 O O . VAL A 1 389 ? 21.970 -9.045 -68.271 1.00 74.06 389 VAL A O 1
ATOM 3117 N N . GLY A 1 390 ? 23.210 -9.990 -66.662 1.00 61.06 390 GLY A N 1
ATOM 3118 C CA . GLY A 1 390 ? 24.230 -8.942 -66.644 1.00 61.06 390 GLY A CA 1
ATOM 3119 C C . GLY A 1 390 ? 23.725 -7.634 -66.036 1.00 61.06 390 GLY A C 1
ATOM 3120 O O . GLY A 1 390 ? 24.199 -6.561 -66.412 1.00 61.06 390 GLY A O 1
ATOM 3121 N N . GLY A 1 391 ? 22.762 -7.712 -65.111 1.00 55.22 391 GLY A N 1
ATOM 3122 C CA . GLY A 1 391 ? 22.249 -6.570 -64.369 1.00 55.22 391 GLY A CA 1
ATOM 3123 C C . GLY A 1 391 ? 23.399 -5.856 -63.671 1.00 55.22 391 GLY A C 1
ATOM 3124 O O . GLY A 1 391 ? 24.027 -6.391 -62.755 1.00 55.22 391 GLY A O 1
ATOM 3125 N N . GLY A 1 392 ? 23.719 -4.660 -64.165 1.00 55.69 392 GLY A N 1
ATOM 3126 C CA . GLY A 1 392 ? 24.855 -3.873 -63.714 1.00 55.69 392 GLY A CA 1
ATOM 3127 C C . GLY A 1 392 ? 24.878 -3.770 -62.194 1.00 55.69 392 GLY A C 1
ATOM 3128 O O . GLY A 1 392 ? 23.883 -3.413 -61.570 1.00 55.69 392 GLY A O 1
ATOM 3129 N N . ASN A 1 393 ? 26.033 -4.103 -61.617 1.00 57.47 393 ASN A N 1
ATOM 3130 C CA . ASN A 1 393 ? 26.325 -4.012 -60.193 1.00 57.47 393 ASN A CA 1
ATOM 3131 C C . ASN A 1 393 ? 25.710 -2.722 -59.619 1.00 57.47 393 ASN A C 1
ATOM 3133 O O . ASN A 1 393 ? 26.125 -1.627 -60.002 1.00 57.47 393 ASN A O 1
ATOM 3137 N N . VAL A 1 394 ? 24.703 -2.836 -58.748 1.00 53.94 394 VAL A N 1
ATOM 3138 C CA . VAL A 1 394 ? 23.920 -1.696 -58.227 1.00 53.94 394 VAL A CA 1
ATOM 3139 C C . VAL A 1 394 ? 24.835 -0.661 -57.543 1.00 53.94 394 VAL A C 1
ATOM 3141 O O . VAL A 1 394 ? 24.581 0.543 -57.582 1.00 53.94 394 VAL A O 1
ATOM 3144 N N . PHE A 1 395 ? 25.999 -1.100 -57.048 1.00 53.03 395 PHE A N 1
ATOM 3145 C CA . PHE A 1 395 ? 27.065 -0.237 -56.527 1.00 53.03 395 PHE A CA 1
ATOM 3146 C C . PHE A 1 395 ? 27.724 0.685 -57.569 1.00 53.03 395 PHE A C 1
ATOM 3148 O O . PHE A 1 395 ? 28.313 1.703 -57.206 1.00 53.03 395 PHE A O 1
ATOM 3155 N N . ARG A 1 396 ? 27.636 0.374 -58.866 1.00 48.38 396 ARG A N 1
ATOM 3156 C CA . ARG A 1 396 ? 28.193 1.193 -59.956 1.00 48.38 396 ARG A CA 1
ATOM 3157 C C . ARG A 1 396 ? 27.256 2.342 -60.355 1.00 48.38 396 ARG A C 1
ATOM 3159 O O . ARG A 1 396 ? 27.754 3.418 -60.683 1.00 48.38 396 ARG A O 1
ATOM 3166 N N . LEU A 1 397 ? 25.937 2.149 -60.234 1.00 46.97 397 LEU A N 1
ATOM 3167 C CA . LEU A 1 397 ? 24.905 3.188 -60.408 1.00 46.97 397 LEU A CA 1
ATOM 3168 C C . LEU A 1 397 ? 24.913 4.206 -59.255 1.00 46.97 397 LEU A C 1
ATOM 3170 O O . LEU A 1 397 ? 24.817 5.409 -59.488 1.00 46.97 397 LEU A O 1
ATOM 3174 N N . ALA A 1 398 ? 25.160 3.757 -58.020 1.00 49.91 398 ALA A N 1
ATOM 3175 C CA . ALA A 1 398 ? 25.337 4.660 -56.877 1.00 49.91 398 ALA A CA 1
ATOM 3176 C C . ALA A 1 398 ? 26.571 5.579 -57.023 1.00 49.91 398 ALA A C 1
ATOM 3178 O O . ALA A 1 398 ? 26.571 6.710 -56.545 1.00 49.91 398 ALA A O 1
ATOM 3179 N N . LYS A 1 399 ? 27.615 5.130 -57.735 1.00 47.06 399 LYS A N 1
ATOM 3180 C CA . LYS A 1 399 ? 28.843 5.910 -57.967 1.00 47.06 399 LYS A CA 1
ATOM 3181 C C . LYS A 1 399 ? 28.742 6.906 -59.129 1.00 47.06 399 LYS A C 1
ATOM 3183 O O . LYS A 1 399 ? 29.595 7.781 -59.243 1.00 47.06 399 LYS A O 1
ATOM 3188 N N . THR A 1 400 ? 27.729 6.784 -59.990 1.00 48.97 400 THR A N 1
ATOM 3189 C CA . THR A 1 400 ? 27.491 7.717 -61.108 1.00 48.97 400 THR A CA 1
ATOM 3190 C C . THR A 1 400 ? 26.579 8.884 -60.721 1.00 48.97 400 THR A C 1
ATOM 3192 O O . THR A 1 400 ? 26.662 9.933 -61.350 1.00 48.97 400 THR A O 1
ATOM 3195 N N . HIS A 1 401 ? 25.799 8.752 -59.642 1.00 47.81 401 HIS A N 1
ATOM 3196 C CA . HIS A 1 401 ? 24.941 9.820 -59.109 1.00 47.81 401 HIS A CA 1
ATOM 3197 C C . HIS A 1 401 ? 25.542 10.617 -57.934 1.00 47.81 401 HIS A C 1
ATOM 3199 O O . HIS A 1 401 ? 24.905 11.543 -57.447 1.00 47.81 401 HIS A O 1
ATOM 3205 N N . LEU A 1 402 ? 26.780 10.320 -57.517 1.00 46.88 402 LEU A N 1
ATOM 3206 C CA . LEU A 1 402 ? 27.536 11.073 -56.500 1.00 46.88 402 LEU A CA 1
ATOM 3207 C C . LEU A 1 402 ? 28.755 11.795 -57.105 1.00 46.88 402 LEU A C 1
ATOM 3209 O O . LEU A 1 402 ? 29.878 11.697 -56.612 1.00 46.88 402 LEU A O 1
ATOM 3213 N N . LYS A 1 403 ? 28.530 12.520 -58.204 1.00 48.28 403 LYS A N 1
ATOM 3214 C CA . LYS A 1 403 ? 29.389 13.638 -58.616 1.00 48.28 403 LYS A CA 1
ATOM 3215 C C . LYS A 1 403 ? 28.580 14.935 -58.581 1.00 48.28 403 LYS A C 1
ATOM 3217 O O . LYS A 1 403 ? 28.181 15.414 -59.636 1.00 48.28 403 LYS A O 1
ATOM 3222 N N . VAL A 1 404 ? 28.353 15.446 -57.371 1.00 43.53 404 VAL A N 1
ATOM 3223 C CA . VAL A 1 404 ? 28.481 16.858 -56.957 1.00 43.53 404 VAL A CA 1
ATOM 3224 C C . VAL A 1 404 ? 28.892 16.836 -55.493 1.00 43.53 404 VAL A C 1
ATOM 3226 O O . VAL A 1 404 ? 28.259 16.058 -54.742 1.00 43.53 404 VAL A O 1
#

Nearest PDB structures (foldseek):
  4jdg-assembly1_A  TM=6.909E-01  e=1.449E-07  Solanum lycopersicum
  8qjm-assembly1_A  TM=7.205E-01  e=3.858E-07  Stenotrophomonas maltophilia
  5fbg-assembly2_B  TM=6.894E-01  e=1.676E-06  Aspergillus oryzae RIB40
  7qta-assembly2_B  TM=6.962E-01  e=1.341E-06  Aspergillus oryzae RIB40

Mean predicted aligned error: 13.29 Å

Secondary structure (DSSP, 8-state):
-------------------------------------TTHHHHHHHHHHHHHHHS-THHHHHHHHHHTS-SGGGTTHHHHHHHH-GGGGGGG----SSS---TT----S-STHHHHHTTTT--SSTTSPPPP-SGGGTT--HHHHHHHHHHTT--HHHHTTSPPPSS-----SS-GGGTTS-GGG-SHHHHHHHHHHHHHHTT-GGGG-GGGGGGTT-EEEETTEEEEHHHIIIIIHHHTPPPPP-HHHHHHHHHHHGGGTTTS-HHHHHHHHHHHHHHHHIIIIIHHHB-SSS-B-SSEE--HHHHHHHHHHHHHHHHHHHHHHHHHHHHHHHHHHHHHHHHTT-PPP-HHHHHHHHHS---HHHHHHHIIIIIHHHHHHHHHHHHHTT---HHHHHTTS---

Foldseek 3Di:
DDDDDDDDDDDDDDDDDDDPPPPPPPPPPPPDPPPQDQLALLLQLLLQVLQLQLQDDPLNVVLCVLLVHGSNVLSCVVVVCCVVQVLLVLQLAQQPPPQDALFQQQDDDDDDVSCVVSVVPARGHPVSDDAQPDALSSSRDNLLLLLLLLVVLADVVVVVQADDFPHDHPRHPHHPSCVPVDVVCVGSSNSLSSNLSSLSSLLQLQRYHPVCPSQQVAWADEPNDIDGPSCCSNPVLSVVADDADHDPRLVVVLVVPLVVPVRHDVSSVSRVSSSVSNSCSSHLPQSVQDPVPRDGDVNHYDDPVSSVVSSVSSSVSSSVSSSVSSSSSVVSVVSNVQVVQVVVVHHDDDPSNVVVCVVVDPDPCVVVVCCVPPVVVVVVVVVVVCVVVPNDDVVVVVVVPPDD

pLDDT: mean 79.48, std 19.71, range [29.12, 98.25]

Solvent-accessible surface area (backbone atoms only — not comparable to full-atom values): 23090 Å² total; per-residue (Å²): 137,80,84,89,84,85,86,90,84,88,84,90,79,92,78,83,82,79,81,81,79,81,75,80,78,77,78,75,76,77,74,70,81,76,79,78,45,76,34,23,48,59,33,31,30,52,17,28,51,45,17,57,68,67,35,60,71,70,56,37,55,52,47,28,62,48,45,73,48,56,66,56,74,46,27,56,43,62,60,60,46,32,76,76,40,61,61,41,54,44,47,61,27,29,49,52,84,77,31,60,76,64,76,60,42,75,72,78,79,84,59,76,69,44,43,59,73,44,62,63,77,46,57,19,30,101,87,40,47,75,76,64,23,58,75,31,38,67,54,5,14,34,49,38,47,39,31,36,38,48,53,80,43,56,39,69,81,59,62,70,69,32,62,83,62,96,72,72,78,86,61,38,94,52,52,58,52,50,70,82,55,52,72,91,66,65,38,74,28,44,35,48,51,51,36,58,52,44,44,45,32,54,42,34,63,44,37,50,43,43,92,44,61,29,27,57,74,43,35,31,33,45,98,91,42,79,40,35,46,34,57,38,62,16,54,51,43,46,78,68,50,73,87,74,79,56,69,69,62,36,54,49,54,45,64,71,52,53,70,82,52,72,70,48,44,68,58,49,46,41,50,51,47,42,46,52,38,48,52,49,30,33,53,71,52,52,18,68,39,38,71,78,79,69,42,70,44,76,65,28,73,57,48,70,74,57,49,55,51,51,43,52,50,51,51,51,30,38,49,51,26,5,50,52,45,31,52,52,54,54,48,44,52,52,25,46,51,45,51,57,34,46,77,69,78,38,87,72,88,47,73,67,58,52,50,54,42,64,76,64,55,69,59,69,58,74,66,48,42,55,42,64,67,46,50,49,53,50,51,52,50,50,54,50,47,38,60,70,76,62,54,70,60,67,72,59,59,60,61,69,74,65,81,125

InterPro domains:
  IPR003154 S1/P1 nuclease [PF02265] (178-333)
  IPR003154 S1/P1 nuclease [PTHR33146] (25-338)
  IPR008947 Phospholipase C/P1 nuclease domain superfamily [G3DSA:1.10.575.10] (39-343)
  IPR008947 Phospholipase C/P1 nuclease domain superfamily [SSF48537] (39-332)

Radius of gyration: 33.66 Å; Cα contacts (8 Å, |Δi|>4): 466; chains: 1; bounding box: 58×73×163 Å